Protein AF-0000000068149871 (afdb_homodimer)

pLDDT: mean 83.14, std 16.41, range [39.69, 98.56]

Foldseek 3Di:
DDLVLLLLLLLCVVQQALPRSCVVVVHDSVVSVVSPVVVCVVVVHNQWDDDPNTTHGDPVSVVSNVVSVLVNLVVVVVVVVVVCVVVVVVQQAEAEEEEAQLCPPPLVVQLCVVLCVVRVRYHYHYHHDAPVVRLVCQLSPVHFKYKYWDDDDRDPFKDKDWQDKWKKKKKAFLPDPCVPDQEAELVNCAVFEEEEADCPDPVNVVVVVRNVVVVGDHNYDHYYHHPNVRNVCRLVPNTMYIDTPLSVLQPPVGRIDIHGYPPMDMIIMIMMHGPPDDDDPSNVVSVVSSSVSSVVSNPVD/DDLVLLLLLLLCVVQQALPRSCVVVVHDSVVSVVSPVVVCVVVVHNQWDDDPNTTDGDPVSVVSNVVSVLVNLVVVVVVVCVVCVVVVVVQQAEAEEEEAQLCPPPLVCQLCVVLCVVRVRYHYHYHHDAPVVRLVCQLSPVHFKYKYWDDDDRDPFKDKDWQDKWKKKKKAFLPDPCVPDQEAELVNCAVFEEEEADCPDPVNVVVVVRNVVVVGDHNYDHYYHHPNVQNVCRLVPNTMYIDTPLSVLQPPVGRIDIHGYPPMDMIIMIMMHGPPDDDDPSNVVSVVSSSVSSVVSNPVD

Secondary structure (DSSP, 8-state):
--HHHHHHHHHHHHHS-HHHHHHHHT--HHHHHHHHHHHHHHHT---EEEETTEEEE-HHHHHHHHHHHHHHHHHHHHHHHHHHHHTSS----EEEEEEEGGGTTTHHHHHHHHHHHH-TT-EEEEEEE-HHHHHHHHHTTSSSEEEEE--SPPPTTEEEEEEEEEEEEEEEETTSGGGGSSSEEGGGGTT-EEEEE-TTSHHHHHHHHHHHHHT---EEEEEES-HHHHHHHHHTTS-EEEEEHHHHGGGTTSSEEEEEEES--EEEEEEEEETT-PPPHHHHHHHHHHHHHHHHHHH--/--HHHHHHHHHHHHHS-HHHHHHHHT--HHHHHHHHHHHHHHHT---EEEETTEEEE-HHHHHHHHHHHHHHHHHHHHHHHHHHHHTSS----EEEEEEEGGGTTTHHHHHHHHHHHH-TT-EEEEEEE-HHHHHHHHHTTSSSEEEEE--SPPPTTEEEEEEEEEEEEEEEETTSGGGGSSSEEGGGGTT-EEEEE-TTSHHHHHHHHHHHHHT---EEEEEES-HHHHHHHHHTTS-EEEEEHHHHGGGTTSSEEEEEEES--EEEEEEEEETT-PPPHHHHHHHHHHHHHHHHHHH--

Organism: Rhizobium meliloti (strain 1021) (NCBI:txid266834)

Nearest PDB structures (foldseek):
  2esn-assembly1_D  TM=5.585E-01  e=3.969E-18  Pseudomonas aeruginosa
  5z50-assembly1_B  TM=8.021E-01  e=9.994E-14  Pseudomonas aeruginosa
  1al3-assembly1_A  TM=7.948E-01  e=1.272E-13  Klebsiella aerogenes
  2fyi-assembly2_C  TM=7.647E-01  e=1.198E-13  Escherichia coli K-12
  4gxa-assembly1_A  TM=7.486E-01  e=3.144E-13  Salmonella enterica subsp. enterica serovar Typhimurium str. LT2

InterPro domains:
  IPR000847 LysR, HTH, N-terminal domain [PF00126] (3-61)
  IPR000847 LysR, HTH, N-terminal domain [PR00039] (18-29)
  IPR000847 LysR, HTH, N-terminal domain [PR00039] (29-39)
  IPR000847 LysR, HTH, N-terminal domain [PR00039] (39-50)
  IPR000847 LysR, HTH, N-terminal domain [PS50931] (1-58)
  IPR005119 LysR, substrate-binding [PF03466] (95-293)
  IPR036388 Winged helix-like DNA-binding domain superfamily [G3DSA:1.10.10.10] (1-91)
  IPR036390 Winged helix DNA-binding domain superfamily [SSF46785] (1-87)
  IPR037424 Regulatory protein NocR, PBP2 domain [cd08415] (94-290)

Radius of gyration: 24.22 Å; Cα contacts (8 Å, |Δi|>4): 1113; chains: 2; bounding box: 55×64×69 Å

Sequence (602 aa):
MNIKHLDVLRTLLATGSTIAAAKAMGLSQSGVSRMLQQLESDLAITLFARDKGRLIPTPEATVLGRDAQNVLLAIERMSGHAEDLRNGSAGPEIVRIGLPSSMWENFAPAMLIDYVRDFPGVRIETFFETTTAITKLVEERVIDLGFLRIEGETGPGIAIDKVASGESVCVVPKDHSLAELPEITVKHLRNVPLILIGRQRPNRMALDQAFQRAGVKQMVKIETHTNSSACSYVAHGLGVSIISSFYANLYRHLPVVYRPFVPRATQEFGLVRAAGVPLSIAAQALSDALKKQIRLSQEEQMNIKHLDVLRTLLATGSTIAAAKAMGLSQSGVSRMLQQLESDLAITLFARDKGRLIPTPEATVLGRDAQNVLLAIERMSGHAEDLRNGSAGPEIVRIGLPSSMWENFAPAMLIDYVRDFPGVRIETFFETTTAITKLVEERVIDLGFLRIEGETGPGIAIDKVASGESVCVVPKDHSLAELPEITVKHLRNVPLILIGRQRPNRMALDQAFQRAGVKQMVKIETHTNSSACSYVAHGLGVSIISSFYANLYRHLPVVYRPFVPRATQEFGLVRAAGVPLSIAAQALSDALKKQIRLSQEEQ

Solvent-accessible surface area (backbone atoms only — not comparable to full-atom values): 31281 Å² total; per-residue (Å²): 123,54,71,66,35,35,48,48,49,38,37,30,69,72,54,42,25,56,61,54,25,7,63,74,68,74,45,49,44,69,53,43,50,48,40,49,49,47,38,22,57,69,63,71,42,74,34,61,45,77,56,97,84,37,47,38,71,28,76,58,29,55,42,47,26,52,51,26,47,51,46,44,49,41,42,49,45,45,46,51,46,44,49,25,53,67,66,66,47,74,46,61,54,70,39,30,37,27,34,43,62,62,39,43,67,62,54,46,42,63,33,41,55,63,50,45,69,76,36,71,65,43,25,35,34,48,40,67,34,53,56,69,56,34,52,49,33,23,65,68,61,64,25,61,34,28,44,36,63,63,72,76,81,73,58,84,56,49,38,74,44,80,75,50,64,26,36,36,19,34,37,30,25,57,85,39,75,70,58,76,42,82,56,43,43,56,75,75,41,54,84,38,46,24,31,44,58,34,85,83,36,71,72,33,50,56,50,52,47,52,26,54,76,71,70,36,68,82,38,63,37,34,38,32,74,42,68,48,44,43,52,34,32,14,47,69,67,66,24,30,30,73,44,43,41,56,61,52,48,73,50,59,88,44,61,47,42,72,26,49,26,45,78,80,45,77,46,46,26,25,40,34,28,38,45,96,56,82,68,52,72,70,44,44,51,51,52,51,33,46,54,52,42,52,51,55,53,64,56,82,110,124,55,72,66,36,37,50,49,47,40,37,31,69,68,55,41,26,56,60,55,26,8,64,73,67,74,45,50,44,69,54,43,50,48,42,49,51,48,38,22,57,70,64,72,42,75,35,64,45,78,56,97,84,38,48,38,72,28,76,59,29,54,42,47,29,52,51,28,47,52,47,43,51,40,42,48,46,46,44,50,48,43,48,22,54,67,63,66,49,71,46,62,55,71,39,30,38,27,34,43,62,62,40,41,69,61,53,46,43,62,33,41,57,64,49,46,69,77,38,70,64,43,24,34,35,48,40,67,36,52,56,69,55,34,51,49,33,23,66,70,60,63,25,60,35,28,43,35,64,63,71,78,83,74,59,85,56,48,39,75,43,80,75,49,64,27,37,36,20,32,37,31,25,57,86,39,76,71,59,74,42,84,55,43,44,56,76,76,41,54,84,38,46,24,32,44,57,35,83,83,36,70,70,33,48,56,52,52,50,52,26,55,76,68,69,37,67,82,39,63,37,35,39,32,74,44,67,47,45,44,52,33,32,14,46,69,66,66,26,30,30,73,44,45,40,54,60,53,49,74,50,60,88,44,61,47,42,73,26,49,26,46,79,80,45,76,45,45,26,25,42,34,27,40,44,95,55,82,68,52,72,69,44,46,50,50,52,52,33,46,53,52,41,52,50,55,52,66,56,81,110

Structure (mmCIF, N/CA/C/O backbone):
data_AF-0000000068149871-model_v1
#
loop_
_entity.id
_entity.type
_entity.pdbx_description
1 polymer 'Transcription regulator LysR family'
#
loop_
_atom_site.group_PDB
_atom_site.id
_atom_site.type_symbol
_atom_site.label_atom_id
_atom_site.label_alt_id
_atom_site.label_comp_id
_atom_site.label_asym_id
_atom_site.label_entity_id
_atom_site.label_seq_id
_atom_site.pdbx_PDB_ins_code
_atom_site.Cartn_x
_atom_site.Cartn_y
_atom_site.Cartn_z
_atom_site.occupancy
_atom_site.B_iso_or_equiv
_atom_site.auth_seq_id
_atom_site.auth_comp_id
_atom_site.auth_asym_id
_atom_site.auth_atom_id
_atom_site.pdbx_PDB_model_num
ATOM 1 N N . MET A 1 1 ? -6.625 -0.65 -32.75 1 52.69 1 MET A N 1
ATOM 2 C CA . MET A 1 1 ? -5.75 -0.689 -31.594 1 52.69 1 MET A CA 1
ATOM 3 C C . MET A 1 1 ? -5.676 -2.1 -31.016 1 5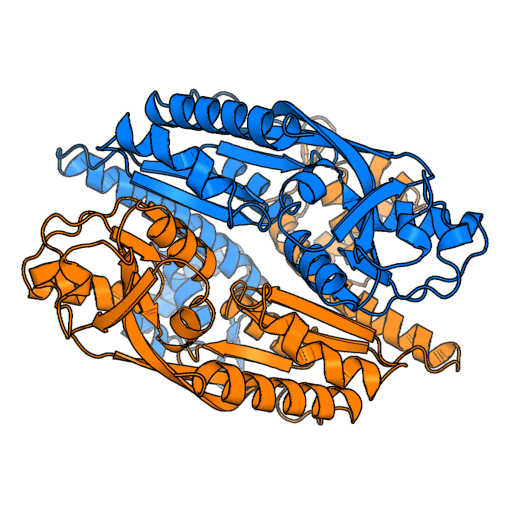2.69 1 MET A C 1
ATOM 5 O O . MET A 1 1 ? -6.703 -2.754 -30.828 1 52.69 1 MET A O 1
ATOM 9 N N . ASN A 1 2 ? -4.543 -2.629 -31.047 1 56 2 ASN A N 1
ATOM 10 C CA . ASN A 1 2 ? -4.367 -3.973 -30.5 1 56 2 ASN A CA 1
ATOM 11 C C . ASN A 1 2 ? -3.398 -3.982 -29.328 1 56 2 ASN A C 1
ATOM 13 O O . ASN A 1 2 ? -2.9 -2.934 -28.922 1 56 2 ASN A O 1
ATOM 17 N N . ILE A 1 3 ? -3.178 -5.18 -28.812 1 61.12 3 ILE A N 1
ATOM 18 C CA . ILE A 1 3 ? -2.391 -5.383 -27.594 1 61.12 3 ILE A CA 1
ATOM 19 C C . ILE A 1 3 ? -0.964 -4.887 -27.812 1 61.12 3 ILE A C 1
ATOM 21 O O . ILE A 1 3 ? -0.352 -4.312 -26.906 1 61.12 3 ILE A O 1
ATOM 25 N N . LYS A 1 4 ? -0.502 -5.109 -28.969 1 65.44 4 LYS A N 1
ATOM 26 C CA . LYS A 1 4 ? 0.86 -4.691 -29.297 1 65.44 4 LYS A CA 1
ATOM 27 C C . LYS A 1 4 ? 1 -3.174 -29.234 1 65.44 4 LYS A C 1
ATOM 29 O O . LYS A 1 4 ? 2.047 -2.658 -28.844 1 65.44 4 LYS A O 1
ATOM 34 N N . HIS A 1 5 ? -0.069 -2.484 -29.547 1 71.75 5 HIS A N 1
ATOM 35 C CA . HIS A 1 5 ? -0.053 -1.027 -29.469 1 71.75 5 HIS A CA 1
ATOM 36 C C . HIS A 1 5 ? 0.092 -0.556 -28.016 1 71.75 5 HIS A C 1
ATOM 38 O O . HIS A 1 5 ? 0.818 0.402 -27.75 1 71.75 5 HIS A O 1
ATOM 44 N N . LEU A 1 6 ? -0.6 -1.266 -27.219 1 69 6 LEU A N 1
ATOM 45 C CA . LEU A 1 6 ? -0.526 -0.902 -25.797 1 69 6 LEU A CA 1
ATOM 46 C C . LEU A 1 6 ? 0.861 -1.191 -25.234 1 69 6 LEU A C 1
ATOM 48 O O . LEU A 1 6 ? 1.377 -0.423 -24.422 1 69 6 LEU A O 1
ATOM 52 N N . ASP A 1 7 ? 1.454 -2.26 -25.734 1 70.31 7 ASP A N 1
ATOM 53 C CA . ASP A 1 7 ? 2.82 -2.596 -25.344 1 70.31 7 ASP A CA 1
ATOM 54 C C . ASP A 1 7 ? 3.807 -1.537 -25.828 1 70.31 7 ASP A C 1
ATOM 56 O O . ASP A 1 7 ? 4.746 -1.178 -25.125 1 70.31 7 ASP A O 1
ATOM 60 N N . VAL A 1 8 ? 3.6 -1.089 -27.031 1 76.81 8 VAL A N 1
ATOM 61 C CA . VAL A 1 8 ? 4.449 -0.045 -27.609 1 76.81 8 VAL A CA 1
ATOM 62 C C . VAL A 1 8 ? 4.336 1.225 -26.766 1 76.81 8 VAL A C 1
ATOM 64 O O . VAL A 1 8 ? 5.348 1.846 -26.422 1 76.81 8 VAL A O 1
ATOM 67 N N . LEU A 1 9 ? 3.09 1.531 -26.484 1 77.81 9 LEU A N 1
ATOM 68 C CA . LEU A 1 9 ? 2.871 2.715 -25.656 1 77.81 9 LEU A CA 1
ATOM 69 C C . LEU A 1 9 ? 3.607 2.592 -24.328 1 77.81 9 LEU A C 1
ATOM 71 O O . LEU A 1 9 ? 4.336 3.504 -23.922 1 77.81 9 LEU A O 1
ATOM 75 N N . ARG A 1 10 ? 3.43 1.485 -23.75 1 71.31 10 ARG A N 1
ATOM 76 C CA . ARG A 1 10 ? 4.055 1.248 -22.453 1 71.31 10 ARG A CA 1
ATOM 77 C C . ARG A 1 10 ? 5.574 1.299 -22.562 1 71.31 10 ARG A C 1
ATOM 79 O O . ARG A 1 10 ? 6.238 1.918 -21.734 1 71.31 10 ARG A O 1
ATOM 86 N N . THR A 1 11 ? 6.164 0.682 -23.547 1 72.75 11 THR A N 1
ATOM 87 C CA . THR A 1 11 ? 7.609 0.615 -23.734 1 72.75 11 THR A CA 1
ATOM 88 C C . THR A 1 11 ? 8.172 1.991 -24.078 1 72.75 11 THR A C 1
ATOM 90 O O . THR A 1 11 ? 9.242 2.367 -23.578 1 72.75 11 THR A O 1
ATOM 93 N N . LEU A 1 12 ? 7.418 2.709 -24.844 1 77.88 12 LEU A N 1
ATOM 94 C CA . LEU A 1 12 ? 7.852 4.051 -25.203 1 77.88 12 LEU A CA 1
ATOM 95 C C . LEU A 1 12 ? 7.848 4.973 -23.984 1 77.88 12 LEU A C 1
ATOM 97 O O . LEU A 1 12 ? 8.742 5.812 -23.828 1 77.88 12 LEU A O 1
ATOM 101 N N . LEU A 1 13 ? 6.867 4.762 -23.203 1 72.12 13 LEU A N 1
ATOM 102 C CA . LEU A 1 13 ? 6.809 5.562 -21.984 1 72.12 13 LEU A CA 1
ATOM 103 C C . LEU A 1 13 ? 7.977 5.23 -21.062 1 72.12 13 LEU A C 1
ATOM 105 O O . LEU A 1 13 ? 8.523 6.121 -20.406 1 72.12 13 LEU A O 1
ATOM 109 N N . ALA A 1 14 ? 8.336 4.027 -21.156 1 64.19 14 ALA A N 1
ATOM 110 C CA . ALA A 1 14 ? 9.406 3.551 -20.281 1 64.19 14 ALA A CA 1
ATOM 111 C C . ALA A 1 14 ? 10.773 3.939 -20.828 1 64.19 14 ALA A C 1
ATOM 113 O O . ALA A 1 14 ? 11.68 4.293 -20.062 1 64.19 14 ALA A O 1
ATOM 114 N N . THR A 1 15 ? 10.945 3.959 -22.109 1 67.94 15 THR A N 1
ATOM 115 C CA . THR A 1 15 ? 12.266 4.109 -22.719 1 67.94 15 THR A CA 1
ATOM 116 C C . THR A 1 15 ? 12.477 5.539 -23.203 1 67.94 15 THR A C 1
ATOM 118 O O . THR A 1 15 ? 13.609 6 -23.312 1 67.94 15 THR A O 1
ATOM 121 N N . GLY A 1 16 ? 11.344 6.234 -23.531 1 71.12 16 GLY A N 1
ATOM 122 C CA . GLY A 1 16 ? 11.398 7.605 -24.016 1 71.12 16 GLY A CA 1
ATOM 123 C C . GLY A 1 16 ? 12.016 7.727 -25.406 1 71.12 16 GLY A C 1
ATOM 124 O O . GLY A 1 16 ? 12.367 8.82 -25.828 1 71.12 16 GLY A O 1
ATOM 125 N N . SER A 1 17 ? 12.297 6.598 -25.984 1 79.25 17 SER A N 1
ATOM 126 C CA . SER A 1 17 ? 12.953 6.574 -27.281 1 79.25 17 SER A CA 1
ATOM 127 C C . SER A 1 17 ? 12.398 5.461 -28.172 1 79.25 17 SER A C 1
ATOM 129 O O . SER A 1 17 ? 12.203 4.336 -27.703 1 79.25 17 SER A O 1
ATOM 131 N N . THR A 1 18 ? 12.133 5.84 -29.438 1 83.69 18 THR A N 1
ATOM 132 C CA . THR A 1 18 ? 11.633 4.836 -30.375 1 83.69 18 THR A CA 1
ATOM 133 C C . THR A 1 18 ? 12.695 3.781 -30.656 1 83.69 18 THR A C 1
ATOM 135 O O . THR A 1 18 ? 12.383 2.6 -30.812 1 83.69 18 THR A O 1
ATOM 138 N N . ILE A 1 19 ? 13.922 4.242 -30.594 1 80.31 19 ILE A N 1
ATOM 139 C CA . ILE A 1 19 ? 15.016 3.305 -30.828 1 80.31 19 ILE A CA 1
ATOM 140 C C . ILE A 1 19 ? 15.141 2.338 -29.656 1 80.31 19 ILE A C 1
ATOM 142 O O . ILE A 1 19 ? 15.258 1.126 -29.859 1 80.31 19 ILE A O 1
ATOM 146 N N . ALA A 1 20 ? 15.078 2.863 -28.562 1 78.94 20 ALA A N 1
ATOM 147 C CA . ALA A 1 20 ? 15.188 2.035 -27.359 1 78.94 20 ALA A CA 1
ATOM 148 C C . ALA A 1 20 ? 13.992 1.099 -27.219 1 78.94 20 ALA A C 1
ATOM 150 O O . ALA A 1 20 ? 14.148 -0.063 -26.844 1 78.94 20 ALA A O 1
ATOM 151 N N . ALA A 1 21 ? 12.898 1.585 -27.531 1 80.44 21 ALA A N 1
ATOM 152 C CA . ALA A 1 21 ? 11.688 0.766 -27.484 1 80.44 21 ALA A CA 1
ATOM 153 C C . ALA A 1 21 ? 11.758 -0.365 -28.516 1 80.44 21 ALA A C 1
ATOM 155 O O . ALA A 1 21 ? 11.375 -1.499 -28.219 1 80.44 21 ALA A O 1
ATOM 156 N N . ALA A 1 22 ? 12.273 -0.068 -29.625 1 84.12 22 ALA A N 1
ATOM 157 C CA . ALA A 1 22 ? 12.445 -1.062 -30.688 1 84.12 22 ALA A CA 1
ATOM 158 C C . ALA A 1 22 ? 13.359 -2.199 -30.219 1 84.12 22 ALA A C 1
ATOM 160 O O . ALA A 1 22 ? 13.023 -3.375 -30.391 1 84.12 22 ALA A O 1
ATOM 161 N N . LYS A 1 23 ? 14.391 -1.81 -29.625 1 76.56 23 LYS A N 1
ATOM 162 C CA . LYS A 1 23 ? 15.336 -2.795 -29.109 1 76.56 23 LYS A CA 1
ATOM 163 C C . LYS A 1 23 ? 14.695 -3.652 -28.016 1 76.56 23 LYS A C 1
ATOM 165 O O . LYS A 1 23 ? 14.82 -4.879 -28.031 1 76.56 23 LYS A O 1
ATOM 170 N N . ALA A 1 24 ? 13.977 -3.039 -27.266 1 71 24 ALA A N 1
ATOM 171 C CA . ALA A 1 24 ? 13.367 -3.719 -26.125 1 71 24 ALA A CA 1
ATOM 172 C C . ALA A 1 24 ? 12.273 -4.676 -26.578 1 71 24 ALA A C 1
ATOM 174 O O . ALA A 1 24 ? 12.055 -5.719 -25.953 1 71 24 ALA A O 1
ATOM 175 N N . MET A 1 25 ? 11.68 -4.375 -27.625 1 74 25 MET A N 1
ATOM 176 C CA . MET A 1 25 ? 10.5 -5.121 -28.047 1 74 25 MET A CA 1
ATOM 177 C C . MET A 1 25 ? 10.852 -6.078 -29.188 1 74 25 MET A C 1
ATOM 179 O O . MET A 1 25 ? 10.008 -6.863 -29.625 1 74 25 MET A O 1
ATOM 183 N N . GLY A 1 26 ? 12.141 -5.938 -29.641 1 78 26 GLY A N 1
ATOM 184 C CA . GLY A 1 26 ? 12.531 -6.758 -30.781 1 78 26 GLY A CA 1
ATOM 185 C C . GLY A 1 26 ? 11.852 -6.355 -32.062 1 78 26 GLY A C 1
ATOM 186 O O . GLY A 1 26 ? 11.461 -7.215 -32.875 1 78 26 GLY A O 1
ATOM 187 N N . LEU A 1 27 ? 11.602 -5.109 -32.156 1 80.88 27 LEU A N 1
ATOM 188 C CA . LEU A 1 27 ? 10.961 -4.559 -33.344 1 80.88 27 LEU A CA 1
ATOM 189 C C . LEU A 1 27 ? 11.867 -3.559 -34.062 1 80.88 27 LEU A C 1
ATOM 191 O O . LEU A 1 27 ? 12.898 -3.154 -33.5 1 80.88 27 LEU A O 1
ATOM 195 N N . SER A 1 28 ? 11.656 -3.303 -35.281 1 85.81 28 SER A N 1
ATOM 196 C CA . SER A 1 28 ? 12.336 -2.209 -35.969 1 85.81 28 SER A CA 1
ATOM 197 C C . SER A 1 28 ? 11.844 -0.854 -35.469 1 85.81 28 SER A C 1
ATOM 199 O O . SER A 1 28 ? 10.695 -0.729 -35.031 1 85.81 28 SER A O 1
ATOM 201 N N . GLN A 1 29 ? 12.734 0.028 -35.531 1 88.25 29 GLN A N 1
ATOM 202 C CA . GLN A 1 29 ? 12.359 1.385 -35.125 1 88.25 29 GLN A CA 1
ATOM 203 C C . GLN A 1 29 ? 11.172 1.886 -35.938 1 88.25 29 GLN A C 1
ATOM 205 O O . GLN A 1 29 ? 10.281 2.545 -35.406 1 88.25 29 GLN A O 1
ATOM 210 N N . SER A 1 30 ? 11.203 1.654 -37.219 1 89.69 30 SER A N 1
ATOM 211 C CA . SER A 1 30 ? 10.086 2.047 -38.094 1 89.69 30 SER A CA 1
ATOM 212 C C . SER A 1 30 ? 8.797 1.36 -37.656 1 89.69 30 SER A C 1
ATOM 214 O O . SER A 1 30 ? 7.723 1.962 -37.688 1 89.69 30 SER A O 1
ATOM 216 N N . GLY A 1 31 ? 8.922 0.122 -37.219 1 86.88 31 GLY A N 1
ATOM 217 C CA . GLY A 1 31 ? 7.777 -0.617 -36.719 1 86.88 31 GLY A CA 1
ATOM 218 C C . GLY A 1 31 ? 7.164 0.002 -35.469 1 86.88 31 GLY A C 1
ATOM 219 O O . GLY A 1 31 ? 5.941 0.155 -35.375 1 86.88 31 GLY A O 1
ATOM 220 N N . VAL A 1 32 ? 8.031 0.307 -34.594 1 88.12 32 VAL A N 1
ATOM 221 C CA . VAL A 1 32 ? 7.578 0.94 -33.344 1 88.12 32 VAL A CA 1
ATOM 222 C C . VAL A 1 32 ? 6.918 2.279 -33.688 1 88.12 32 VAL A C 1
ATOM 224 O O . VAL A 1 32 ? 5.848 2.59 -33.156 1 88.12 32 VAL A O 1
ATOM 227 N N . SER A 1 33 ? 7.508 3.035 -34.531 1 87.12 33 SER A N 1
ATOM 228 C CA . SER A 1 33 ? 6.98 4.344 -34.906 1 87.12 33 SER A CA 1
ATOM 229 C C . SER A 1 33 ? 5.625 4.215 -35.594 1 87.12 33 SER A C 1
ATOM 231 O O . SER A 1 33 ? 4.707 4.984 -35.312 1 87.12 33 SER A O 1
ATOM 233 N N . ARG A 1 34 ? 5.488 3.283 -36.406 1 86.62 34 ARG A N 1
ATOM 234 C CA . ARG A 1 34 ? 4.234 3.047 -37.125 1 86.62 34 ARG A CA 1
ATOM 235 C C . ARG A 1 34 ? 3.129 2.646 -36.156 1 86.62 34 ARG A C 1
ATOM 237 O O . ARG A 1 34 ? 1.992 3.107 -36.281 1 86.62 34 ARG A O 1
ATOM 244 N N . MET A 1 35 ? 3.504 1.746 -35.281 1 83.56 35 MET A N 1
ATOM 245 C CA . MET A 1 35 ? 2.527 1.283 -34.312 1 83.56 35 MET A CA 1
ATOM 246 C C . MET A 1 35 ? 2.061 2.432 -33.406 1 83.56 35 MET A C 1
ATOM 248 O O . MET A 1 35 ? 0.879 2.516 -33.062 1 83.56 35 MET A O 1
ATOM 252 N N . LEU A 1 36 ? 3.029 3.234 -33.094 1 85.19 36 LEU A N 1
ATOM 253 C CA . LEU A 1 36 ? 2.668 4.414 -32.312 1 85.19 36 LEU A CA 1
ATOM 254 C C . LEU A 1 36 ? 1.726 5.316 -33.125 1 85.19 36 LEU A C 1
ATOM 256 O O . LEU A 1 36 ? 0.712 5.781 -32.594 1 85.19 36 LEU A O 1
ATOM 260 N N . GLN A 1 37 ? 2.041 5.578 -34.281 1 84.44 37 GLN A N 1
ATOM 261 C CA . GLN A 1 37 ? 1.209 6.41 -35.156 1 84.44 37 GLN A CA 1
ATOM 262 C C . GLN A 1 37 ? -0.191 5.824 -35.312 1 84.44 37 GLN A C 1
ATOM 264 O O . GLN A 1 37 ? -1.184 6.555 -35.281 1 84.44 37 GLN A O 1
ATOM 269 N N . GLN A 1 38 ? -0.216 4.559 -35.5 1 79.5 38 GLN A N 1
ATOM 270 C CA . GLN A 1 38 ? -1.506 3.887 -35.594 1 79.5 38 GLN A CA 1
ATOM 271 C C . GLN A 1 38 ? -2.32 4.031 -34.312 1 79.5 38 GLN A C 1
ATOM 273 O O . GLN A 1 38 ? -3.525 4.281 -34.375 1 79.5 38 GLN A O 1
ATOM 278 N N . LEU A 1 39 ? -1.651 3.793 -33.219 1 75.81 39 LEU A N 1
ATOM 279 C CA . LEU A 1 39 ? -2.314 3.938 -31.922 1 75.81 39 LEU A CA 1
ATOM 280 C C . LEU A 1 39 ? -2.869 5.348 -31.766 1 75.81 39 LEU A C 1
ATOM 282 O O . LEU A 1 39 ? -4.016 5.523 -31.344 1 75.81 39 LEU A O 1
ATOM 286 N N . GLU A 1 40 ? -2.027 6.297 -32.125 1 78.56 40 GLU A N 1
ATOM 287 C CA . GLU A 1 40 ? -2.445 7.695 -32.031 1 78.56 40 GLU A CA 1
ATOM 288 C C . GLU A 1 40 ? -3.609 7.984 -32.969 1 78.56 40 GLU A C 1
ATOM 290 O O . GLU A 1 40 ? -4.547 8.703 -32.594 1 78.56 40 GLU A O 1
ATOM 295 N N . SER A 1 41 ? -3.547 7.438 -34.094 1 74.06 41 SER A N 1
ATOM 296 C CA . SER A 1 41 ? -4.621 7.594 -35.062 1 74.06 41 SER A CA 1
ATOM 297 C C . SER A 1 41 ? -5.91 6.945 -34.594 1 74.06 41 SER A C 1
ATOM 299 O O . SER A 1 41 ? -6.98 7.551 -34.656 1 74.06 41 SER A O 1
ATOM 301 N N . ASP A 1 42 ? -5.766 5.758 -34.125 1 66 42 ASP A N 1
ATOM 302 C CA . ASP A 1 42 ? -6.938 5.023 -33.656 1 66 42 ASP A CA 1
ATOM 303 C C . ASP A 1 42 ? -7.613 5.754 -32.5 1 66 42 ASP A C 1
ATOM 305 O O . ASP A 1 42 ? -8.844 5.746 -32.375 1 66 42 ASP A O 1
ATOM 309 N N . LEU A 1 43 ? -6.703 6.316 -31.75 1 62.97 43 LEU A N 1
ATOM 310 C CA . LEU A 1 43 ? -7.199 6.984 -30.547 1 62.97 43 LEU A CA 1
ATOM 311 C C . LEU A 1 43 ? -7.492 8.453 -30.828 1 62.97 43 LEU A C 1
ATOM 313 O O . LEU A 1 43 ? -8.078 9.148 -29.984 1 62.97 43 LEU A O 1
ATOM 317 N N . ALA A 1 44 ? -7.086 8.891 -31.984 1 64.31 44 ALA A N 1
ATOM 318 C CA . ALA A 1 44 ? -7.188 10.297 -32.375 1 64.31 44 ALA A CA 1
ATOM 319 C C . ALA A 1 44 ? -6.559 11.203 -31.328 1 64.31 44 ALA A C 1
ATOM 321 O O . ALA A 1 44 ? -7.129 12.234 -30.969 1 64.31 44 ALA A O 1
ATOM 322 N N . ILE A 1 45 ? -5.461 10.695 -30.719 1 68.75 45 ILE A N 1
ATOM 323 C CA . ILE A 1 45 ? -4.707 11.438 -29.719 1 68.75 45 ILE A CA 1
ATOM 324 C C . ILE A 1 45 ? -3.213 11.352 -30.031 1 68.75 45 ILE A C 1
ATOM 326 O O . ILE A 1 45 ? -2.715 10.297 -30.438 1 68.75 45 ILE A O 1
ATOM 330 N N . THR A 1 46 ? -2.572 12.484 -29.828 1 76.56 46 THR A N 1
ATOM 331 C CA . THR A 1 46 ? -1.115 12.477 -29.891 1 76.56 46 THR A CA 1
ATOM 332 C C . THR A 1 46 ? -0.526 12.055 -28.547 1 76.56 46 THR A C 1
ATOM 334 O O . THR A 1 46 ? -0.806 12.68 -27.516 1 76.56 46 THR A O 1
ATOM 337 N N . LEU A 1 47 ? 0.159 10.961 -28.578 1 76.81 47 LEU A N 1
ATOM 338 C CA . LEU A 1 47 ? 0.677 10.398 -27.328 1 76.81 47 LEU A CA 1
ATOM 339 C C . LEU A 1 47 ? 2.107 10.867 -27.078 1 76.81 47 LEU A C 1
ATOM 341 O O . LEU A 1 47 ? 2.533 10.984 -25.938 1 76.81 47 LEU A O 1
ATOM 345 N N . PHE A 1 48 ? 2.869 11.109 -28.203 1 80.88 48 PHE A N 1
ATOM 346 C CA . PHE A 1 48 ? 4.25 11.555 -28.078 1 80.88 48 PHE A CA 1
ATOM 347 C C . PHE A 1 48 ? 4.543 12.711 -29.016 1 80.88 48 PHE A C 1
ATOM 349 O O . PHE A 1 48 ? 4.156 12.672 -30.188 1 80.88 48 PHE A O 1
ATOM 356 N N . ALA A 1 49 ? 5.145 13.742 -28.375 1 77.5 49 ALA A N 1
ATOM 357 C CA . ALA A 1 49 ? 5.621 14.867 -29.172 1 77.5 49 ALA A CA 1
ATOM 358 C C . ALA A 1 49 ? 7.133 14.797 -29.375 1 77.5 49 ALA A C 1
ATOM 360 O O . ALA A 1 49 ? 7.844 14.18 -28.578 1 77.5 49 ALA A O 1
ATOM 361 N N . ARG A 1 50 ? 7.531 15.164 -30.516 1 72.38 50 ARG A N 1
ATOM 362 C CA . ARG A 1 50 ? 8.961 15.203 -30.812 1 72.38 50 ARG A CA 1
ATOM 363 C C . ARG A 1 50 ? 9.539 16.578 -30.516 1 72.38 50 ARG A C 1
ATOM 365 O O . ARG A 1 50 ? 8.969 17.594 -30.922 1 72.38 50 ARG A O 1
ATOM 372 N N . ASP A 1 51 ? 10.391 16.656 -29.547 1 65.5 51 ASP A N 1
ATOM 373 C CA . ASP A 1 51 ? 11.148 17.875 -29.25 1 65.5 51 ASP A CA 1
ATOM 374 C C . ASP A 1 51 ? 12.648 17.641 -29.453 1 65.5 51 ASP A C 1
ATOM 376 O O . ASP A 1 51 ? 13.273 16.891 -28.703 1 65.5 51 ASP A O 1
ATOM 380 N N . LYS A 1 52 ? 13.227 18.281 -30.422 1 64.88 52 LYS A N 1
ATOM 381 C CA . LYS A 1 52 ? 14.641 18.219 -30.766 1 64.88 52 LYS A CA 1
ATOM 382 C C . LYS A 1 52 ? 15.109 16.781 -30.922 1 64.88 52 LYS A C 1
ATOM 384 O O . LYS A 1 52 ? 16.141 16.391 -30.375 1 64.88 52 LYS A O 1
ATOM 389 N N . GLY A 1 53 ? 14.297 15.93 -31.359 1 64.75 53 GLY A N 1
ATOM 390 C CA . GLY A 1 53 ? 14.664 14.547 -31.641 1 64.75 53 GLY A CA 1
ATOM 391 C C . GLY A 1 53 ? 14.289 13.586 -30.531 1 64.75 53 GLY A C 1
ATOM 392 O O . GLY A 1 53 ? 14.438 12.375 -30.672 1 64.75 53 GLY A O 1
ATOM 393 N N . ARG A 1 54 ? 13.883 14.219 -29.531 1 66.69 54 ARG A N 1
ATOM 394 C CA . ARG A 1 54 ? 13.5 13.359 -28.422 1 66.69 54 ARG A CA 1
ATOM 395 C C . ARG A 1 54 ? 11.984 13.156 -28.375 1 66.69 54 ARG A C 1
ATOM 397 O O . ARG A 1 54 ? 11.219 14.078 -28.688 1 66.69 54 ARG A O 1
ATOM 404 N N . LEU A 1 55 ? 11.625 11.875 -28.016 1 74.44 55 LEU A N 1
ATOM 405 C CA . LEU A 1 55 ? 10.219 11.508 -27.875 1 74.44 55 LEU A CA 1
ATOM 406 C C . LEU A 1 55 ? 9.719 11.836 -26.469 1 74.44 55 LEU A C 1
ATOM 408 O O . LEU A 1 55 ? 10.211 11.273 -25.484 1 74.44 55 LEU A O 1
ATOM 412 N N . ILE A 1 56 ? 8.852 12.82 -26.469 1 73.19 56 ILE A N 1
ATOM 413 C CA . ILE A 1 56 ? 8.336 13.266 -25.172 1 73.19 56 ILE A CA 1
ATOM 414 C C . ILE A 1 56 ? 6.883 12.828 -25.016 1 73.19 56 ILE A C 1
ATOM 416 O O . ILE A 1 56 ? 6.047 13.102 -25.875 1 73.19 56 ILE A O 1
ATOM 420 N N . PRO A 1 57 ? 6.637 12.031 -24.047 1 73.19 57 PRO A N 1
ATOM 421 C CA . PRO A 1 57 ? 5.246 11.617 -23.844 1 73.19 57 PRO A CA 1
ATOM 422 C C . PRO A 1 57 ? 4.332 12.797 -23.5 1 73.19 57 PRO A C 1
ATOM 424 O O . PRO A 1 57 ? 4.742 13.727 -22.797 1 73.19 57 PRO A O 1
ATOM 427 N N . THR A 1 58 ? 3.207 12.797 -24.219 1 68.19 58 THR A N 1
ATOM 428 C CA . THR A 1 58 ? 2.174 13.758 -23.859 1 68.19 58 THR A CA 1
ATOM 429 C C . THR A 1 58 ? 1.509 13.359 -22.547 1 68.19 58 THR A C 1
ATOM 431 O O . THR A 1 58 ? 1.66 12.227 -22.078 1 68.19 58 THR A O 1
ATOM 434 N N . PRO A 1 59 ? 0.867 14.25 -21.984 1 56.31 59 PRO A N 1
ATOM 435 C CA . PRO A 1 59 ? 0.1 13.898 -20.781 1 56.31 59 PRO A CA 1
ATOM 436 C C . PRO A 1 59 ? -0.884 12.75 -21.031 1 56.31 59 PRO A C 1
ATOM 438 O O . PRO A 1 59 ? -1.076 11.898 -20.156 1 56.31 59 PRO A O 1
ATOM 441 N N . GLU A 1 60 ? -1.394 12.734 -22.266 1 60.19 60 GLU A N 1
ATOM 442 C CA . GLU A 1 60 ? -2.291 11.664 -22.672 1 60.19 60 GLU A CA 1
ATOM 443 C C . GLU A 1 60 ? -1.568 10.32 -22.719 1 60.19 60 GLU A C 1
ATOM 445 O O . GLU A 1 60 ? -2.137 9.289 -22.344 1 60.19 60 GLU A O 1
ATOM 450 N N . ALA A 1 61 ? -0.389 10.398 -23.109 1 65.31 61 ALA A N 1
ATOM 451 C CA . ALA A 1 61 ? 0.407 9.172 -23.188 1 65.31 61 ALA A CA 1
ATOM 452 C C . ALA A 1 61 ? 0.623 8.57 -21.797 1 65.31 61 ALA A C 1
ATOM 454 O O . ALA A 1 61 ? 0.543 7.352 -21.625 1 65.31 61 ALA A O 1
ATOM 455 N N . THR A 1 62 ? 0.826 9.359 -20.922 1 57.34 62 THR A N 1
ATOM 456 C CA . THR A 1 62 ? 1.099 8.914 -19.562 1 57.34 62 THR A CA 1
ATOM 457 C C . THR A 1 62 ? -0.144 8.281 -18.938 1 57.34 62 THR A C 1
ATOM 459 O O . THR A 1 62 ? -0.064 7.219 -18.312 1 57.34 62 THR A O 1
ATOM 462 N N . VAL A 1 63 ? -1.204 8.867 -19.188 1 53.06 63 VAL A N 1
ATOM 463 C CA . VAL A 1 63 ? -2.475 8.367 -18.672 1 53.06 63 VAL A CA 1
ATOM 464 C C . VAL A 1 63 ? -2.822 7.043 -19.359 1 53.06 63 VAL A C 1
ATOM 466 O O . VAL A 1 63 ? -3.17 6.066 -18.688 1 53.06 63 VAL A O 1
ATOM 469 N N . LEU A 1 64 ? -2.65 7.102 -20.625 1 59.28 64 LEU A N 1
ATOM 470 C CA . LEU A 1 64 ? -2.975 5.906 -21.391 1 59.28 64 LEU A CA 1
ATOM 471 C C . LEU A 1 64 ? -1.979 4.789 -21.109 1 59.28 64 LEU A C 1
ATOM 473 O O . LEU A 1 64 ? -2.32 3.607 -21.203 1 59.28 64 LEU A O 1
ATOM 477 N N . GLY A 1 65 ? -0.882 5.285 -20.688 1 61.97 65 GLY A N 1
ATOM 478 C CA . GLY A 1 65 ? 0.113 4.301 -20.297 1 61.97 65 GLY A CA 1
ATOM 479 C C . GLY A 1 65 ? -0.303 3.475 -19.094 1 61.97 65 GLY A C 1
ATOM 480 O O . GLY A 1 65 ? -0.121 2.256 -19.078 1 61.97 65 GLY A O 1
ATOM 481 N N . ARG A 1 66 ? -0.859 4.102 -18.25 1 54.38 66 ARG A N 1
ATOM 482 C CA . ARG A 1 66 ? -1.365 3.391 -17.078 1 54.38 66 ARG A CA 1
ATOM 483 C C . ARG A 1 66 ? -2.512 2.459 -17.453 1 54.38 66 ARG A C 1
ATOM 485 O O . ARG A 1 66 ? -2.566 1.316 -17 1 54.38 66 ARG A O 1
ATOM 492 N N . ASP A 1 67 ? -3.402 2.998 -18.219 1 53.41 67 ASP A N 1
ATOM 493 C CA . ASP A 1 67 ? -4.504 2.182 -18.719 1 53.41 67 ASP A CA 1
ATOM 494 C C . ASP A 1 67 ? -3.984 0.992 -19.516 1 53.41 67 ASP A C 1
ATOM 496 O O . ASP A 1 67 ? -4.492 -0.123 -19.391 1 53.41 67 ASP A O 1
ATOM 500 N N . ALA A 1 68 ? -3.033 1.377 -20.297 1 59.09 68 ALA A N 1
ATOM 501 C CA . ALA A 1 68 ? -2.432 0.32 -21.109 1 59.09 68 ALA A CA 1
ATOM 502 C C . ALA A 1 68 ? -1.824 -0.768 -20.234 1 59.09 68 ALA A C 1
ATOM 504 O O . ALA A 1 68 ? -1.949 -1.958 -20.531 1 59.09 68 ALA A O 1
ATOM 505 N N . GLN A 1 69 ? -1.297 -0.256 -19.188 1 56.03 69 GLN A N 1
ATOM 506 C CA . GLN A 1 69 ? -0.709 -1.213 -18.25 1 56.03 69 GLN A CA 1
ATOM 507 C C . GLN A 1 69 ? -1.775 -2.133 -17.672 1 56.03 69 GLN A C 1
ATOM 509 O O . GLN A 1 69 ? -1.579 -3.348 -17.594 1 56.03 69 GLN A O 1
ATOM 514 N N . ASN A 1 70 ? -2.781 -1.548 -17.328 1 52.41 70 ASN A N 1
ATOM 515 C CA . ASN A 1 70 ? -3.873 -2.342 -16.781 1 52.41 70 ASN A CA 1
ATOM 516 C C . ASN A 1 70 ? -4.449 -3.299 -17.828 1 52.41 70 ASN A C 1
ATOM 518 O O . ASN A 1 70 ? -4.75 -4.453 -17.516 1 52.41 70 ASN A O 1
ATOM 522 N N . VAL A 1 71 ? -4.637 -2.793 -18.969 1 50.5 71 VAL A N 1
ATOM 523 C CA . VAL A 1 71 ? -5.145 -3.623 -20.047 1 50.5 71 VAL A CA 1
ATOM 524 C C . VAL A 1 71 ? -4.148 -4.738 -20.359 1 50.5 71 VAL A C 1
ATOM 526 O O . VAL A 1 71 ? -4.535 -5.891 -20.547 1 50.5 71 VAL A O 1
ATOM 529 N N . LEU A 1 72 ? -2.963 -4.254 -20.359 1 52.56 72 LEU A N 1
ATOM 530 C CA . LEU A 1 72 ? -1.953 -5.258 -20.672 1 52.56 72 LEU A CA 1
ATOM 531 C C . LEU A 1 72 ? -1.872 -6.309 -19.562 1 52.56 72 LEU A C 1
ATOM 533 O O . LEU A 1 72 ? -1.688 -7.496 -19.844 1 52.56 72 LEU A O 1
ATOM 537 N N . LEU A 1 73 ? -2.084 -5.758 -18.438 1 49.25 73 LEU A N 1
ATOM 538 C CA . LEU A 1 73 ? -2.166 -6.715 -17.328 1 49.25 73 LEU A CA 1
ATOM 539 C C . LEU A 1 73 ? -3.375 -7.629 -17.5 1 49.25 73 LEU A C 1
ATOM 541 O O . LEU A 1 73 ? -3.289 -8.836 -17.25 1 49.25 73 LEU A O 1
ATOM 545 N N . ALA A 1 74 ? -4.398 -7.008 -17.969 1 48.34 74 ALA A N 1
ATOM 546 C CA . ALA A 1 74 ? -5.598 -7.801 -18.234 1 48.34 74 ALA A CA 1
ATOM 547 C C . ALA A 1 74 ? -5.367 -8.773 -19.391 1 48.34 74 ALA A C 1
ATOM 549 O O . ALA A 1 74 ? -5.797 -9.93 -19.328 1 48.34 74 ALA A O 1
ATOM 550 N N . ILE A 1 75 ? -4.734 -8.312 -20.406 1 45.94 75 ILE A N 1
ATOM 551 C CA . ILE A 1 75 ? -4.445 -9.148 -21.562 1 45.94 75 ILE A CA 1
ATOM 552 C C . ILE A 1 75 ? -3.473 -10.258 -21.172 1 45.94 75 ILE A C 1
ATOM 554 O O . ILE A 1 75 ? -3.65 -11.414 -21.547 1 45.94 75 ILE A O 1
ATOM 558 N N . GLU A 1 76 ? -2.49 -9.781 -20.562 1 46.03 76 GLU A N 1
ATOM 559 C CA . GLU A 1 76 ? -1.553 -10.789 -20.078 1 46.03 76 GLU A CA 1
ATOM 560 C C . GLU A 1 76 ? -2.264 -11.852 -19.234 1 46.03 76 GLU A C 1
ATOM 562 O O . GLU A 1 76 ? -1.981 -13.039 -19.375 1 46.03 76 GLU A O 1
ATOM 567 N N . ARG A 1 77 ? -3.041 -11.297 -18.578 1 46.41 77 ARG A N 1
ATOM 568 C CA . ARG A 1 77 ? -3.848 -12.195 -17.75 1 46.41 77 ARG A CA 1
ATOM 569 C C . ARG A 1 77 ? -4.719 -13.094 -18.625 1 46.41 77 ARG A C 1
ATOM 571 O O . ARG A 1 77 ? -4.832 -14.297 -18.375 1 46.41 77 ARG A O 1
ATOM 578 N N . MET A 1 78 ? -5.289 -12.453 -19.531 1 43 78 MET A N 1
ATOM 579 C CA . MET A 1 78 ? -6.09 -13.219 -20.469 1 43 78 MET A CA 1
ATOM 580 C C . MET A 1 78 ? -5.227 -14.211 -21.234 1 43 78 MET A C 1
ATOM 582 O O . MET A 1 78 ? -5.629 -15.359 -21.438 1 43 78 MET A O 1
ATOM 586 N N . SER A 1 79 ? -4.207 -13.641 -21.703 1 43.72 79 SER A N 1
ATOM 587 C CA . SER A 1 79 ? -3.291 -14.523 -22.422 1 43.72 79 SER A CA 1
ATOM 588 C C . SER A 1 79 ? -2.795 -15.648 -21.516 1 43.72 79 SER A C 1
ATOM 590 O O . SER A 1 79 ? -2.668 -16.797 -21.953 1 43.72 79 SER A O 1
ATOM 592 N N . GLY A 1 80 ? -2.414 -15.195 -20.344 1 43.53 80 GLY A N 1
ATOM 593 C CA . GLY A 1 80 ? -2.062 -16.234 -19.406 1 43.53 80 GLY A CA 1
ATOM 594 C C . GLY A 1 80 ? -3.164 -17.266 -19.203 1 43.53 80 GLY A C 1
ATOM 595 O O . GLY A 1 80 ? -2.902 -18.469 -19.203 1 43.53 80 GLY A O 1
ATOM 596 N N . HIS A 1 81 ? -4.281 -16.688 -19.188 1 44.16 81 HIS A N 1
ATOM 597 C CA . HIS A 1 81 ? -5.422 -17.594 -19.094 1 44.16 81 HIS A CA 1
ATOM 598 C C . HIS A 1 81 ? -5.566 -18.438 -20.344 1 44.16 81 HIS A C 1
ATOM 600 O O . HIS A 1 81 ? -5.84 -19.641 -20.266 1 44.16 81 HIS A O 1
ATOM 606 N N . ALA A 1 82 ? -5.434 -17.828 -21.391 1 42.59 82 ALA A N 1
ATOM 607 C CA . ALA A 1 82 ? -5.562 -18.531 -22.672 1 42.59 82 ALA A CA 1
ATOM 608 C C . ALA A 1 82 ? -4.465 -19.578 -22.828 1 42.59 82 ALA A C 1
ATOM 610 O O . ALA A 1 82 ? -4.723 -20.688 -23.312 1 42.59 82 ALA A O 1
ATOM 611 N N . GLU A 1 83 ? -3.324 -19.109 -22.594 1 41.91 83 GLU A N 1
ATOM 612 C CA . GLU A 1 83 ? -2.23 -20.078 -22.641 1 41.91 83 GLU A CA 1
ATOM 613 C C . GLU A 1 83 ? -2.488 -21.266 -21.703 1 41.91 83 GLU A C 1
ATOM 615 O O . GLU A 1 83 ? -2.232 -22.406 -22.062 1 41.91 83 GLU A O 1
ATOM 620 N N . ASP A 1 84 ? -2.902 -20.859 -20.625 1 43.28 84 ASP A N 1
ATOM 621 C CA . ASP A 1 84 ? -3.268 -21.938 -19.703 1 43.28 84 ASP A CA 1
ATOM 622 C C . ASP A 1 84 ? -4.34 -22.828 -20.312 1 43.28 84 ASP A C 1
ATOM 624 O O . ASP A 1 84 ? -4.281 -24.062 -20.172 1 43.28 84 ASP A O 1
ATOM 628 N N . LEU A 1 85 ? -5.207 -22.234 -20.938 1 42.28 85 LEU A N 1
ATOM 629 C CA . LEU A 1 85 ? -6.27 -22.984 -21.594 1 42.28 85 LEU A CA 1
ATOM 630 C C . LEU A 1 85 ? -5.719 -23.812 -22.766 1 42.28 85 LEU A C 1
ATOM 632 O O . LEU A 1 85 ? -6.117 -24.953 -22.969 1 42.28 85 LEU A O 1
ATOM 636 N N . ARG A 1 86 ? -5.008 -23.234 -23.594 1 41.72 86 ARG A N 1
ATOM 637 C CA . ARG A 1 86 ? -4.465 -23.906 -24.766 1 41.72 86 ARG A CA 1
ATOM 638 C C . ARG A 1 86 ? -3.592 -25.094 -24.359 1 41.72 86 ARG A C 1
ATOM 640 O O . ARG A 1 86 ? -3.564 -26.109 -25.062 1 41.72 86 ARG A O 1
ATOM 647 N N . ASN A 1 87 ? -2.672 -24.766 -23.578 1 41.84 87 ASN A N 1
ATOM 648 C CA . ASN A 1 87 ? -1.812 -25.891 -23.234 1 41.84 87 ASN A CA 1
ATOM 649 C C . ASN A 1 87 ? -2.596 -27 -22.531 1 41.84 87 ASN A C 1
ATOM 651 O O . ASN A 1 87 ? -2.023 -28.031 -22.156 1 41.84 87 ASN A O 1
ATOM 655 N N . GLY A 1 88 ? -3.877 -26.969 -22.828 1 40.84 88 GLY A N 1
ATOM 656 C CA . GLY A 1 88 ? -4.656 -28.078 -22.297 1 40.84 88 GLY A CA 1
ATOM 657 C C . GLY A 1 88 ? -4.445 -28.297 -20.812 1 40.84 88 GLY A C 1
ATOM 658 O O . GLY A 1 88 ? -5.004 -29.234 -20.234 1 40.84 88 GLY A O 1
ATOM 659 N N . SER A 1 89 ? -3.201 -28.094 -20.344 1 40.38 89 SER A N 1
ATOM 660 C CA . SER A 1 89 ? -2.867 -28.203 -18.938 1 40.38 89 SER A CA 1
ATOM 661 C C . SER A 1 89 ? -3.611 -27.172 -18.094 1 40.38 89 SER A C 1
ATOM 663 O O . SER A 1 89 ? -3.541 -25.969 -18.391 1 40.38 89 SER A O 1
ATOM 665 N N . ALA A 1 90 ? -4.816 -27.391 -17.797 1 45.31 90 ALA A N 1
ATOM 666 C CA . ALA A 1 90 ? -5.586 -26.578 -16.859 1 45.31 90 ALA A CA 1
ATOM 667 C C . ALA A 1 90 ? -4.668 -25.828 -15.891 1 45.31 90 ALA A C 1
ATOM 669 O O . ALA A 1 90 ? -3.975 -26.453 -15.086 1 45.31 90 ALA A O 1
ATOM 670 N N . GLY A 1 91 ? -3.787 -25.031 -16.422 1 49.12 91 GLY A N 1
ATOM 671 C CA . GLY A 1 91 ? -2.99 -24.344 -15.422 1 49.12 91 GLY A CA 1
ATOM 672 C C . GLY A 1 91 ? -3.758 -24.047 -14.148 1 49.12 91 GLY A C 1
ATOM 673 O O . GLY A 1 91 ? -4.973 -24.25 -14.086 1 49.12 91 GLY A O 1
ATOM 674 N N . PRO A 1 92 ? -2.979 -24.016 -13.062 1 55.72 92 PRO A N 1
ATOM 675 C CA . PRO A 1 92 ? -3.688 -23.859 -11.797 1 55.72 92 PRO A CA 1
ATOM 676 C C . PRO A 1 92 ? -4.688 -22.703 -11.82 1 55.72 92 PRO A C 1
ATOM 678 O O . PRO A 1 92 ? -4.496 -21.734 -12.57 1 55.72 92 PRO A O 1
ATOM 681 N N . GLU A 1 93 ? -5.891 -23.047 -11.539 1 79.81 93 GLU A N 1
ATOM 682 C CA . GLU A 1 93 ? -6.879 -22.016 -11.25 1 79.81 93 GLU A CA 1
ATOM 683 C C . GLU A 1 93 ? -6.277 -20.906 -10.398 1 79.81 93 GLU A C 1
ATOM 685 O O . GLU A 1 93 ? -5.52 -21.172 -9.461 1 79.81 93 GLU A O 1
ATOM 690 N N . ILE A 1 94 ? -6.348 -19.641 -10.953 1 85.69 94 ILE A N 1
ATOM 691 C CA . ILE A 1 94 ? -5.871 -18.484 -10.211 1 85.69 94 ILE A CA 1
ATOM 692 C C . ILE A 1 94 ? -7.059 -17.703 -9.664 1 85.69 94 ILE A C 1
ATOM 694 O O . ILE A 1 94 ? -8.039 -17.469 -10.383 1 85.69 94 ILE A O 1
ATOM 698 N N . VAL A 1 95 ? -7.031 -17.469 -8.43 1 91.81 95 VAL A N 1
ATOM 699 C CA . VAL A 1 95 ? -8.008 -16.578 -7.812 1 91.81 95 VAL A CA 1
ATOM 700 C C . VAL A 1 95 ? -7.324 -15.281 -7.379 1 91.81 95 VAL A C 1
ATOM 702 O O . VAL A 1 95 ? -6.293 -15.312 -6.695 1 91.81 95 VAL A O 1
ATOM 705 N N . ARG A 1 96 ? -7.871 -14.148 -7.801 1 93.06 96 ARG A N 1
ATOM 706 C CA . ARG A 1 96 ? -7.297 -12.828 -7.531 1 93.06 96 ARG A CA 1
ATOM 707 C C . ARG A 1 96 ? -8.195 -12.031 -6.594 1 93.06 96 ARG A C 1
ATOM 709 O O . ARG A 1 96 ? -9.398 -11.914 -6.82 1 93.06 96 ARG A O 1
ATOM 716 N N . ILE A 1 97 ? -7.551 -11.461 -5.551 1 96.69 97 ILE A N 1
ATOM 717 C CA . ILE A 1 97 ? -8.336 -10.734 -4.559 1 96.69 97 ILE A CA 1
ATOM 718 C C . ILE A 1 97 ? -7.66 -9.398 -4.246 1 96.69 97 ILE A C 1
ATOM 720 O O . ILE A 1 97 ? -6.434 -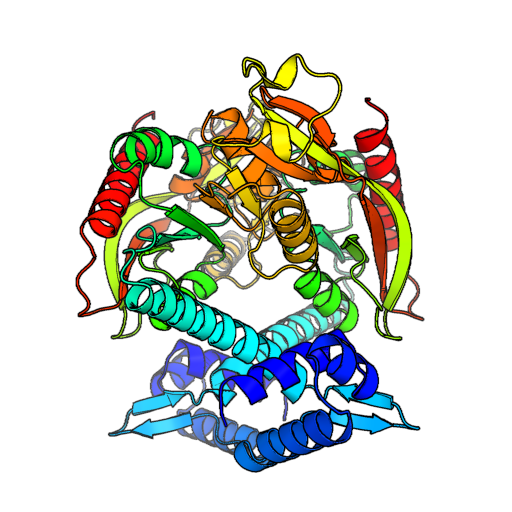9.32 -4.148 1 96.69 97 ILE A O 1
ATOM 724 N N . GLY A 1 98 ? -8.461 -8.359 -4.184 1 97.44 98 GLY A N 1
ATOM 725 C CA . GLY A 1 98 ? -8.023 -7.047 -3.729 1 97.44 98 GLY A CA 1
ATOM 726 C C . GLY A 1 98 ? -8.477 -6.723 -2.318 1 97.44 98 GLY A C 1
ATOM 727 O O . GLY A 1 98 ? -9.664 -6.812 -2.006 1 97.44 98 GLY A O 1
ATOM 728 N N . LEU A 1 99 ? -7.492 -6.383 -1.466 1 97.81 99 LEU A N 1
ATOM 729 C CA . LEU A 1 99 ? -7.742 -5.961 -0.092 1 97.81 99 LEU A CA 1
ATOM 730 C C . LEU A 1 99 ? -7.152 -4.578 0.167 1 97.81 99 LEU A C 1
ATOM 732 O O . LEU A 1 99 ? -6.199 -4.172 -0.499 1 97.81 99 LEU A O 1
ATOM 736 N N . PRO A 1 100 ? -7.75 -3.889 1.145 1 95.75 100 PRO A N 1
ATOM 737 C CA . PRO A 1 100 ? -7.105 -2.643 1.562 1 95.75 100 PRO A CA 1
ATOM 738 C C . PRO A 1 100 ? -5.656 -2.85 2.006 1 95.75 100 PRO A C 1
ATOM 740 O O . PRO A 1 100 ? -5.332 -3.875 2.609 1 95.75 100 PRO A O 1
ATOM 743 N N . SER A 1 101 ? -4.848 -1.828 1.811 1 93.25 101 SER A N 1
ATOM 744 C CA . SER A 1 101 ? -3.408 -1.894 2.045 1 93.25 101 SER A CA 1
ATOM 745 C C . SER A 1 101 ? -3.1 -2.197 3.508 1 93.25 101 SER A C 1
ATOM 747 O O . SER A 1 101 ? -2.027 -2.713 3.826 1 93.25 101 SER A O 1
ATOM 749 N N . SER A 1 102 ? -4 -1.986 4.383 1 95.38 102 SER A N 1
ATOM 750 C CA . SER A 1 102 ? -3.775 -2.164 5.816 1 95.38 102 SER A CA 1
ATOM 751 C C . SER A 1 102 ? -4.102 -3.588 6.254 1 95.38 102 SER A C 1
ATOM 753 O O . SER A 1 102 ? -4.07 -3.898 7.445 1 95.38 102 SER A O 1
ATOM 755 N N . MET A 1 103 ? -4.324 -4.492 5.328 1 96.56 103 MET A N 1
ATOM 756 C CA . MET A 1 103 ? -4.84 -5.797 5.734 1 96.56 103 MET A CA 1
ATOM 757 C C . MET A 1 103 ? -3.832 -6.898 5.434 1 96.56 103 MET A C 1
ATOM 759 O O . MET A 1 103 ? -4.145 -8.086 5.559 1 96.56 103 MET A O 1
ATOM 763 N N . TRP A 1 104 ? -2.656 -6.562 5.117 1 93.62 104 TRP A N 1
ATOM 764 C CA . TRP A 1 104 ? -1.697 -7.562 4.664 1 93.62 104 TRP A CA 1
ATOM 765 C C . TRP A 1 104 ? -1.062 -8.281 5.848 1 93.62 104 TRP A C 1
ATOM 767 O O . TRP A 1 104 ? -0.667 -9.445 5.734 1 93.62 104 TRP A O 1
ATOM 777 N N . GLU A 1 105 ? -0.905 -7.648 6.973 1 93 105 GLU A N 1
ATOM 778 C CA . GLU A 1 105 ? 0.024 -8.086 8.008 1 93 105 GLU A CA 1
ATOM 779 C C . GLU A 1 105 ? -0.448 -9.383 8.664 1 93 105 GLU A C 1
ATOM 781 O O . GLU A 1 105 ? 0.245 -10.398 8.602 1 93 105 GLU A O 1
ATOM 786 N N . ASN A 1 106 ? -1.612 -9.383 9.289 1 93.25 106 ASN A N 1
ATOM 787 C CA . ASN A 1 106 ? -2.113 -10.547 10 1 93.25 106 ASN A CA 1
ATOM 788 C C . ASN A 1 106 ? -3.395 -11.086 9.375 1 93.25 106 ASN A C 1
ATOM 790 O O . ASN A 1 106 ? -3.611 -12.297 9.336 1 93.25 106 ASN A O 1
ATOM 794 N N . PHE A 1 107 ? -4.172 -10.219 8.812 1 96.94 107 PHE A N 1
ATOM 795 C CA . PHE A 1 107 ? -5.488 -10.586 8.305 1 96.94 107 PHE A CA 1
ATOM 796 C C . PHE A 1 107 ? -5.367 -11.508 7.094 1 96.94 107 PHE A C 1
ATOM 798 O O . PHE A 1 107 ? -5.93 -12.602 7.082 1 96.94 107 PHE A O 1
ATOM 805 N N . ALA A 1 108 ? -4.648 -11.031 6.086 1 97.94 108 ALA A N 1
ATOM 806 C CA . ALA A 1 108 ? -4.566 -11.773 4.832 1 97.94 108 ALA A CA 1
ATOM 807 C C . ALA A 1 108 ? -3.947 -13.148 5.051 1 97.94 108 ALA A C 1
ATOM 809 O O . ALA A 1 108 ? -4.469 -14.156 4.562 1 97.94 108 ALA A O 1
ATOM 810 N N . PRO A 1 109 ? -2.811 -13.273 5.809 1 97.5 109 PRO A N 1
ATOM 811 C CA . PRO A 1 109 ? -2.273 -14.617 6.059 1 97.5 109 PRO A CA 1
ATOM 812 C C . PRO A 1 109 ? -3.27 -15.531 6.773 1 97.5 109 PRO A C 1
ATOM 814 O O . PRO A 1 109 ? -3.43 -16.688 6.395 1 97.5 109 PRO A O 1
ATOM 817 N N . ALA A 1 110 ? -3.924 -14.977 7.793 1 96.56 110 ALA A N 1
ATOM 818 C CA . ALA A 1 110 ? -4.883 -15.773 8.547 1 96.56 110 ALA A CA 1
ATOM 819 C C . ALA A 1 110 ? -6.016 -16.266 7.652 1 96.56 110 ALA A C 1
ATOM 821 O O . ALA A 1 110 ? -6.484 -17.406 7.797 1 96.56 110 ALA A O 1
ATOM 822 N N . MET A 1 111 ? -6.41 -15.406 6.793 1 97 111 MET A N 1
ATOM 823 C CA . MET A 1 111 ? -7.461 -15.742 5.836 1 97 111 MET A CA 1
ATOM 824 C C . MET A 1 111 ? -7.031 -16.891 4.93 1 97 111 MET A C 1
ATOM 826 O O . MET A 1 111 ? -7.848 -17.75 4.57 1 97 111 MET A O 1
ATOM 830 N N . LEU A 1 112 ? -5.762 -16.953 4.59 1 97.69 112 LEU A N 1
ATOM 831 C CA . LEU A 1 112 ? -5.297 -17.828 3.51 1 97.69 112 LEU A CA 1
ATOM 832 C C . LEU A 1 112 ? -4.848 -19.172 4.055 1 97.69 112 LEU A C 1
ATOM 834 O O . LEU A 1 112 ? -4.73 -20.141 3.301 1 97.69 112 LEU A O 1
ATOM 838 N N . ILE A 1 113 ? -4.594 -19.359 5.344 1 95.5 113 ILE A N 1
ATOM 839 C CA . ILE A 1 113 ? -4.012 -20.562 5.918 1 95.5 113 ILE A CA 1
ATOM 840 C C . ILE A 1 113 ? -4.91 -21.766 5.617 1 95.5 113 ILE A C 1
ATOM 842 O O . ILE A 1 113 ? -4.473 -22.734 4.984 1 95.5 113 ILE A O 1
ATOM 846 N N . ASP A 1 114 ? -6.156 -21.688 5.941 1 91.69 114 ASP A N 1
ATOM 847 C CA . ASP A 1 114 ? -7.07 -22.797 5.711 1 91.69 114 ASP A CA 1
ATOM 848 C C . ASP A 1 114 ? -7.41 -22.938 4.227 1 91.69 114 ASP A C 1
ATOM 850 O O . ASP A 1 114 ? -7.559 -24.047 3.715 1 91.69 114 ASP A O 1
ATOM 854 N N . TYR A 1 115 ? -7.504 -21.828 3.57 1 96 115 TYR A N 1
ATOM 855 C CA . TYR A 1 115 ? -7.871 -21.844 2.156 1 96 115 TYR A CA 1
ATOM 856 C C . TYR A 1 115 ? -6.84 -22.594 1.334 1 96 115 TYR A C 1
ATOM 858 O O . TYR A 1 115 ? -7.195 -23.406 0.477 1 96 115 TYR A O 1
ATOM 866 N N . VAL A 1 116 ? -5.574 -22.312 1.611 1 93.88 116 VAL A N 1
ATOM 867 C CA . VAL A 1 116 ? -4.492 -22.938 0.85 1 93.88 116 VAL A CA 1
ATOM 868 C C . VAL A 1 116 ? -4.484 -24.438 1.101 1 93.88 116 VAL A C 1
ATOM 870 O O . VAL A 1 116 ? -4.18 -25.234 0.198 1 93.88 116 VAL A O 1
ATOM 873 N N . ARG A 1 117 ? -4.832 -24.844 2.27 1 90.75 117 ARG A N 1
ATOM 874 C CA . ARG A 1 117 ? -4.914 -26.266 2.607 1 90.75 117 ARG A CA 1
ATOM 875 C C . ARG A 1 117 ? -6.043 -26.938 1.836 1 90.75 117 ARG A C 1
ATOM 877 O O . ARG A 1 117 ? -5.867 -28.047 1.312 1 90.75 117 ARG A O 1
ATOM 884 N N . ASP A 1 118 ? -7.129 -26.281 1.696 1 91.38 118 ASP A N 1
ATOM 885 C CA . ASP A 1 118 ? -8.32 -26.844 1.076 1 91.38 118 ASP A CA 1
ATOM 886 C C . ASP A 1 118 ? -8.242 -26.766 -0.447 1 91.38 118 ASP A C 1
ATOM 888 O O . ASP A 1 118 ? -8.875 -27.547 -1.149 1 91.38 118 ASP A O 1
ATOM 892 N N . PHE A 1 119 ? -7.488 -25.828 -0.922 1 91.12 119 PHE A N 1
ATOM 893 C CA . PHE A 1 119 ? -7.34 -25.625 -2.359 1 91.12 119 PHE A CA 1
ATOM 894 C C . PHE A 1 119 ? -5.867 -25.625 -2.752 1 91.12 119 PHE A C 1
ATOM 896 O O . PHE A 1 119 ? -5.359 -24.625 -3.275 1 91.12 119 PHE A O 1
ATOM 903 N N . PRO A 1 120 ? -5.195 -26.688 -2.631 1 88 120 PRO A N 1
ATOM 904 C CA . PRO A 1 120 ? -3.744 -26.75 -2.83 1 88 120 PRO A CA 1
ATOM 905 C C . PRO A 1 120 ? -3.336 -26.5 -4.277 1 88 120 PRO A C 1
ATOM 907 O O . PRO A 1 120 ? -2.203 -26.078 -4.535 1 88 120 PRO A O 1
ATOM 910 N N . GLY A 1 121 ? -4.219 -26.641 -5.191 1 85.31 121 GLY A N 1
ATOM 911 C CA . GLY A 1 121 ? -3.885 -26.469 -6.598 1 85.31 121 GLY A CA 1
ATOM 912 C C . GLY A 1 121 ? -4.191 -25.078 -7.117 1 85.31 121 GLY A C 1
ATOM 913 O O . GLY A 1 121 ? -3.895 -24.75 -8.273 1 85.31 121 GLY A O 1
ATOM 914 N N . VAL A 1 122 ? -4.742 -24.266 -6.301 1 89.38 122 VAL A N 1
ATOM 915 C CA . VAL A 1 122 ? -5.152 -22.922 -6.715 1 89.38 122 VAL A CA 1
ATOM 916 C C . VAL A 1 122 ? -4.039 -21.922 -6.402 1 89.38 122 VAL A C 1
ATOM 918 O O . VAL A 1 122 ? -3.455 -21.953 -5.316 1 89.38 122 VAL A O 1
ATOM 921 N N . ARG A 1 123 ? -3.688 -21.125 -7.363 1 92.5 123 ARG A N 1
ATOM 922 C CA . ARG A 1 123 ? -2.809 -19.984 -7.137 1 92.5 123 ARG A CA 1
ATOM 923 C C . ARG A 1 123 ? -3.604 -18.75 -6.719 1 92.5 123 ARG A C 1
ATOM 925 O O . ARG A 1 123 ? -4.68 -18.484 -7.262 1 92.5 123 ARG A O 1
ATOM 932 N N . ILE A 1 124 ? -3.062 -18.062 -5.777 1 95.31 124 ILE A N 1
ATOM 933 C CA . ILE A 1 124 ? -3.729 -16.875 -5.277 1 95.31 124 ILE A CA 1
ATOM 934 C C . ILE A 1 124 ? -2.885 -15.641 -5.598 1 95.31 124 ILE A C 1
ATOM 936 O O . ILE A 1 124 ? -1.662 -15.656 -5.445 1 95.31 124 ILE A O 1
ATOM 940 N N . GLU A 1 125 ? -3.488 -14.641 -6.07 1 93.56 125 GLU A N 1
ATOM 941 C CA . GLU A 1 125 ? -2.84 -13.336 -6.211 1 93.56 125 GLU A CA 1
ATOM 942 C C . GLU A 1 125 ? -3.539 -12.281 -5.367 1 93.56 125 GLU A C 1
ATOM 944 O O . GLU A 1 125 ? -4.742 -12.047 -5.52 1 93.56 125 GLU A O 1
ATOM 949 N N . THR A 1 126 ? -2.783 -11.695 -4.477 1 96.31 126 THR A N 1
ATOM 950 C CA . THR A 1 126 ? -3.346 -10.688 -3.586 1 96.31 126 THR A CA 1
ATOM 951 C C . THR A 1 126 ? -2.852 -9.297 -3.969 1 96.31 126 THR A C 1
ATOM 953 O O . THR A 1 126 ? -1.655 -9.094 -4.184 1 96.31 126 THR A O 1
ATOM 956 N N . PHE A 1 127 ? -3.775 -8.414 -4.051 1 92.88 127 PHE A N 1
ATOM 957 C CA . PHE A 1 127 ? -3.512 -6.996 -4.266 1 92.88 127 PHE A CA 1
ATOM 958 C C . PHE A 1 127 ? -3.885 -6.18 -3.033 1 92.88 127 PHE A C 1
ATOM 960 O O . PHE A 1 127 ? -4.988 -6.316 -2.504 1 92.88 127 PHE A O 1
ATOM 967 N N . PHE A 1 128 ? -2.957 -5.395 -2.582 1 94.31 128 PHE A N 1
ATOM 968 C CA . PHE A 1 128 ? -3.258 -4.453 -1.511 1 94.31 128 PHE A CA 1
ATOM 969 C C . PHE A 1 128 ? -3.293 -3.023 -2.041 1 94.31 128 PHE A C 1
ATOM 971 O O . PHE A 1 128 ? -2.252 -2.457 -2.379 1 94.31 128 PHE A O 1
ATOM 978 N N . GLU A 1 129 ? -4.523 -2.506 -2.076 1 88.69 129 GLU A N 1
ATOM 979 C CA . GLU A 1 129 ? -4.75 -1.282 -2.838 1 88.69 129 GLU A CA 1
ATOM 980 C C . GLU A 1 129 ? -5.785 -0.392 -2.154 1 88.69 129 GLU A C 1
ATOM 982 O O . GLU A 1 129 ? -6.371 -0.777 -1.141 1 88.69 129 GLU A O 1
ATOM 987 N N . THR A 1 130 ? -5.926 0.797 -2.672 1 85.38 130 THR A N 1
ATOM 988 C CA . THR A 1 130 ? -6.969 1.716 -2.227 1 85.38 130 THR A CA 1
ATOM 989 C C . THR A 1 130 ? -8.344 1.236 -2.68 1 85.38 130 THR A C 1
ATOM 991 O O . THR A 1 130 ? -8.445 0.372 -3.553 1 85.38 130 THR A O 1
ATOM 994 N N . THR A 1 131 ? -9.344 1.847 -2.076 1 86.12 131 THR A N 1
ATOM 995 C CA . THR A 1 131 ? -10.727 1.552 -2.455 1 86.12 131 THR A CA 1
ATOM 996 C C . THR A 1 131 ? -10.938 1.793 -3.945 1 86.12 131 THR A C 1
ATOM 998 O O . THR A 1 131 ? -11.523 0.957 -4.637 1 86.12 131 THR A O 1
ATOM 1001 N N . THR A 1 132 ? -10.461 2.896 -4.406 1 77.94 132 THR A N 1
ATOM 1002 C CA . THR A 1 132 ? -10.633 3.268 -5.805 1 77.94 132 THR A CA 1
ATOM 1003 C C . THR A 1 132 ? -9.945 2.256 -6.719 1 77.94 132 THR A C 1
ATOM 1005 O O . THR A 1 132 ? -10.516 1.836 -7.73 1 77.94 132 THR A O 1
ATOM 1008 N N . ALA A 1 133 ? -8.75 1.907 -6.375 1 79.25 133 ALA A N 1
ATOM 1009 C CA . ALA A 1 133 ? -8 0.956 -7.191 1 79.25 133 ALA A CA 1
ATOM 1010 C C . ALA A 1 133 ? -8.672 -0.415 -7.191 1 79.25 133 ALA A C 1
ATOM 1012 O O . ALA A 1 133 ? -8.766 -1.066 -8.234 1 79.25 133 ALA A O 1
ATOM 1013 N N . ILE A 1 134 ? -9.172 -0.866 -6.086 1 89.25 134 ILE A N 1
ATOM 1014 C CA . ILE A 1 134 ? -9.828 -2.162 -5.98 1 89.25 134 ILE A CA 1
ATOM 1015 C C . ILE A 1 134 ? -11.086 -2.176 -6.852 1 89.25 134 ILE A C 1
ATOM 1017 O O . ILE A 1 134 ? -11.32 -3.131 -7.594 1 89.25 134 ILE A O 1
ATOM 1021 N N . THR A 1 135 ? -11.836 -1.135 -6.75 1 83.69 135 THR A N 1
ATOM 1022 C CA . THR A 1 135 ? -13.047 -1.029 -7.551 1 83.69 135 THR A CA 1
ATOM 1023 C C . THR A 1 135 ? -12.719 -1.137 -9.039 1 83.69 135 THR A C 1
ATOM 1025 O O . THR A 1 135 ? -13.383 -1.878 -9.773 1 83.69 135 THR A O 1
ATOM 1028 N N . LYS A 1 136 ? -11.703 -0.428 -9.375 1 75.19 136 LYS A N 1
ATOM 1029 C CA . LYS A 1 136 ? -11.297 -0.422 -10.773 1 75.19 136 LYS A CA 1
ATOM 1030 C C . LYS A 1 136 ? -10.852 -1.811 -11.227 1 75.19 136 LYS A C 1
ATOM 1032 O O . LYS A 1 136 ? -11.211 -2.262 -12.312 1 75.19 136 LYS A O 1
ATOM 1037 N N . LEU A 1 137 ? -10.062 -2.465 -10.406 1 79.81 137 LEU A N 1
ATOM 1038 C CA . LEU A 1 137 ? -9.555 -3.793 -10.727 1 79.81 137 LEU A CA 1
ATOM 1039 C C . LEU A 1 137 ? -10.695 -4.789 -10.883 1 79.81 137 LEU A C 1
ATOM 1041 O O . LEU A 1 137 ? -10.641 -5.684 -11.727 1 79.81 137 LEU A O 1
ATOM 1045 N N . VAL A 1 138 ? -11.742 -4.637 -10.125 1 83.75 138 VAL A N 1
ATOM 1046 C CA . VAL A 1 138 ? -12.914 -5.504 -10.219 1 83.75 138 VAL A CA 1
ATOM 1047 C C . VAL A 1 138 ? -13.688 -5.195 -11.492 1 83.75 138 VAL A C 1
ATOM 1049 O O . VAL A 1 138 ? -14.086 -6.105 -12.227 1 83.75 138 VAL A O 1
ATOM 1052 N N . GLU A 1 139 ? -13.859 -3.941 -11.688 1 74 139 GLU A N 1
ATOM 1053 C CA . GLU A 1 139 ? -14.609 -3.506 -12.867 1 74 139 GLU A CA 1
ATOM 1054 C C . GLU A 1 139 ? -13.953 -4.012 -14.148 1 74 139 GLU A C 1
ATOM 1056 O O . GLU A 1 139 ? -14.648 -4.406 -15.094 1 74 139 GLU A O 1
ATOM 1061 N N . GLU A 1 140 ? -12.68 -3.947 -14.102 1 68.69 140 GLU A N 1
ATOM 1062 C CA . GLU A 1 140 ? -11.922 -4.355 -15.273 1 68.69 140 GLU A CA 1
ATOM 1063 C C . GLU A 1 140 ? -11.703 -5.867 -15.297 1 68.69 140 GLU A C 1
ATOM 1065 O O . GLU A 1 140 ? -11.039 -6.391 -16.188 1 68.69 140 GLU A O 1
ATOM 1070 N N . ARG A 1 141 ? -12.172 -6.531 -14.289 1 73.75 141 ARG A N 1
ATOM 1071 C CA . ARG A 1 141 ? -12.141 -7.988 -14.188 1 73.75 141 ARG A CA 1
ATOM 1072 C C . ARG A 1 141 ? -10.711 -8.5 -14.055 1 73.75 141 ARG A C 1
ATOM 1074 O O . ARG A 1 141 ? -10.375 -9.57 -14.562 1 73.75 141 ARG A O 1
ATOM 1081 N N . VAL A 1 142 ? -9.945 -7.586 -13.523 1 76.81 142 VAL A N 1
ATOM 1082 C CA . VAL A 1 142 ? -8.57 -7.977 -13.242 1 76.81 142 VAL A CA 1
ATOM 1083 C C . VAL A 1 142 ? -8.523 -8.852 -11.992 1 76.81 142 VAL A C 1
ATOM 1085 O O . VAL A 1 142 ? -7.727 -9.789 -11.906 1 76.81 142 VAL A O 1
ATOM 1088 N N . ILE A 1 143 ? -9.336 -8.469 -11.016 1 88.75 143 ILE A N 1
ATOM 1089 C CA . ILE A 1 143 ? -9.445 -9.305 -9.828 1 88.75 143 ILE A CA 1
ATOM 1090 C C . ILE A 1 143 ? -10.852 -9.891 -9.734 1 88.75 143 ILE A C 1
ATOM 1092 O O . ILE A 1 143 ? -11.805 -9.328 -10.289 1 88.75 143 ILE A O 1
ATOM 1096 N N . ASP A 1 144 ? -10.914 -11.023 -9.086 1 87.81 144 ASP A N 1
ATOM 1097 C CA . ASP A 1 144 ? -12.164 -11.758 -8.977 1 87.81 144 ASP A CA 1
ATOM 1098 C C . ASP A 1 144 ? -13.047 -11.188 -7.867 1 87.81 144 ASP A C 1
ATOM 1100 O O . ASP A 1 144 ? -14.273 -11.188 -7.98 1 87.81 144 ASP A O 1
ATOM 1104 N N . LEU A 1 145 ? -12.406 -10.766 -6.789 1 94.81 145 LEU A N 1
ATOM 1105 C CA . LEU A 1 145 ? -13.102 -10.258 -5.609 1 94.81 145 LEU A CA 1
ATOM 1106 C C . LEU A 1 145 ? -12.305 -9.148 -4.938 1 94.81 145 LEU A C 1
ATOM 1108 O O . LEU A 1 145 ? -11.078 -9.094 -5.066 1 94.81 145 LEU A O 1
ATOM 1112 N N . GLY A 1 146 ? -13.047 -8.289 -4.328 1 96.88 146 GLY A N 1
ATOM 1113 C CA . GLY A 1 146 ? -12.438 -7.215 -3.559 1 96.88 146 GLY A CA 1
ATOM 1114 C C . GLY A 1 146 ? -13.148 -6.941 -2.25 1 96.88 146 GLY A C 1
ATOM 1115 O O . GLY A 1 146 ? -14.289 -7.367 -2.059 1 96.88 146 GLY A O 1
ATOM 1116 N N . PHE A 1 147 ? -12.484 -6.43 -1.319 1 97.88 147 PHE A N 1
ATOM 1117 C CA . PHE A 1 147 ? -13.008 -5.883 -0.072 1 97.88 147 PHE A CA 1
ATOM 1118 C C . PHE A 1 147 ? -12.633 -4.414 0.074 1 97.88 147 PHE A C 1
ATOM 1120 O O . PHE A 1 147 ? -11.5 -4.023 -0.205 1 97.88 147 PHE A O 1
ATOM 1127 N N . LEU A 1 148 ? -13.594 -3.598 0.413 1 95.12 148 LEU A N 1
ATOM 1128 C CA . LEU A 1 148 ? -13.32 -2.168 0.484 1 95.12 148 LEU A CA 1
ATOM 1129 C C . LEU A 1 148 ? -14.328 -1.462 1.379 1 95.12 148 LEU A C 1
ATOM 1131 O O . LEU A 1 148 ? -15.352 -2.045 1.743 1 95.12 148 LEU A O 1
ATOM 1135 N N . ARG A 1 149 ? -13.961 -0.319 1.799 1 93.5 149 ARG A N 1
ATOM 1136 C CA . ARG A 1 149 ? -14.93 0.572 2.426 1 93.5 149 ARG A CA 1
ATOM 1137 C C . ARG A 1 149 ? -15.922 1.107 1.398 1 93.5 149 ARG A C 1
ATOM 1139 O O . ARG A 1 149 ? -15.531 1.594 0.338 1 93.5 149 ARG A O 1
ATOM 1146 N N . ILE A 1 150 ? -17.141 1.021 1.691 1 91.12 150 ILE A N 1
ATOM 1147 C CA . ILE A 1 150 ? -18.172 1.497 0.779 1 91.12 150 ILE A CA 1
ATOM 1148 C C . ILE A 1 150 ? -18.25 3.021 0.833 1 91.12 150 ILE A C 1
ATOM 1150 O O . ILE A 1 150 ? -18.531 3.598 1.887 1 91.12 150 ILE A O 1
ATOM 1154 N N . GLU A 1 151 ? -17.703 3.547 -0.326 1 77.62 151 GLU A N 1
ATOM 1155 C CA . GLU A 1 151 ? -17.719 5.004 -0.435 1 77.62 151 GLU A CA 1
ATOM 1156 C C . GLU A 1 151 ? -18.719 5.465 -1.491 1 77.62 151 GLU A C 1
ATOM 1158 O O . GLU A 1 151 ? -18.453 5.395 -2.689 1 77.62 151 GLU A O 1
ATOM 1163 N N . GLY A 1 152 ? -19.844 5.641 -1.181 1 74 152 GLY A N 1
ATOM 1164 C CA . GLY A 1 152 ? -20.828 6.156 -2.111 1 74 152 GLY A CA 1
ATOM 1165 C C . GLY A 1 152 ? -21.422 5.086 -3.014 1 74 152 GLY A C 1
ATOM 1166 O O . GLY A 1 152 ? -21.516 3.922 -2.621 1 74 152 GLY A O 1
ATOM 1167 N N . GLU A 1 153 ? -21.812 5.562 -4.164 1 64.5 153 GLU A N 1
ATOM 1168 C CA . GLU A 1 153 ? -22.5 4.652 -5.078 1 64.5 153 GLU A CA 1
ATOM 1169 C C . GLU A 1 153 ? -21.5 3.922 -5.98 1 64.5 153 GLU A C 1
ATOM 1171 O O . GLU A 1 153 ? -20.484 4.492 -6.383 1 64.5 153 GLU A O 1
ATOM 1176 N N . THR A 1 154 ? -21.734 2.654 -6.027 1 69.12 154 THR A N 1
ATOM 1177 C CA . THR A 1 154 ? -20.938 1.837 -6.934 1 69.12 154 THR A CA 1
ATOM 1178 C C . THR A 1 154 ? -21.625 1.705 -8.289 1 69.12 154 THR A C 1
ATOM 1180 O O . THR A 1 154 ? -22.844 1.727 -8.375 1 69.12 154 THR A O 1
ATOM 1183 N N . GLY A 1 155 ? -20.859 1.665 -9.281 1 67.38 155 GLY A N 1
ATOM 1184 C CA . GLY A 1 155 ? -21.391 1.521 -10.625 1 67.38 155 GLY A CA 1
ATOM 1185 C C . GLY A 1 155 ? -22.125 0.208 -10.836 1 67.38 155 GLY A C 1
ATOM 1186 O O . GLY A 1 155 ? -21.984 -0.721 -10.039 1 67.38 155 GLY A O 1
ATOM 1187 N N . PRO A 1 156 ? -22.953 0.159 -11.844 1 66.19 156 PRO A N 1
ATOM 1188 C CA . PRO A 1 156 ? -23.766 -1.026 -12.109 1 66.19 156 PRO A CA 1
ATOM 1189 C C . PRO A 1 156 ? -22.938 -2.268 -12.414 1 66.19 156 PRO A C 1
ATOM 1191 O O . PRO A 1 156 ? -23.422 -3.393 -12.297 1 66.19 156 PRO A O 1
ATOM 1194 N N . GLY A 1 157 ? -21.812 -2.133 -12.719 1 77.88 157 GLY A N 1
ATOM 1195 C CA . GLY A 1 157 ? -20.969 -3.268 -13.078 1 77.88 157 GLY A CA 1
ATOM 1196 C C . GLY A 1 157 ? -20.359 -3.965 -11.875 1 77.88 157 GLY A C 1
ATOM 1197 O O . GLY A 1 157 ? -19.672 -4.973 -12.016 1 77.88 157 GLY A O 1
ATOM 1198 N N . ILE A 1 158 ? -20.734 -3.488 -10.711 1 85.62 158 ILE A N 1
ATOM 1199 C CA . ILE A 1 158 ? -20.156 -4.039 -9.492 1 85.62 158 ILE A CA 1
ATOM 1200 C C . ILE A 1 158 ? -21.266 -4.465 -8.531 1 85.62 158 ILE A C 1
ATOM 1202 O O . ILE A 1 158 ? -22.25 -3.738 -8.344 1 85.62 158 ILE A O 1
ATOM 1206 N N . ALA A 1 159 ? -21.203 -5.68 -8.07 1 91.38 159 ALA A N 1
ATOM 1207 C CA . ALA A 1 159 ? -22.062 -6.148 -6.984 1 91.38 159 ALA A CA 1
ATOM 1208 C C . ALA A 1 159 ? -21.359 -5.988 -5.637 1 91.38 159 ALA A C 1
ATOM 1210 O O . ALA A 1 159 ? -20.188 -6.352 -5.484 1 91.38 159 ALA A O 1
ATOM 1211 N N . ILE A 1 160 ? -22.062 -5.484 -4.68 1 94.31 160 ILE A N 1
ATOM 1212 C CA . ILE A 1 160 ? -21.5 -5.23 -3.357 1 94.31 160 ILE A CA 1
ATOM 1213 C C . ILE A 1 160 ? -22.328 -5.957 -2.299 1 94.31 160 ILE A C 1
ATOM 1215 O O . ILE A 1 160 ? -23.562 -5.855 -2.281 1 94.31 160 ILE A O 1
ATOM 1219 N N . ASP A 1 161 ? -21.688 -6.719 -1.439 1 95 161 ASP A N 1
ATOM 1220 C CA . ASP A 1 161 ? -22.266 -7.328 -0.245 1 95 161 ASP A CA 1
ATOM 1221 C C . ASP A 1 161 ? -21.703 -6.684 1.023 1 95 161 ASP A C 1
ATOM 1223 O O . ASP A 1 161 ? -20.531 -6.828 1.329 1 95 161 ASP A O 1
ATOM 1227 N N . LYS A 1 162 ? -22.562 -6.008 1.727 1 96.31 162 LYS A N 1
ATOM 1228 C CA . LYS A 1 162 ? -22.125 -5.453 3.002 1 96.31 162 LYS A CA 1
ATOM 1229 C C . LYS A 1 162 ? -21.781 -6.559 3.996 1 96.31 162 LYS A C 1
ATOM 1231 O O . LYS A 1 162 ? -22.609 -7.434 4.266 1 96.31 162 LYS A O 1
ATOM 1236 N N . VAL A 1 163 ? -20.578 -6.523 4.578 1 97.5 163 VAL A N 1
ATOM 1237 C CA . VAL A 1 163 ? -20.172 -7.672 5.383 1 97.5 163 VAL A CA 1
ATOM 1238 C C . VAL A 1 163 ? -19.641 -7.199 6.734 1 97.5 163 VAL A C 1
ATOM 1240 O O . VAL A 1 163 ? -19.453 -8 7.645 1 97.5 163 VAL A O 1
ATOM 1243 N N . ALA A 1 164 ? -19.406 -5.93 6.875 1 97.19 164 ALA A N 1
ATOM 1244 C CA . ALA A 1 164 ? -18.891 -5.418 8.141 1 97.19 164 ALA A CA 1
ATOM 1245 C C . ALA A 1 164 ? -19.219 -3.936 8.305 1 97.19 164 ALA A C 1
ATOM 1247 O O . ALA A 1 164 ? -19.594 -3.268 7.34 1 97.19 164 ALA A O 1
ATOM 1248 N N . SER A 1 165 ? -19.094 -3.469 9.461 1 96.25 165 SER A N 1
ATOM 1249 C CA . SER A 1 165 ? -19.25 -2.057 9.805 1 96.25 165 SER A CA 1
ATOM 1250 C C . SER A 1 165 ? -18.25 -1.642 10.883 1 96.25 165 SER A C 1
ATOM 1252 O O . SER A 1 165 ? -17.656 -2.494 11.539 1 96.25 165 SER A O 1
ATOM 1254 N N . GLY A 1 166 ? -18.016 -0.412 10.875 1 96 166 GLY A N 1
ATOM 1255 C CA . GLY A 1 166 ? -17.188 0.17 11.914 1 96 166 GLY A CA 1
ATOM 1256 C C . GLY A 1 166 ? -17.672 1.533 12.375 1 96 166 GLY A C 1
ATOM 1257 O O . GLY A 1 166 ? -18.562 2.123 11.758 1 96 166 GLY A O 1
ATOM 1258 N N . GLU A 1 167 ? -17.094 1.907 13.484 1 96 167 GLU A N 1
ATOM 1259 C CA . GLU A 1 167 ? -17.328 3.248 14.008 1 96 167 GLU A CA 1
ATOM 1260 C C . GLU A 1 167 ? -16.031 4.027 14.133 1 96 167 GLU A C 1
ATOM 1262 O O . GLU A 1 167 ? -14.953 3.434 14.242 1 96 167 GLU A O 1
ATOM 1267 N N . SER A 1 168 ? -16.234 5.328 14.109 1 95.94 168 SER A N 1
ATOM 1268 C CA . SER A 1 168 ? -15.047 6.156 14.289 1 95.94 168 SER A CA 1
ATOM 1269 C C . SER A 1 168 ? -14.492 6.027 15.703 1 95.94 168 SER A C 1
ATOM 1271 O O . SER A 1 168 ? -15.227 6.168 16.688 1 95.94 168 SER A O 1
ATOM 1273 N N . VAL A 1 169 ? -13.203 5.766 15.789 1 97.88 169 VAL A N 1
ATOM 1274 C CA . VAL A 1 169 ? -12.516 5.656 17.078 1 97.88 169 VAL A CA 1
ATOM 1275 C C . VAL A 1 169 ? -11.242 6.488 17.047 1 97.88 169 VAL A C 1
ATOM 1277 O O . VAL A 1 169 ? -10.688 6.754 15.977 1 97.88 169 VAL A O 1
ATOM 1280 N N . CYS A 1 170 ? -10.867 6.906 18.156 1 98.44 170 CYS A N 1
ATOM 1281 C CA . CYS A 1 170 ? -9.57 7.539 18.344 1 98.44 170 CYS A CA 1
ATOM 1282 C C . CYS A 1 170 ? -8.547 6.535 18.859 1 98.44 170 CYS A C 1
ATOM 1284 O O . CYS A 1 170 ? -8.75 5.906 19.891 1 98.44 170 CYS A O 1
ATOM 1286 N N . VAL A 1 171 ? -7.516 6.355 18.109 1 98.56 171 VAL A N 1
ATOM 1287 C CA . VAL A 1 171 ? -6.422 5.473 18.5 1 98.56 171 VAL A CA 1
ATOM 1288 C C . VAL A 1 171 ? -5.34 6.273 19.203 1 98.56 171 VAL A C 1
ATOM 1290 O O . VAL A 1 171 ? -4.832 7.262 18.672 1 98.56 171 VAL A O 1
ATOM 1293 N N . VAL A 1 172 ? -5.023 5.863 20.406 1 98.44 172 VAL A N 1
ATOM 1294 C CA . VAL A 1 172 ? -4.062 6.582 21.25 1 98.44 172 VAL A CA 1
ATOM 1295 C C . VAL A 1 172 ? -3.016 5.609 21.781 1 98.44 172 VAL A C 1
ATOM 1297 O O . VAL A 1 172 ? -3.289 4.414 21.938 1 98.44 172 VAL A O 1
ATOM 1300 N N . PRO A 1 173 ? -1.778 6.125 22.031 1 98.12 173 PRO A N 1
ATOM 1301 C CA . PRO A 1 173 ? -0.829 5.25 22.719 1 98.12 173 PRO A CA 1
ATOM 1302 C C . PRO A 1 173 ? -1.371 4.719 24.047 1 98.12 173 PRO A C 1
ATOM 1304 O O . PRO A 1 173 ? -2.104 5.426 24.75 1 98.12 173 PRO A O 1
ATOM 1307 N N . LYS A 1 174 ? -0.961 3.545 24.406 1 96.88 174 LYS A N 1
ATOM 1308 C CA . LYS A 1 174 ? -1.493 2.863 25.578 1 96.88 174 LYS A CA 1
ATOM 1309 C C . LYS A 1 174 ? -1.271 3.691 26.844 1 96.88 174 LYS A C 1
ATOM 1311 O O . LYS A 1 174 ? -2.102 3.68 27.766 1 96.88 174 LYS A O 1
ATOM 1316 N N . ASP A 1 175 ? -0.196 4.484 26.906 1 96.31 175 ASP A N 1
ATOM 1317 C CA . ASP A 1 175 ? 0.161 5.23 28.109 1 96.31 175 ASP A CA 1
ATOM 1318 C C . ASP A 1 175 ? -0.245 6.695 27.984 1 96.31 175 ASP A C 1
ATOM 1320 O O . ASP A 1 175 ? 0.134 7.52 28.828 1 96.31 175 ASP A O 1
ATOM 1324 N N . HIS A 1 176 ? -0.957 7.055 27 1 96.62 176 HIS A N 1
ATOM 1325 C CA . HIS A 1 176 ? -1.424 8.422 26.797 1 96.62 176 HIS A CA 1
ATOM 1326 C C . HIS A 1 176 ? -2.561 8.766 27.75 1 96.62 176 HIS A C 1
ATOM 1328 O O . HIS A 1 176 ? -3.4 7.914 28.062 1 96.62 176 HIS A O 1
ATOM 1334 N N . SER A 1 177 ? -2.682 9.945 28.203 1 97.12 177 SER A N 1
ATOM 1335 C CA . SER A 1 177 ? -3.703 10.391 29.141 1 97.12 177 SER A CA 1
ATOM 1336 C C . SER A 1 177 ? -5.105 10.18 28.578 1 97.12 177 SER A C 1
ATOM 1338 O O . SER A 1 177 ? -6.035 9.859 29.328 1 97.12 177 SER A O 1
ATOM 1340 N N . LEU A 1 178 ? -5.215 10.328 27.328 1 98 178 LEU A N 1
ATOM 1341 C CA . LEU A 1 178 ? -6.516 10.188 26.688 1 98 178 LEU A CA 1
ATOM 1342 C C . LEU A 1 178 ? -7.031 8.758 26.812 1 98 178 LEU A C 1
ATOM 1344 O O . LEU A 1 178 ? -8.227 8.508 26.625 1 98 178 LEU A O 1
ATOM 1348 N N . ALA A 1 179 ? -6.156 7.828 27.016 1 97.19 179 ALA A N 1
ATOM 1349 C CA . ALA A 1 179 ? -6.527 6.418 27.141 1 97.19 179 ALA A CA 1
ATOM 1350 C C . ALA A 1 179 ? -7.422 6.188 28.359 1 97.19 179 ALA A C 1
ATOM 1352 O O . ALA A 1 179 ? -8.117 5.172 28.438 1 97.19 179 ALA A O 1
ATOM 1353 N N . GLU A 1 180 ? -7.438 7.062 29.25 1 97.38 180 GLU A N 1
ATOM 1354 C CA . GLU A 1 180 ? -8.211 6.922 30.484 1 97.38 180 GLU A CA 1
ATOM 1355 C C . GLU A 1 180 ? -9.672 7.324 30.266 1 97.38 180 GLU A C 1
ATOM 1357 O O . GLU A 1 180 ? -10.531 7.02 31.094 1 97.38 180 GLU A O 1
ATOM 1362 N N . LEU A 1 181 ? -9.891 8.023 29.219 1 97.62 181 LEU A N 1
ATOM 1363 C CA . LEU A 1 181 ? -11.25 8.492 28.938 1 97.62 181 LEU A CA 1
ATOM 1364 C C . LEU A 1 181 ? -12.086 7.379 28.312 1 97.62 181 LEU A C 1
ATOM 1366 O O . LEU A 1 181 ? -11.578 6.605 27.484 1 97.62 181 LEU A O 1
ATOM 1370 N N . PRO A 1 182 ? -13.375 7.316 28.641 1 96.81 182 PRO A N 1
ATOM 1371 C CA . PRO A 1 182 ? -14.242 6.316 28.016 1 96.81 182 PRO A CA 1
ATOM 1372 C C . PRO A 1 182 ? -14.562 6.648 26.562 1 96.81 182 PRO A C 1
ATOM 1374 O O . PRO A 1 182 ? -14.883 5.75 25.781 1 96.81 182 PRO A O 1
ATOM 1377 N N . GLU A 1 183 ? -14.555 7.898 26.219 1 97.88 183 GLU A N 1
ATOM 1378 C CA . GLU A 1 183 ? -14.734 8.398 24.859 1 97.88 183 GLU A CA 1
ATOM 1379 C C . GLU A 1 183 ? -13.945 9.688 24.641 1 97.88 183 GLU A C 1
ATOM 1381 O O . GLU A 1 183 ? -13.625 10.398 25.594 1 97.88 183 GLU A O 1
ATOM 1386 N N . ILE A 1 184 ? -13.648 9.961 23.453 1 98.44 184 ILE A N 1
ATOM 1387 C CA . ILE A 1 184 ? -12.844 11.133 23.109 1 98.44 184 ILE A CA 1
ATOM 1388 C C . ILE A 1 184 ? -13.633 12.031 22.156 1 98.44 184 ILE A C 1
ATOM 1390 O O . ILE A 1 184 ? -14.133 11.57 21.141 1 98.44 184 ILE A O 1
ATOM 1394 N N . THR A 1 185 ? -13.766 13.273 22.516 1 98.19 185 THR A N 1
ATOM 1395 C CA . THR A 1 185 ? -14.398 14.281 21.672 1 98.19 185 THR A CA 1
ATOM 1396 C C . THR A 1 185 ? -13.352 15.156 20.984 1 98.19 185 THR A C 1
ATOM 1398 O O . THR A 1 185 ? -12.172 15.109 21.328 1 98.19 185 THR A O 1
ATOM 1401 N N . VAL A 1 186 ? -13.82 15.953 20.062 1 97.62 186 VAL A N 1
ATOM 1402 C CA . VAL A 1 186 ? -12.953 16.891 19.344 1 97.62 186 VAL A CA 1
ATOM 1403 C C . VAL A 1 186 ? -12.258 17.812 20.344 1 97.62 186 VAL A C 1
ATOM 1405 O O . VAL A 1 186 ? -11.078 18.141 20.188 1 97.62 186 VAL A O 1
ATOM 1408 N N . LYS A 1 187 ? -12.922 18.234 21.375 1 97.81 187 LYS A N 1
ATOM 1409 C CA . LYS A 1 187 ? -12.391 19.188 22.359 1 97.81 187 LYS A CA 1
ATOM 1410 C C . LYS A 1 187 ? -11.211 18.578 23.125 1 97.81 187 LYS A C 1
ATOM 1412 O O . LYS A 1 187 ? -10.273 19.297 23.484 1 97.81 187 LYS A O 1
ATOM 1417 N N . HIS A 1 188 ? -11.258 17.266 23.359 1 98.19 188 HIS A N 1
ATOM 1418 C CA . HIS A 1 188 ? -10.164 16.594 24.062 1 98.19 188 HIS A CA 1
ATOM 1419 C C . HIS A 1 188 ? -8.891 16.594 23.219 1 98.19 188 HIS A C 1
ATOM 1421 O O . HIS A 1 188 ? -7.801 16.328 23.734 1 98.19 188 HIS A O 1
ATOM 1427 N N . LEU A 1 189 ? -9.016 16.938 21.906 1 98.19 189 LEU A N 1
ATOM 1428 C CA . LEU A 1 189 ? -7.879 16.844 21 1 98.19 189 LEU A CA 1
ATOM 1429 C C . LEU A 1 189 ? -7.23 18.203 20.781 1 98.19 189 LEU A C 1
ATOM 1431 O O . LEU A 1 189 ? -6.348 18.344 19.922 1 98.19 189 LEU A O 1
ATOM 1435 N N . ARG A 1 190 ? -7.68 19.156 21.594 1 97 190 ARG A N 1
ATOM 1436 C CA . ARG A 1 190 ? -7.027 20.469 21.547 1 97 190 ARG A CA 1
ATOM 1437 C C . ARG A 1 190 ? -5.551 20.344 21.906 1 97 190 ARG A C 1
ATOM 1439 O O . ARG A 1 190 ? -5.199 19.781 22.938 1 97 190 ARG A O 1
ATOM 1446 N N . ASN A 1 191 ? -4.703 20.781 21.016 1 95 191 ASN A N 1
ATOM 1447 C CA . ASN A 1 191 ? -3.256 20.812 21.203 1 95 191 ASN A CA 1
ATOM 1448 C C . ASN A 1 191 ? -2.66 19.422 21.281 1 95 191 ASN A C 1
ATOM 1450 O O . ASN A 1 191 ? -1.594 19.219 21.859 1 95 191 ASN A O 1
ATOM 1454 N N . VAL A 1 192 ? -3.35 18.422 20.781 1 97.12 192 VAL A N 1
ATOM 1455 C CA . VAL A 1 192 ? -2.844 17.062 20.656 1 97.12 192 VAL A CA 1
ATOM 1456 C C . VAL A 1 192 ? -2.365 16.797 19.234 1 97.12 192 VAL A C 1
ATOM 1458 O O . VAL A 1 192 ? -3.104 17.031 18.281 1 97.12 192 VAL A O 1
ATOM 1461 N N . PRO A 1 193 ? -1.061 16.375 19.078 1 97.25 193 PRO A N 1
ATOM 1462 C CA . PRO A 1 193 ? -0.613 16.031 17.734 1 97.25 193 PRO A CA 1
ATOM 1463 C C . PRO A 1 193 ? -1.488 14.977 17.062 1 97.25 193 PRO A C 1
ATOM 1465 O O . PRO A 1 193 ? -1.769 13.938 17.656 1 97.25 193 PRO A O 1
ATOM 1468 N N . LEU A 1 194 ? -1.843 15.312 15.812 1 97.56 194 LEU A N 1
ATOM 1469 C CA . LEU A 1 194 ? -2.742 14.43 15.086 1 97.56 194 LEU A CA 1
ATOM 1470 C C . LEU A 1 194 ? -2.02 13.758 13.922 1 97.56 194 LEU A C 1
ATOM 1472 O O . LEU A 1 194 ? -1.196 14.391 13.25 1 97.56 194 LEU A O 1
ATOM 1476 N N . ILE A 1 195 ? -2.318 12.508 13.781 1 97.5 195 ILE A N 1
ATOM 1477 C CA . ILE A 1 195 ? -1.986 11.727 12.594 1 97.5 195 ILE A CA 1
ATOM 1478 C C . ILE A 1 195 ? -3.248 11.484 11.766 1 97.5 195 ILE A C 1
ATOM 1480 O O . ILE A 1 195 ? -4.109 10.688 12.156 1 97.5 195 ILE A O 1
ATOM 1484 N N . LEU A 1 196 ? -3.336 12.086 10.625 1 94.19 196 LEU A N 1
ATOM 1485 C CA . LEU A 1 196 ? -4.578 12.016 9.867 1 94.19 196 LEU A CA 1
ATOM 1486 C C . LEU A 1 196 ? -4.363 11.305 8.531 1 94.19 196 LEU A C 1
ATOM 1488 O O . LEU A 1 196 ? -3.234 11.219 8.047 1 94.19 196 LEU A O 1
ATOM 1492 N N . ILE A 1 197 ? -5.473 10.734 8.07 1 90.19 197 ILE A N 1
ATOM 1493 C CA . ILE A 1 197 ? -5.41 9.906 6.871 1 90.19 197 ILE A CA 1
ATOM 1494 C C . ILE A 1 197 ? -6.082 10.625 5.707 1 90.19 197 ILE A C 1
ATOM 1496 O O . ILE A 1 197 ? -7.293 10.859 5.73 1 90.19 197 ILE A O 1
ATOM 1500 N N . GLY A 1 198 ? -5.387 10.805 4.676 1 76.19 198 GLY A N 1
ATOM 1501 C CA . GLY A 1 198 ? -5.891 11.258 3.389 1 76.19 198 GLY A CA 1
ATOM 1502 C C . GLY A 1 198 ? -6.496 12.648 3.439 1 76.19 198 GLY A C 1
ATOM 1503 O O . GLY A 1 198 ? -7.621 12.828 3.912 1 76.19 198 GLY A O 1
ATOM 1504 N N . ARG A 1 199 ? -5.859 13.633 3.141 1 55.09 199 ARG A N 1
ATOM 1505 C CA . ARG A 1 199 ? -6.418 14.977 3.193 1 55.09 199 ARG A CA 1
ATOM 1506 C C . ARG A 1 199 ? -7.652 15.094 2.307 1 55.09 199 ARG A C 1
ATOM 1508 O O . ARG A 1 199 ? -8.609 15.797 2.648 1 55.09 199 ARG A O 1
ATOM 1515 N N . GLN A 1 200 ? -7.77 14.352 1.344 1 49.62 200 GLN A N 1
ATOM 1516 C CA . GLN A 1 200 ? -8.891 14.641 0.45 1 49.62 200 GLN A CA 1
ATOM 1517 C C . GLN A 1 200 ? -9.852 13.461 0.379 1 49.62 200 GLN A C 1
ATOM 1519 O O . GLN A 1 200 ? -10.664 13.367 -0.545 1 49.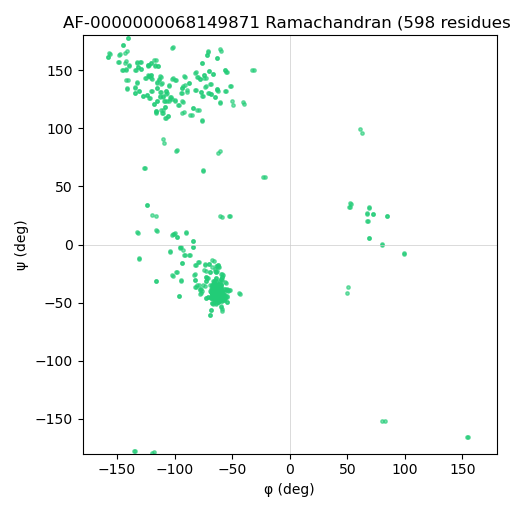62 200 GLN A O 1
ATOM 1524 N N . ARG A 1 201 ? -9.828 12.766 1.352 1 61.19 201 ARG A N 1
ATOM 1525 C CA . ARG A 1 201 ? -10.805 11.68 1.407 1 61.19 201 ARG A CA 1
ATOM 1526 C C . ARG A 1 201 ? -12.07 12.125 2.135 1 61.19 201 ARG A C 1
ATOM 1528 O O . ARG A 1 201 ? -12.016 12.977 3.023 1 61.19 201 ARG A O 1
ATOM 1535 N N . PRO A 1 202 ? -13.211 11.773 1.604 1 56.28 202 PRO A N 1
ATOM 1536 C CA . PRO A 1 202 ? -14.477 12.211 2.193 1 56.28 202 PRO A CA 1
ATOM 1537 C C . PRO A 1 202 ? -14.484 12.102 3.715 1 56.28 202 PRO A C 1
ATOM 1539 O O . PRO A 1 202 ? -14.977 13.008 4.398 1 56.28 202 PRO A O 1
ATOM 1542 N N . ASN A 1 203 ? -13.977 11.062 4.137 1 66.44 203 ASN A N 1
ATOM 1543 C CA . ASN A 1 203 ? -13.969 10.891 5.586 1 66.44 203 ASN A CA 1
ATOM 1544 C C . ASN A 1 203 ? -13.117 11.953 6.27 1 66.44 203 ASN A C 1
ATOM 1546 O O . ASN A 1 203 ? -13.43 12.398 7.375 1 66.44 203 ASN A O 1
ATOM 1550 N N . ARG A 1 204 ? -12.172 12.398 5.602 1 77.12 204 ARG A N 1
ATOM 1551 C CA . ARG A 1 204 ? -11.305 13.438 6.145 1 77.12 204 ARG A CA 1
ATOM 1552 C C . ARG A 1 204 ? -12.023 14.781 6.191 1 77.12 204 ARG A C 1
ATOM 1554 O O . ARG A 1 204 ? -11.867 15.539 7.148 1 77.12 204 ARG A O 1
ATOM 1561 N N . MET A 1 205 ? -12.891 14.992 5.277 1 73.31 205 MET A N 1
ATOM 1562 C CA . MET A 1 205 ? -13.648 16.234 5.223 1 73.31 205 MET A CA 1
ATOM 1563 C C . MET A 1 205 ? -14.617 16.344 6.402 1 73.31 205 MET A C 1
ATOM 1565 O O . MET A 1 205 ? -14.727 17.391 7.027 1 73.31 205 MET A O 1
ATOM 1569 N N . ALA A 1 206 ? -15.281 15.266 6.625 1 80 206 ALA A N 1
ATOM 1570 C CA . ALA A 1 206 ? -16.203 15.234 7.754 1 80 206 ALA A CA 1
ATOM 1571 C C . ALA A 1 206 ? -15.469 15.484 9.07 1 80 206 ALA A C 1
ATOM 1573 O O . ALA A 1 206 ? -15.992 16.172 9.953 1 80 206 ALA A O 1
ATOM 1574 N N . LEU A 1 207 ? -14.312 14.969 9.156 1 89 207 LEU A N 1
ATOM 1575 C CA . LEU A 1 207 ? -13.5 15.164 10.352 1 89 207 LEU A CA 1
ATOM 1576 C C . LEU A 1 207 ? -13.07 16.625 10.492 1 89 207 LEU A C 1
ATOM 1578 O O . LEU A 1 207 ? -13.141 17.188 11.578 1 89 207 LEU A O 1
ATOM 1582 N N . ASP A 1 208 ? -12.688 17.172 9.43 1 86 208 ASP A N 1
ATOM 1583 C CA . ASP A 1 208 ? -12.289 18.578 9.43 1 86 208 ASP A CA 1
ATOM 1584 C C . ASP A 1 208 ? -13.438 19.469 9.859 1 86 208 ASP A C 1
ATOM 1586 O O . ASP A 1 208 ? -13.242 20.406 10.641 1 86 208 ASP A O 1
ATOM 1590 N N . GLN A 1 209 ? -14.586 19.141 9.375 1 86.06 209 GLN A N 1
ATOM 1591 C CA . GLN A 1 209 ? -15.773 19.922 9.719 1 86.06 209 GLN A CA 1
ATOM 1592 C C . GLN A 1 209 ? -16.094 19.797 11.203 1 86.06 209 GLN A C 1
ATOM 1594 O O . GLN A 1 209 ? -16.516 20.781 11.836 1 86.06 209 GLN A O 1
ATOM 1599 N N . ALA A 1 210 ? -15.922 18.672 11.711 1 91.25 210 ALA A N 1
ATOM 1600 C CA . ALA A 1 210 ? -16.172 18.453 13.133 1 91.25 210 ALA A CA 1
ATOM 1601 C C . ALA A 1 210 ? -15.266 19.328 13.992 1 91.25 210 ALA A C 1
ATOM 1603 O O . ALA A 1 210 ? -15.703 19.906 14.992 1 91.25 210 ALA A O 1
ATOM 1604 N N . PHE A 1 211 ? -14.016 19.438 13.617 1 93.62 211 PHE A N 1
ATOM 1605 C CA . PHE A 1 211 ? -13.07 20.281 14.336 1 93.62 211 PHE A CA 1
ATOM 1606 C C . PHE A 1 211 ? -13.453 21.75 14.227 1 93.62 211 PHE A C 1
ATOM 1608 O O . PHE A 1 211 ? -13.445 22.469 15.227 1 93.62 211 PHE A O 1
ATOM 1615 N N . GLN A 1 212 ? -13.836 22.109 13.078 1 91.19 212 GLN A N 1
ATOM 1616 C CA . GLN A 1 212 ? -14.234 23.5 12.836 1 91.19 212 GLN A CA 1
ATOM 1617 C C . GLN A 1 212 ? -15.453 23.859 13.672 1 91.19 212 GLN A C 1
ATOM 1619 O O . GLN A 1 212 ? -15.477 24.922 14.312 1 91.19 212 GLN A O 1
ATOM 1624 N N . ARG A 1 213 ? -16.438 23.078 13.688 1 92.94 213 ARG A N 1
ATOM 1625 C CA . ARG A 1 213 ? -17.672 23.312 14.422 1 92.94 213 ARG A CA 1
ATOM 1626 C C . ARG A 1 213 ? -17.406 23.422 15.922 1 92.94 213 ARG A C 1
ATOM 1628 O O . ARG A 1 213 ? -18.078 24.188 16.609 1 92.94 213 ARG A O 1
ATOM 1635 N N . ALA A 1 214 ? -16.422 22.688 16.328 1 95.19 214 ALA A N 1
ATOM 1636 C CA . ALA A 1 214 ? -16.109 22.672 17.766 1 95.19 214 ALA A CA 1
ATOM 1637 C C . ALA A 1 214 ? -15.156 23.812 18.125 1 95.19 214 ALA A C 1
ATOM 1639 O O . ALA A 1 214 ? -14.836 24.016 19.297 1 95.19 214 ALA A O 1
ATOM 1640 N N . GLY A 1 215 ? -14.641 24.484 17.094 1 95.12 215 GLY A N 1
ATOM 1641 C CA . GLY A 1 215 ? -13.703 25.562 17.328 1 95.12 215 GLY A CA 1
ATOM 1642 C C . GLY A 1 215 ? -12.336 25.094 17.781 1 95.12 215 GLY A C 1
ATOM 1643 O O . GLY A 1 215 ? -11.664 25.766 18.562 1 95.12 215 GLY A O 1
ATOM 1644 N N . VAL A 1 216 ? -11.992 23.953 17.438 1 95.75 216 VAL A N 1
ATOM 1645 C CA . VAL A 1 216 ? -10.703 23.391 17.812 1 95.75 216 VAL A CA 1
ATOM 1646 C C . VAL A 1 216 ? -9.781 23.359 16.594 1 95.75 216 VAL A C 1
ATOM 1648 O O . VAL A 1 216 ? -10.133 22.797 15.555 1 95.75 216 VAL A O 1
ATOM 1651 N N . LYS A 1 217 ? -8.672 23.969 16.75 1 92.38 217 LYS A N 1
ATOM 1652 C CA . LYS A 1 217 ? -7.676 23.922 15.68 1 92.38 217 LYS A CA 1
ATOM 1653 C C . LYS A 1 217 ? -6.949 22.578 15.656 1 92.38 217 LYS A C 1
ATOM 1655 O O . LYS A 1 217 ? -6.441 22.125 16.672 1 92.38 217 LYS A O 1
ATOM 1660 N N . GLN A 1 218 ? -6.863 22 14.508 1 93.06 218 GLN A N 1
ATOM 1661 C CA . GLN A 1 218 ? -6.148 20.734 14.352 1 93.06 218 GLN A CA 1
ATOM 1662 C C . GLN A 1 218 ? -4.641 20.953 14.391 1 93.06 218 GLN A C 1
ATOM 1664 O O . GLN A 1 218 ? -4.113 21.828 13.703 1 93.06 218 GLN A O 1
ATOM 1669 N N . MET A 1 219 ? -3.996 20.219 15.219 1 93.38 219 MET A N 1
ATOM 1670 C CA . MET A 1 219 ? -2.537 20.156 15.156 1 93.38 219 MET A CA 1
ATOM 1671 C C . MET A 1 219 ? -2.08 18.922 14.391 1 93.38 219 MET A C 1
ATOM 1673 O O . MET A 1 219 ? -1.687 17.922 15 1 93.38 219 MET A O 1
ATOM 1677 N N . VAL A 1 220 ? -2.104 19.031 13.086 1 92.88 220 VAL A N 1
ATOM 1678 C CA . VAL A 1 220 ? -1.732 17.891 12.242 1 92.88 220 VAL A CA 1
ATOM 1679 C C . VAL A 1 220 ? -0.211 17.797 12.156 1 92.88 220 VAL A C 1
ATOM 1681 O O . VAL A 1 220 ? 0.448 18.672 11.609 1 92.88 220 VAL A O 1
ATOM 1684 N N . LYS A 1 221 ? 0.289 16.734 12.68 1 94.88 221 LYS A N 1
ATOM 1685 C CA . LYS A 1 221 ? 1.733 16.516 12.656 1 94.88 221 LYS A CA 1
ATOM 1686 C C . LYS A 1 221 ? 2.143 15.633 11.477 1 94.88 221 LYS A C 1
ATOM 1688 O O . LYS A 1 221 ? 3.168 15.875 10.844 1 94.88 221 LYS A O 1
ATOM 1693 N N . ILE A 1 222 ? 1.388 14.625 11.305 1 96.25 222 ILE A N 1
ATOM 1694 C CA . ILE A 1 222 ? 1.673 13.688 10.219 1 96.25 222 ILE A CA 1
ATOM 1695 C C . ILE A 1 222 ? 0.4 13.422 9.422 1 96.25 222 ILE A C 1
ATOM 1697 O O . ILE A 1 222 ? -0.672 13.219 9.992 1 96.25 222 ILE A O 1
ATOM 1701 N N . GLU A 1 223 ? 0.541 13.508 8.156 1 93.62 223 GLU A N 1
ATOM 1702 C CA . GLU A 1 223 ? -0.454 12.992 7.215 1 93.62 223 GLU A CA 1
ATOM 1703 C C . GLU A 1 223 ? 0.039 11.727 6.527 1 93.62 223 GLU A C 1
ATOM 1705 O O . GLU A 1 223 ? 1.199 11.641 6.121 1 93.62 223 GLU A O 1
ATOM 1710 N N . THR A 1 224 ? -0.778 10.695 6.539 1 94.12 224 THR A N 1
ATOM 1711 C CA . THR A 1 224 ? -0.485 9.445 5.844 1 94.12 224 THR A CA 1
ATOM 1712 C C . THR A 1 224 ? -1.708 8.953 5.078 1 94.12 224 THR A C 1
ATOM 1714 O O . THR A 1 224 ? -2.729 9.641 5.016 1 94.12 224 THR A O 1
ATOM 1717 N N . HIS A 1 225 ? -1.554 7.766 4.426 1 89.88 225 HIS A N 1
ATOM 1718 C CA . HIS A 1 225 ? -2.637 7.402 3.52 1 89.88 225 HIS A CA 1
ATOM 1719 C C . HIS A 1 225 ? -3.076 5.957 3.742 1 89.88 225 HIS A C 1
ATOM 1721 O O . HIS A 1 225 ? -3.775 5.383 2.904 1 89.88 225 HIS A O 1
ATOM 1727 N N . THR A 1 226 ? -2.604 5.367 4.793 1 92.81 226 THR A N 1
ATOM 1728 C CA . THR A 1 226 ? -3.068 4.039 5.184 1 92.81 226 THR A CA 1
ATOM 1729 C C . THR A 1 226 ? -3.367 3.988 6.68 1 92.81 226 THR A C 1
ATOM 1731 O O . THR A 1 226 ? -2.762 4.719 7.465 1 92.81 226 THR A O 1
ATOM 1734 N N . ASN A 1 227 ? -4.32 3.131 7.035 1 95.12 227 ASN A N 1
ATOM 1735 C CA . ASN A 1 227 ? -4.641 2.941 8.445 1 95.12 227 ASN A CA 1
ATOM 1736 C C . ASN A 1 227 ? -3.482 2.291 9.203 1 95.12 227 ASN A C 1
ATOM 1738 O O . ASN A 1 227 ? -3.244 2.602 10.367 1 95.12 227 ASN A O 1
ATOM 1742 N N . SER A 1 228 ? -2.811 1.446 8.523 1 96 228 SER A N 1
ATOM 1743 C CA . SER A 1 228 ? -1.69 0.74 9.133 1 96 228 SER A CA 1
ATOM 1744 C C . SER A 1 228 ? -0.588 1.708 9.555 1 96 228 SER A C 1
ATOM 1746 O O . SER A 1 228 ? -0.094 1.646 10.68 1 96 228 SER A O 1
ATOM 1748 N N . SER A 1 229 ? -0.191 2.588 8.641 1 96.5 229 SER A N 1
ATOM 1749 C CA . SER A 1 229 ? 0.847 3.555 8.984 1 96.5 229 SER A CA 1
ATOM 1750 C C . SER A 1 229 ? 0.39 4.488 10.102 1 96.5 229 SER A C 1
ATOM 1752 O O . SER A 1 229 ? 1.175 4.84 10.984 1 96.5 229 SER A O 1
ATOM 1754 N N . ALA A 1 230 ? -0.858 4.852 10.086 1 97.31 230 ALA A N 1
ATOM 1755 C CA . ALA A 1 230 ? -1.392 5.691 11.156 1 97.31 230 ALA A CA 1
ATOM 1756 C C . ALA A 1 230 ? -1.264 5.004 12.508 1 97.31 230 ALA A C 1
ATOM 1758 O O . ALA A 1 230 ? -0.767 5.594 13.469 1 97.31 230 ALA A O 1
ATOM 1759 N N . CYS A 1 231 ? -1.65 3.76 12.578 1 97.69 231 CYS A N 1
ATOM 1760 C CA . CYS A 1 231 ? -1.576 3.008 13.82 1 97.69 231 CYS A CA 1
ATOM 1761 C C . CYS A 1 231 ? -0.131 2.852 14.281 1 97.69 231 CYS A C 1
ATOM 1763 O O . CYS A 1 231 ? 0.161 2.943 15.477 1 97.69 231 CYS A O 1
ATOM 1765 N N . SER A 1 232 ? 0.728 2.629 13.344 1 97.75 232 SER A N 1
ATOM 1766 C CA . SER A 1 232 ? 2.141 2.479 13.68 1 97.75 232 SER A CA 1
ATOM 1767 C C . SER A 1 232 ? 2.713 3.77 14.258 1 97.75 232 SER A C 1
ATOM 1769 O O . SER A 1 232 ? 3.434 3.746 15.25 1 97.75 232 SER A O 1
ATOM 1771 N N . TYR A 1 233 ? 2.387 4.879 13.586 1 98.31 233 TYR A N 1
ATOM 1772 C CA . TYR A 1 233 ? 2.848 6.172 14.086 1 98.31 233 TYR A CA 1
ATOM 1773 C C . TYR A 1 233 ? 2.326 6.43 15.492 1 98.31 233 TYR A C 1
ATOM 1775 O O . TYR A 1 233 ? 3.061 6.926 16.344 1 98.31 233 TYR A O 1
ATOM 1783 N N . VAL A 1 234 ? 1.079 6.07 15.773 1 98.5 234 VAL A N 1
ATOM 1784 C CA . VAL A 1 234 ? 0.501 6.234 17.109 1 98.5 234 VAL A CA 1
ATOM 1785 C C . VAL A 1 234 ? 1.262 5.375 18.109 1 98.5 234 VAL A C 1
ATOM 1787 O O . VAL A 1 234 ? 1.628 5.844 19.188 1 98.5 234 VAL A O 1
ATOM 1790 N N . ALA A 1 235 ? 1.5 4.156 17.734 1 97.94 235 ALA A N 1
ATOM 1791 C CA . ALA A 1 235 ? 2.17 3.203 18.609 1 97.94 235 ALA A CA 1
ATOM 1792 C C . ALA A 1 235 ? 3.557 3.701 19.016 1 97.94 235 ALA A C 1
ATOM 1794 O O . ALA A 1 235 ? 4.062 3.365 20.078 1 97.94 235 ALA A O 1
ATOM 1795 N N . HIS A 1 236 ? 4.105 4.512 18.203 1 97 236 HIS A N 1
ATOM 1796 C CA . HIS A 1 236 ? 5.453 5.012 18.453 1 97 236 HIS A CA 1
ATOM 1797 C C . HIS A 1 236 ? 5.418 6.395 19.094 1 97 236 HIS A C 1
ATOM 1799 O O . HIS A 1 236 ? 6.441 7.082 19.156 1 97 236 HIS A O 1
ATOM 1805 N N . GLY A 1 237 ? 4.254 6.836 19.422 1 96.56 237 GLY A N 1
ATOM 1806 C CA . GLY A 1 237 ? 4.113 8.031 20.234 1 96.56 237 GLY A CA 1
ATOM 1807 C C . GLY A 1 237 ? 4.16 9.312 19.422 1 96.56 237 GLY A C 1
ATOM 1808 O O . GLY A 1 237 ? 4.461 10.383 19.953 1 96.56 237 GLY A O 1
ATOM 1809 N N . LEU A 1 238 ? 3.824 9.227 18.141 1 97.62 238 LEU A N 1
ATOM 1810 C CA . LEU A 1 238 ? 3.996 10.391 17.266 1 97.62 238 LEU A CA 1
ATOM 1811 C C . LEU A 1 238 ? 2.709 11.211 17.203 1 97.62 238 LEU A C 1
ATOM 1813 O O . LEU A 1 238 ? 2.668 12.258 16.547 1 97.62 238 LEU A O 1
ATOM 1817 N N . GLY A 1 239 ? 1.67 10.766 17.812 1 97.81 239 GLY A N 1
ATOM 1818 C CA . GLY A 1 239 ? 0.377 11.43 17.844 1 97.81 239 GLY A CA 1
ATOM 1819 C C . GLY A 1 239 ? -0.78 10.477 18.078 1 97.81 239 GLY A C 1
ATOM 1820 O O . GLY A 1 239 ? -0.586 9.359 18.547 1 97.81 239 GLY A O 1
ATOM 1821 N N . VAL A 1 240 ? -1.996 11 17.812 1 98.5 240 VAL A N 1
ATOM 1822 C CA . VAL A 1 240 ? -3.201 10.188 17.875 1 98.5 240 VAL A CA 1
ATOM 1823 C C . VAL A 1 240 ? -3.926 10.227 16.531 1 98.5 240 VAL A C 1
ATOM 1825 O O . VAL A 1 240 ? -3.719 11.148 15.742 1 98.5 240 VAL A O 1
ATOM 1828 N N . SER A 1 241 ? -4.672 9.211 16.266 1 98.12 241 SER A N 1
ATOM 1829 C CA . SER A 1 241 ? -5.355 9.125 14.977 1 98.12 241 SER A CA 1
ATOM 1830 C C . SER A 1 241 ? -6.84 8.82 15.156 1 98.12 241 SER A C 1
ATOM 1832 O O . SER A 1 241 ? -7.262 8.375 16.234 1 98.12 241 SER A O 1
ATOM 1834 N N . ILE A 1 242 ? -7.645 9.18 14.148 1 97.12 242 ILE A N 1
ATOM 1835 C CA . ILE A 1 242 ? -9.062 8.836 14.078 1 97.12 242 ILE A CA 1
ATOM 1836 C C . ILE A 1 242 ? -9.312 7.93 12.875 1 97.12 242 ILE A C 1
ATOM 1838 O O . ILE A 1 242 ? -9.141 8.344 11.727 1 97.12 242 ILE A O 1
ATOM 1842 N N . ILE A 1 243 ? -9.719 6.691 13.188 1 96.44 243 ILE A N 1
ATOM 1843 C CA . ILE A 1 243 ? -9.945 5.727 12.117 1 96.44 243 ILE A CA 1
ATOM 1844 C C . ILE A 1 243 ? -11.188 4.895 12.43 1 96.44 243 ILE A C 1
ATOM 1846 O O . ILE A 1 243 ? -11.859 5.125 13.438 1 96.44 243 ILE A O 1
ATOM 1850 N N . SER A 1 244 ? -11.539 4.016 11.516 1 96 244 SER A N 1
ATOM 1851 C CA . SER A 1 244 ? -12.633 3.084 11.758 1 96 244 SER A CA 1
ATOM 1852 C C . SER A 1 244 ? -12.227 1.998 12.75 1 96 244 SER A C 1
ATOM 1854 O O . SER A 1 244 ? -11.102 1.488 12.688 1 96 244 SER A O 1
ATOM 1856 N N . SER A 1 245 ? -13.164 1.608 13.586 1 97.12 245 SER A N 1
ATOM 1857 C CA . SER A 1 245 ? -12.93 0.498 14.5 1 97.12 245 SER A CA 1
ATOM 1858 C C . SER A 1 245 ? -12.594 -0.782 13.742 1 97.12 245 SER A C 1
ATOM 1860 O O . SER A 1 245 ? -11.867 -1.637 14.25 1 97.12 245 SER A O 1
ATOM 1862 N N . PHE A 1 246 ? -13.102 -0.88 12.539 1 97.19 246 PHE A N 1
ATOM 1863 C CA . PHE A 1 246 ? -12.766 -2.051 11.742 1 97.19 246 PHE A CA 1
ATOM 1864 C C . PHE A 1 246 ? -11.258 -2.215 11.625 1 97.19 246 PHE A C 1
ATOM 1866 O O . PHE A 1 246 ? -10.727 -3.301 11.867 1 97.19 246 PHE A O 1
ATOM 1873 N N . TYR A 1 247 ? -10.562 -1.155 11.266 1 96.69 247 TYR A N 1
ATOM 1874 C CA . TYR A 1 247 ? -9.117 -1.207 11.062 1 96.69 247 TYR A CA 1
ATOM 1875 C C . TYR A 1 247 ? -8.383 -1.205 12.398 1 96.69 247 TYR A C 1
ATOM 1877 O O . TYR A 1 247 ? -7.336 -1.851 12.539 1 96.69 247 TYR A O 1
ATOM 1885 N N . ALA A 1 248 ? -8.883 -0.425 13.367 1 97.12 248 ALA A N 1
ATOM 1886 C CA . ALA A 1 248 ? -8.25 -0.434 14.688 1 97.12 248 ALA A CA 1
ATOM 1887 C C . ALA A 1 248 ? -8.164 -1.852 15.242 1 97.12 248 ALA A C 1
ATOM 1889 O O . ALA A 1 248 ? -7.148 -2.234 15.828 1 97.12 248 ALA A O 1
ATOM 1890 N N . ASN A 1 249 ? -9.203 -2.65 15.023 1 96.56 249 ASN A N 1
ATOM 1891 C CA . ASN A 1 249 ? -9.281 -4.02 15.523 1 96.56 249 ASN A CA 1
ATOM 1892 C C . ASN A 1 249 ? -8.195 -4.902 14.906 1 96.56 249 ASN A C 1
ATOM 1894 O O . ASN A 1 249 ? -7.812 -5.918 15.484 1 96.56 249 ASN A O 1
ATOM 1898 N N . LEU A 1 250 ? -7.715 -4.527 13.766 1 96.38 250 LEU A N 1
ATOM 1899 C CA . LEU A 1 250 ? -6.691 -5.316 13.086 1 96.38 250 LEU A CA 1
ATOM 1900 C C . LEU A 1 250 ? -5.316 -5.066 13.703 1 96.38 250 LEU A C 1
ATOM 1902 O O . LEU A 1 250 ? -4.375 -5.824 13.453 1 96.38 250 LEU A O 1
ATOM 1906 N N . TYR A 1 251 ? -5.168 -4.035 14.484 1 96 251 TYR A N 1
ATOM 1907 C CA . TYR A 1 251 ? -3.85 -3.645 14.977 1 96 251 TYR A CA 1
ATOM 1908 C C . TYR A 1 251 ? -3.83 -3.584 16.5 1 96 251 TYR A C 1
ATOM 1910 O O . TYR A 1 251 ? -3.092 -2.791 17.094 1 96 251 TYR A O 1
ATOM 1918 N N . ARG A 1 252 ? -4.566 -4.426 17.125 1 93.25 252 ARG A N 1
ATOM 1919 C CA . ARG A 1 252 ? -4.66 -4.488 18.578 1 93.25 252 ARG A CA 1
ATOM 1920 C C . ARG A 1 252 ? -3.365 -5.02 19.188 1 93.25 252 ARG A C 1
ATOM 1922 O O . ARG A 1 252 ? -3.137 -4.879 20.391 1 93.25 252 ARG A O 1
ATOM 1929 N N . HIS A 1 253 ? -2.557 -5.645 18.359 1 93.06 253 HIS A N 1
ATOM 1930 C CA . HIS A 1 253 ? -1.296 -6.18 18.875 1 93.06 253 HIS A CA 1
ATOM 1931 C C . HIS A 1 253 ? -0.296 -5.059 19.141 1 93.06 253 HIS A C 1
ATOM 1933 O O . HIS A 1 253 ? 0.719 -5.281 19.812 1 93.06 253 HIS A O 1
ATOM 1939 N N . LEU A 1 254 ? -0.493 -3.887 18.609 1 95.38 254 LEU A N 1
ATOM 1940 C CA . LEU A 1 254 ? 0.35 -2.73 18.891 1 95.38 254 LEU A CA 1
ATOM 1941 C C . LEU A 1 254 ? 0.033 -2.143 20.266 1 95.38 254 LEU A C 1
ATOM 1943 O O . LEU A 1 254 ? -1.032 -2.41 20.828 1 95.38 254 LEU A O 1
ATOM 1947 N N . PRO A 1 255 ? 1.001 -1.435 20.859 1 97.12 255 PRO A N 1
ATOM 1948 C CA . PRO A 1 255 ? 0.747 -0.814 22.172 1 97.12 255 PRO A CA 1
ATOM 1949 C C . PRO A 1 255 ? -0.132 0.43 22.062 1 97.12 255 PRO A C 1
ATOM 1951 O O . PRO A 1 255 ? 0.296 1.524 22.438 1 97.12 255 PRO A O 1
ATOM 1954 N N . VAL A 1 256 ? -1.373 0.223 21.609 1 97.75 256 VAL A N 1
ATOM 1955 C CA . VAL A 1 256 ? -2.357 1.287 21.438 1 97.75 256 VAL A CA 1
ATOM 1956 C C . VAL A 1 256 ? -3.691 0.862 22.047 1 97.75 256 VAL A C 1
ATOM 1958 O O . VAL A 1 256 ? -3.918 -0.326 22.297 1 97.75 256 VAL A O 1
ATOM 1961 N N . VAL A 1 257 ? -4.469 1.893 22.391 1 97.31 257 VAL A N 1
ATOM 1962 C CA . VAL A 1 257 ? -5.859 1.69 22.781 1 97.31 257 VAL A CA 1
ATOM 1963 C C . VAL A 1 257 ? -6.781 2.541 21.922 1 97.31 257 VAL A C 1
ATOM 1965 O O . VAL A 1 257 ? -6.371 3.588 21.406 1 97.31 257 VAL A O 1
ATOM 1968 N N . TYR A 1 258 ? -7.914 2.02 21.594 1 96.75 258 TYR A N 1
ATOM 1969 C CA . TYR A 1 258 ? -8.844 2.869 20.859 1 96.75 258 TYR A CA 1
ATOM 1970 C C . TYR A 1 258 ? -10.094 3.146 21.672 1 96.75 258 TYR A C 1
ATOM 1972 O O . TYR A 1 258 ? -10.57 2.277 22.406 1 96.75 258 TYR A O 1
ATOM 1980 N N . ARG A 1 259 ? -10.578 4.352 21.641 1 97.81 259 ARG A N 1
ATOM 1981 C CA . ARG A 1 259 ? -11.758 4.875 22.312 1 97.81 259 ARG A CA 1
ATOM 1982 C C . ARG A 1 259 ? -12.773 5.41 21.312 1 97.81 259 ARG A C 1
ATOM 1984 O O . ARG A 1 259 ? -12.398 6.02 20.297 1 97.81 259 ARG A O 1
ATOM 1991 N N . PRO A 1 260 ? -14.039 5.188 21.625 1 98 260 PRO A N 1
ATOM 1992 C CA . PRO A 1 260 ? -15.031 5.812 20.75 1 98 260 PRO A CA 1
ATOM 1993 C C . PRO A 1 260 ? -14.789 7.305 20.547 1 98 260 PRO A C 1
ATOM 1995 O O . PRO A 1 260 ? -14.391 8.008 21.484 1 98 260 PRO A O 1
ATOM 1998 N N . PHE A 1 261 ? -14.93 7.734 19.281 1 97.81 261 PHE A N 1
ATOM 1999 C CA . PHE A 1 261 ? -14.742 9.141 18.953 1 97.81 261 PHE A CA 1
ATOM 2000 C C . PHE A 1 261 ? -16.094 9.828 18.703 1 97.81 261 PHE A C 1
ATOM 2002 O O . PHE A 1 261 ? -16.969 9.25 18.062 1 97.81 261 PHE A O 1
ATOM 2009 N N . VAL A 1 262 ? -16.234 11.008 19.25 1 96.38 262 VAL A N 1
ATOM 2010 C CA . VAL A 1 262 ? -17.406 11.844 19.062 1 96.38 262 VAL A CA 1
ATOM 2011 C C . VAL A 1 262 ? -17.016 13.117 18.312 1 96.38 262 VAL A C 1
ATOM 2013 O O . VAL A 1 262 ? -16.094 13.82 18.703 1 96.38 262 VAL A O 1
ATOM 2016 N N . PRO A 1 263 ? -17.703 13.344 17.172 1 94.44 263 PRO A N 1
ATOM 2017 C CA . PRO A 1 263 ? -19.016 12.836 16.75 1 94.44 263 PRO A CA 1
ATOM 2018 C C . PRO A 1 263 ? -18.938 11.43 16.156 1 94.44 263 PRO A C 1
ATOM 2020 O O . PRO A 1 263 ? -17.984 11.109 15.445 1 94.44 263 PRO A O 1
ATOM 2023 N N . ARG A 1 264 ? -20.062 10.75 16.422 1 93.19 264 ARG A N 1
ATOM 2024 C CA . ARG A 1 264 ? -20.141 9.375 15.961 1 93.19 264 ARG A CA 1
ATOM 2025 C C . ARG A 1 264 ? -20.312 9.312 14.445 1 93.19 264 ARG A C 1
ATOM 2027 O O . ARG A 1 264 ? -21.031 10.133 13.867 1 93.19 264 ARG A O 1
ATOM 2034 N N . ALA A 1 265 ? -19.562 8.406 13.852 1 91.25 265 ALA A N 1
ATOM 2035 C CA . ALA A 1 265 ? -19.703 8.102 12.43 1 91.25 265 ALA A CA 1
ATOM 2036 C C . ALA A 1 265 ? -19.531 6.609 12.164 1 91.25 265 ALA A C 1
ATOM 2038 O O . ALA A 1 265 ? -18.719 5.949 12.82 1 91.25 265 ALA A O 1
ATOM 2039 N N . THR A 1 266 ? -20.344 6.164 11.258 1 92.62 266 THR A N 1
ATOM 2040 C CA . THR A 1 266 ? -20.266 4.746 10.922 1 92.62 266 THR A CA 1
ATOM 2041 C C . THR A 1 266 ? -19.75 4.555 9.5 1 92.62 266 THR A C 1
ATOM 2043 O O . THR A 1 266 ? -19.938 5.422 8.641 1 92.62 266 THR A O 1
ATOM 2046 N N . GLN A 1 267 ? -19.031 3.52 9.375 1 93.19 267 GLN A N 1
ATOM 2047 C CA . GLN A 1 267 ? -18.547 3.109 8.062 1 93.19 267 GLN A CA 1
ATOM 2048 C C . GLN A 1 267 ? -19.031 1.707 7.707 1 93.19 267 GLN A C 1
ATOM 2050 O O . GLN A 1 267 ? -19.141 0.842 8.578 1 93.19 267 GLN A O 1
ATOM 2055 N N . GLU A 1 268 ? -19.266 1.574 6.438 1 95 268 GLU A N 1
ATOM 2056 C CA . GLU A 1 268 ? -19.672 0.261 5.938 1 95 268 GLU A CA 1
ATOM 2057 C C . GLU A 1 268 ? -18.594 -0.321 5.016 1 95 268 GLU A C 1
ATOM 2059 O O . GLU A 1 268 ? -17.969 0.408 4.246 1 95 268 GLU A O 1
ATOM 2064 N N . PHE A 1 269 ? -18.453 -1.615 5.188 1 97.06 269 PHE A N 1
ATOM 2065 C CA . PHE A 1 269 ? -17.484 -2.344 4.367 1 97.06 269 PHE A CA 1
ATOM 2066 C C . PHE A 1 269 ? -18.172 -3.457 3.588 1 97.06 269 PHE A C 1
ATOM 2068 O O . PHE A 1 269 ? -19.125 -4.078 4.082 1 97.06 269 PHE A O 1
ATOM 2075 N N . GLY A 1 270 ? -17.625 -3.625 2.381 1 97 270 GLY A N 1
ATOM 2076 C CA . GLY A 1 270 ? -18.312 -4.602 1.541 1 97 270 GLY A CA 1
ATOM 2077 C C . GLY A 1 270 ? -17.359 -5.438 0.71 1 97 270 GLY A C 1
ATOM 2078 O O . GLY A 1 270 ? -16.234 -5.008 0.417 1 97 270 GLY A O 1
ATOM 2079 N N . LEU A 1 271 ? -17.812 -6.648 0.453 1 97.25 271 LEU A N 1
ATOM 2080 C CA . LEU A 1 271 ? -17.219 -7.488 -0.581 1 97.25 271 LEU A CA 1
ATOM 2081 C C . LEU A 1 271 ? -17.75 -7.109 -1.96 1 97.25 271 LEU A C 1
ATOM 2083 O O . LEU A 1 271 ? -18.953 -6.953 -2.145 1 97.25 271 LEU A O 1
ATOM 2087 N N . VAL A 1 272 ? -16.828 -6.977 -2.885 1 95.94 272 VAL A N 1
ATOM 2088 C CA . VAL A 1 272 ? -17.25 -6.547 -4.215 1 95.94 272 VAL A CA 1
ATOM 2089 C C . VAL A 1 272 ? -16.812 -7.578 -5.254 1 95.94 272 VAL A C 1
ATOM 2091 O O . VAL A 1 272 ? -15.75 -8.188 -5.121 1 95.94 272 VAL A O 1
ATOM 2094 N N . ARG A 1 273 ? -17.562 -7.746 -6.203 1 92.06 273 ARG A N 1
ATOM 2095 C CA . ARG A 1 273 ? -17.312 -8.586 -7.371 1 92.06 273 ARG A CA 1
ATOM 2096 C C . ARG A 1 273 ? -17.984 -8.008 -8.617 1 92.06 273 ARG A C 1
ATOM 2098 O O . ARG A 1 273 ? -18.812 -7.113 -8.516 1 92.06 273 ARG A O 1
ATOM 2105 N N . ALA A 1 274 ? -17.531 -8.5 -9.766 1 83.25 274 ALA A N 1
ATOM 2106 C CA . ALA A 1 274 ? -18.203 -8.086 -10.992 1 83.25 274 ALA A CA 1
ATOM 2107 C C . ALA A 1 274 ? -19.656 -8.547 -11.016 1 83.25 274 ALA A C 1
ATOM 2109 O O . ALA A 1 274 ? -19.953 -9.688 -10.68 1 83.25 274 ALA A O 1
ATOM 2110 N N . ALA A 1 275 ? -20.5 -7.586 -11.398 1 82.94 275 ALA A N 1
ATOM 2111 C CA . ALA A 1 275 ? -21.922 -7.918 -11.453 1 82.94 275 ALA A CA 1
ATOM 2112 C C . ALA A 1 275 ? -22.203 -8.906 -12.586 1 82.94 275 ALA A C 1
ATOM 2114 O O . ALA A 1 275 ? -21.641 -8.797 -13.672 1 82.94 275 ALA A O 1
ATOM 2115 N N . GLY A 1 276 ? -23.047 -9.859 -12.281 1 75.62 276 GLY A N 1
ATOM 2116 C CA . GLY A 1 276 ? -23.547 -10.758 -13.305 1 75.62 276 GLY A CA 1
ATOM 2117 C C . GLY A 1 276 ? -22.562 -11.859 -13.656 1 75.62 276 GLY A C 1
ATOM 2118 O O . GLY A 1 276 ? -22.797 -12.633 -14.586 1 75.62 276 GLY A O 1
ATOM 2119 N N . VAL A 1 277 ? -21.469 -11.898 -13.078 1 70.81 277 VAL A N 1
ATOM 2120 C CA . VAL A 1 277 ? -20.484 -12.938 -13.352 1 70.81 277 VAL A CA 1
ATOM 2121 C C . VAL A 1 277 ? -20.359 -13.867 -12.148 1 70.81 277 VAL A C 1
ATOM 2123 O O . VAL A 1 277 ? -19.969 -13.438 -11.062 1 70.81 277 VAL A O 1
ATOM 2126 N N . PRO A 1 278 ? -20.734 -15.102 -12.367 1 74.44 278 PRO A N 1
ATOM 2127 C CA . PRO A 1 278 ? -20.578 -16.016 -11.242 1 74.44 278 PRO A CA 1
ATOM 2128 C C . PRO A 1 278 ? -19.109 -16.266 -10.875 1 74.44 278 PRO A C 1
ATOM 2130 O O . PRO A 1 278 ? -18.25 -16.328 -11.766 1 74.44 278 PRO A O 1
ATOM 2133 N N . LEU A 1 279 ? -18.906 -16.453 -9.617 1 81.75 279 LEU A N 1
ATOM 2134 C CA . LEU A 1 279 ? -17.578 -16.812 -9.141 1 81.75 279 LEU A CA 1
ATOM 2135 C C . LEU A 1 279 ? -17.281 -18.281 -9.398 1 81.75 279 LEU A C 1
ATOM 2137 O O . LEU A 1 279 ? -18.188 -19.125 -9.336 1 81.75 279 LEU A O 1
ATOM 2141 N N . SER A 1 280 ? -16.031 -18.5 -9.75 1 79.69 280 SER A N 1
ATOM 2142 C CA . SER A 1 280 ? -15.617 -19.906 -9.75 1 79.69 280 SER A CA 1
ATOM 2143 C C . SER A 1 280 ? -15.742 -20.516 -8.352 1 79.69 280 SER A C 1
ATOM 2145 O O . SER A 1 280 ? -15.945 -19.797 -7.371 1 79.69 280 SER A O 1
ATOM 2147 N N . ILE A 1 281 ? -15.633 -21.844 -8.281 1 83.19 281 ILE A N 1
ATOM 2148 C CA . ILE A 1 281 ? -15.688 -22.547 -7.008 1 83.19 281 ILE A CA 1
ATOM 2149 C C . ILE A 1 281 ? -14.57 -22.062 -6.094 1 83.19 281 ILE A C 1
ATOM 2151 O O . ILE A 1 281 ? -14.797 -21.766 -4.918 1 83.19 281 ILE A O 1
ATOM 2155 N N . ALA A 1 282 ? -13.398 -21.922 -6.617 1 88.44 282 ALA A N 1
ATOM 2156 C CA . ALA A 1 282 ? -12.234 -21.469 -5.852 1 88.44 282 ALA A CA 1
ATOM 2157 C C . ALA A 1 282 ? -12.414 -20.031 -5.379 1 88.44 282 ALA A C 1
ATOM 2159 O O . ALA A 1 282 ? -12.086 -19.703 -4.238 1 88.44 282 ALA A O 1
ATOM 2160 N N . ALA A 1 283 ? -12.945 -19.188 -6.234 1 91.44 283 ALA A N 1
ATOM 2161 C CA . ALA A 1 283 ? -13.172 -17.797 -5.879 1 91.44 283 ALA A CA 1
ATOM 2162 C C . ALA A 1 283 ? -14.25 -17.672 -4.812 1 91.44 283 ALA A C 1
ATOM 2164 O O . ALA A 1 283 ? -14.148 -16.828 -3.908 1 91.44 283 ALA A O 1
ATOM 2165 N N . GLN A 1 284 ? -15.273 -18.469 -4.965 1 90.81 284 GLN A N 1
ATOM 2166 C CA . GLN A 1 284 ? -16.328 -18.469 -3.957 1 90.81 284 GLN A CA 1
ATOM 2167 C C . GLN A 1 284 ? -15.797 -18.938 -2.604 1 90.81 284 GLN A C 1
ATOM 2169 O O . GLN A 1 284 ? -16.141 -18.359 -1.567 1 90.81 284 GLN A O 1
ATOM 2174 N N . ALA A 1 285 ? -15 -19.922 -2.65 1 92.69 285 ALA A N 1
ATOM 2175 C CA . ALA A 1 285 ? -14.406 -20.406 -1.409 1 92.69 285 ALA A CA 1
ATOM 2176 C C . ALA A 1 285 ? -13.531 -19.328 -0.761 1 92.69 285 ALA A C 1
ATOM 2178 O O . ALA A 1 285 ? -13.516 -19.203 0.465 1 92.69 285 ALA A O 1
ATOM 2179 N N . LEU A 1 286 ? -12.773 -18.578 -1.524 1 96.31 286 LEU A N 1
ATOM 2180 C CA . LEU A 1 286 ? -11.953 -17.484 -0.989 1 96.31 286 LEU A CA 1
ATOM 2181 C C . LEU A 1 286 ? -12.836 -16.391 -0.416 1 96.31 286 LEU A C 1
ATOM 2183 O O . LEU A 1 286 ? -12.5 -15.789 0.61 1 96.31 286 LEU A O 1
ATOM 2187 N N . SER A 1 287 ? -13.93 -16.125 -1.081 1 96.44 287 SER A N 1
ATOM 2188 C CA . SER A 1 287 ? -14.914 -15.18 -0.561 1 96.44 287 SER A CA 1
ATOM 2189 C C . SER A 1 287 ? -15.414 -15.609 0.815 1 96.44 287 SER A C 1
ATOM 2191 O O . SER A 1 287 ? -15.539 -14.781 1.72 1 96.44 287 SER A O 1
ATOM 2193 N N . ASP A 1 288 ? -15.695 -16.875 0.951 1 96.25 288 ASP A N 1
ATOM 2194 C CA . ASP A 1 288 ? -16.156 -17.406 2.23 1 96.25 288 ASP A CA 1
ATOM 2195 C C . ASP A 1 288 ? -15.07 -17.297 3.295 1 96.25 288 ASP A C 1
ATOM 2197 O O . ASP A 1 288 ? -15.359 -16.969 4.449 1 96.25 288 ASP A O 1
ATOM 2201 N N . ALA A 1 289 ? -13.852 -17.578 2.904 1 97.5 289 ALA A N 1
ATOM 2202 C CA . ALA A 1 289 ? -12.727 -17.438 3.82 1 97.5 289 ALA A CA 1
ATOM 2203 C C . ALA A 1 289 ? -12.578 -15.984 4.281 1 97.5 289 ALA A C 1
ATOM 2205 O O . ALA A 1 289 ? -12.297 -15.727 5.453 1 97.5 289 ALA A O 1
ATOM 2206 N N . LEU A 1 290 ? -12.742 -15.07 3.336 1 97.94 290 LEU A N 1
ATOM 2207 C CA . LEU A 1 290 ? -12.68 -13.648 3.645 1 97.94 290 LEU A CA 1
ATOM 2208 C C . LEU A 1 290 ? -13.75 -13.266 4.664 1 97.94 290 LEU A C 1
ATOM 2210 O O . LEU A 1 290 ? -13.453 -12.625 5.672 1 97.94 290 LEU A O 1
ATOM 2214 N N . LYS A 1 291 ? -14.953 -13.68 4.445 1 97.56 291 LYS A N 1
ATOM 2215 C CA . LYS A 1 291 ? -16.047 -13.375 5.348 1 97.56 291 LYS A CA 1
ATOM 2216 C C . LYS A 1 291 ? -15.805 -13.945 6.742 1 97.56 291 LYS A C 1
ATOM 2218 O O . LYS A 1 291 ? -16.047 -13.273 7.746 1 97.56 291 LYS A O 1
ATOM 2223 N N . LYS A 1 292 ? -15.344 -15.156 6.77 1 97.06 292 LYS A N 1
ATOM 2224 C CA . LYS A 1 292 ? -15.031 -15.797 8.047 1 97.06 292 LYS A CA 1
ATOM 2225 C C . LYS A 1 292 ? -13.961 -15.008 8.805 1 97.06 292 LYS A C 1
ATOM 2227 O O . LYS A 1 292 ? -14.109 -14.75 10 1 97.06 292 LYS A O 1
ATOM 2232 N N . GLN A 1 293 ? -12.906 -14.617 8.094 1 97.38 293 GLN A N 1
ATOM 2233 C CA . GLN A 1 293 ? -11.812 -13.898 8.727 1 97.38 293 GLN A CA 1
ATOM 2234 C C . GLN A 1 293 ? -12.258 -12.523 9.203 1 97.38 293 GLN A C 1
ATOM 2236 O O . GLN A 1 293 ? -11.797 -12.031 10.234 1 97.38 293 GLN A O 1
ATOM 2241 N N . ILE A 1 294 ? -13.141 -11.875 8.398 1 97.38 294 ILE A N 1
ATOM 2242 C CA . ILE A 1 294 ? -13.703 -10.594 8.812 1 97.38 294 ILE A CA 1
ATOM 2243 C C . ILE A 1 294 ? -14.422 -10.75 10.148 1 97.38 294 ILE A C 1
ATOM 2245 O O . ILE A 1 294 ? -14.203 -9.961 11.07 1 97.38 294 ILE A O 1
ATOM 2249 N N . ARG A 1 295 ? -15.219 -11.758 10.305 1 96 295 ARG A N 1
ATOM 2250 C CA . ARG A 1 295 ? -15.945 -12 11.547 1 96 295 ARG A CA 1
ATOM 2251 C C . ARG A 1 295 ? -14.984 -12.234 12.711 1 96 295 ARG A C 1
ATOM 2253 O O . ARG A 1 295 ? -15.148 -11.664 13.789 1 96 295 ARG A O 1
ATOM 2260 N N . LEU A 1 296 ? -13.984 -13.047 12.516 1 95 296 LEU A N 1
ATOM 2261 C CA . LEU A 1 296 ? -13.023 -13.383 13.562 1 95 296 LEU A CA 1
ATOM 2262 C C . LEU A 1 296 ? -12.242 -12.148 14 1 95 296 LEU A C 1
ATOM 2264 O O . LEU A 1 296 ? -11.969 -11.969 15.188 1 95 296 LEU A O 1
ATOM 2268 N N . SER A 1 297 ? -11.914 -11.297 12.992 1 94.44 297 SER A N 1
ATOM 2269 C CA . SER A 1 297 ? -11.062 -10.141 13.273 1 94.44 297 SER A CA 1
ATOM 2270 C C . SER A 1 297 ? -11.836 -9.062 14.023 1 94.44 297 SER A C 1
ATOM 2272 O O . SER A 1 297 ? -11.234 -8.203 14.688 1 94.44 297 SER A O 1
ATOM 2274 N N . GLN A 1 298 ? -13.156 -9.078 13.914 1 93.69 298 GLN A N 1
ATOM 2275 C CA . GLN A 1 298 ? -13.969 -8.031 14.531 1 93.69 298 GLN A CA 1
ATOM 2276 C C . GLN A 1 298 ? -14.547 -8.508 15.859 1 93.69 298 GLN A C 1
ATOM 2278 O O . GLN A 1 298 ? -14.984 -7.691 16.672 1 93.69 298 GLN A O 1
ATOM 2283 N N . GLU A 1 299 ? -14.727 -9.859 16.156 1 82.94 299 GLU A N 1
ATOM 2284 C CA . GLU A 1 299 ? -15.281 -10.43 17.375 1 82.94 299 GLU A CA 1
ATOM 2285 C C . GLU A 1 299 ? -14.266 -10.414 18.516 1 82.94 299 GLU A C 1
ATOM 2287 O O . GLU A 1 299 ? -14.633 -10.336 19.688 1 82.94 299 GLU A O 1
ATOM 2292 N N . GLU A 1 300 ? -12.984 -10.742 18.297 1 59.94 300 GLU A N 1
ATOM 2293 C CA . GLU A 1 300 ? -12.031 -10.828 19.391 1 59.94 300 GLU A CA 1
ATOM 2294 C C . GLU A 1 300 ? -12.039 -9.547 20.234 1 59.94 300 GLU A C 1
ATOM 2296 O O . GLU A 1 300 ? -10.977 -9.047 20.625 1 59.94 300 GLU A O 1
ATOM 2301 N N . GLN A 1 301 ? -13.148 -8.828 20.203 1 46.28 301 GLN A N 1
ATOM 2302 C CA . GLN A 1 301 ? -13.289 -7.699 21.109 1 46.28 301 GLN A CA 1
ATOM 2303 C C . GLN A 1 301 ? -13.531 -8.172 22.547 1 46.28 301 GLN A C 1
ATOM 2305 O O . GLN A 1 301 ? -14.164 -9.211 22.75 1 46.28 301 GLN A O 1
ATOM 2310 N N . MET B 1 1 ? -8.398 25.484 -19.734 1 52.5 1 MET B N 1
ATOM 2311 C CA . MET B 1 1 ? -8.562 24.516 -18.656 1 52.5 1 MET B CA 1
ATOM 2312 C C . MET B 1 1 ? -7.953 25.031 -17.359 1 52.5 1 MET B C 1
ATOM 2314 O O . MET B 1 1 ? -6.824 25.516 -17.344 1 52.5 1 MET B O 1
ATOM 2318 N N . ASN B 1 2 ? -8.766 25.188 -16.422 1 55.84 2 ASN B N 1
ATOM 2319 C CA . ASN B 1 2 ? -8.281 25.656 -15.133 1 55.84 2 ASN B CA 1
ATOM 2320 C C . ASN B 1 2 ? -8.555 24.641 -14.023 1 55.84 2 ASN B C 1
ATOM 2322 O O . ASN B 1 2 ? -9.086 23.562 -14.289 1 55.84 2 ASN B O 1
ATOM 2326 N N . ILE B 1 3 ? -8.156 25 -12.82 1 60.88 3 ILE B N 1
ATOM 2327 C CA . ILE B 1 3 ? -8.203 24.109 -11.656 1 60.88 3 ILE B CA 1
ATOM 2328 C C . ILE B 1 3 ? -9.641 23.688 -11.383 1 60.88 3 ILE B C 1
ATOM 2330 O O . ILE B 1 3 ? -9.898 22.547 -11.008 1 60.88 3 ILE B O 1
ATOM 2334 N N . LYS B 1 4 ? -10.516 24.594 -11.594 1 65.62 4 LYS B N 1
ATOM 2335 C CA . LYS B 1 4 ? -11.922 24.312 -11.344 1 65.62 4 LYS B CA 1
ATOM 2336 C C . LYS B 1 4 ? -12.438 23.234 -12.297 1 65.62 4 LYS B C 1
ATOM 2338 O O . LYS B 1 4 ? -13.281 22.406 -11.914 1 65.62 4 LYS B O 1
ATOM 2343 N N . HIS B 1 5 ? -11.875 23.188 -13.469 1 72.06 5 HIS B N 1
ATOM 2344 C CA . HIS B 1 5 ? -12.258 22.156 -14.43 1 72.06 5 HIS B CA 1
ATOM 2345 C C . HIS B 1 5 ? -11.844 20.766 -13.938 1 72.06 5 HIS B C 1
ATOM 2347 O O . HIS B 1 5 ? -12.594 19.797 -14.094 1 72.06 5 HIS B O 1
ATOM 2353 N N . LEU B 1 6 ? -10.711 20.781 -13.383 1 69.25 6 LEU B N 1
ATOM 2354 C CA . LEU B 1 6 ? -10.219 19.5 -12.875 1 69.25 6 LEU B CA 1
ATOM 2355 C C . LEU B 1 6 ? -11.039 19.047 -11.68 1 69.25 6 LEU B C 1
ATOM 2357 O O . LEU B 1 6 ? -11.305 17.844 -11.531 1 69.25 6 LEU B O 1
ATOM 2361 N N . ASP B 1 7 ? -11.469 20 -10.883 1 70.56 7 ASP B N 1
ATOM 2362 C CA . ASP B 1 7 ? -12.336 19.703 -9.75 1 70.56 7 ASP B CA 1
ATOM 2363 C C . ASP B 1 7 ? -13.688 19.172 -10.219 1 70.56 7 ASP B C 1
ATOM 2365 O O . ASP B 1 7 ? -14.25 18.25 -9.617 1 70.56 7 ASP B O 1
ATOM 2369 N N . VAL B 1 8 ? -14.195 19.781 -11.25 1 77.38 8 VAL B N 1
ATOM 2370 C CA . VAL B 1 8 ? -15.461 19.344 -11.82 1 77.38 8 VAL B CA 1
ATOM 2371 C C . VAL B 1 8 ? -15.336 17.906 -12.32 1 77.38 8 VAL B C 1
ATOM 2373 O O . VAL B 1 8 ? -16.203 17.062 -12.062 1 77.38 8 VAL B O 1
ATOM 2376 N N . LEU B 1 9 ? -14.258 17.719 -13.023 1 78.19 9 LEU B N 1
ATOM 2377 C CA . LEU B 1 9 ? -14.023 16.359 -13.523 1 78.19 9 LEU B CA 1
ATOM 2378 C C . LEU B 1 9 ? -13.992 15.359 -12.383 1 78.19 9 LEU B C 1
ATOM 2380 O O . LEU B 1 9 ? -14.672 14.336 -12.43 1 78.19 9 LEU B O 1
ATOM 2384 N N . ARG B 1 10 ? -13.266 15.711 -11.43 1 71.12 10 ARG B N 1
ATOM 2385 C CA . ARG B 1 10 ? -13.117 14.82 -10.281 1 71.12 10 ARG B CA 1
ATOM 2386 C C . ARG B 1 10 ? -14.453 14.594 -9.586 1 71.12 10 ARG B C 1
ATOM 2388 O O . ARG B 1 10 ? -14.797 13.461 -9.242 1 71.12 10 ARG B O 1
ATOM 2395 N N . THR B 1 11 ? -15.234 15.609 -9.344 1 73.06 11 THR B N 1
ATOM 2396 C CA . THR B 1 11 ? -16.516 15.539 -8.656 1 73.06 11 THR B CA 1
ATOM 2397 C C . THR B 1 11 ? -17.531 14.766 -9.492 1 73.06 11 THR B C 1
ATOM 2399 O O . THR B 1 11 ? -18.312 13.969 -8.953 1 73.06 11 THR B O 1
ATOM 2402 N N . LEU B 1 12 ? -17.453 14.969 -10.758 1 77.94 12 LEU B N 1
ATOM 2403 C CA . LEU B 1 12 ? -18.375 14.258 -11.648 1 77.94 12 LEU B CA 1
ATOM 2404 C C . LEU B 1 12 ? -18.062 12.766 -11.664 1 77.94 12 LEU B C 1
ATOM 2406 O O . LEU B 1 12 ? -18.984 11.938 -11.703 1 77.94 12 LEU B O 1
ATOM 2410 N N . LEU B 1 13 ? -16.828 12.523 -11.625 1 72.5 13 LEU B N 1
ATOM 2411 C CA . LEU B 1 13 ? -16.438 11.117 -11.586 1 72.5 13 LEU B CA 1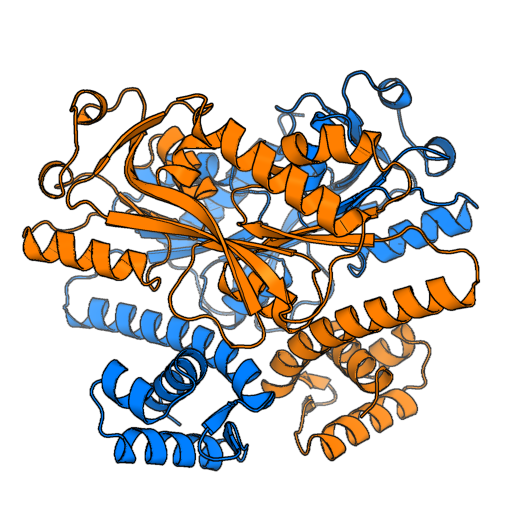
ATOM 2412 C C . LEU B 1 13 ? -16.891 10.469 -10.281 1 72.5 13 LEU B C 1
ATOM 2414 O O . LEU B 1 13 ? -17.281 9.297 -10.273 1 72.5 13 LEU B O 1
ATOM 2418 N N . ALA B 1 14 ? -16.875 11.273 -9.305 1 64.12 14 ALA B N 1
ATOM 2419 C CA . ALA B 1 14 ? -17.234 10.773 -7.977 1 64.12 14 ALA B CA 1
ATOM 2420 C C . ALA B 1 14 ? -18.75 10.664 -7.824 1 64.12 14 ALA B C 1
ATOM 2422 O O . ALA B 1 14 ? -19.25 9.719 -7.211 1 64.12 14 ALA B O 1
ATOM 2423 N N . THR B 1 15 ? -19.516 11.555 -8.414 1 67.75 15 THR B N 1
ATOM 2424 C CA . THR B 1 15 ? -20.953 11.656 -8.141 1 67.75 15 THR B CA 1
ATOM 2425 C C . THR B 1 15 ? -21.766 11.023 -9.273 1 67.75 15 THR B C 1
ATOM 2427 O O . THR B 1 15 ? -22.891 10.594 -9.055 1 67.75 15 THR B O 1
ATOM 2430 N N . GLY B 1 16 ? -21.156 10.992 -10.523 1 70.12 16 GLY B N 1
ATOM 2431 C CA . GLY B 1 16 ? -21.812 10.422 -11.688 1 70.12 16 GLY B CA 1
ATOM 2432 C C . GLY B 1 16 ? -23 11.242 -12.156 1 70.12 16 GLY B C 1
ATOM 2433 O O . GLY B 1 16 ? -23.812 10.758 -12.945 1 70.12 16 GLY B O 1
ATOM 2434 N N . SER B 1 17 ? -23.172 12.375 -11.516 1 78.94 17 SER B N 1
ATOM 2435 C CA . SER B 1 17 ? -24.328 13.219 -11.82 1 78.94 17 SER B CA 1
ATOM 2436 C C . SER B 1 17 ? -23.953 14.695 -11.789 1 78.94 17 SER B C 1
ATOM 2438 O O . SER B 1 17 ? -23.25 15.148 -10.875 1 78.94 17 SER B O 1
ATOM 2440 N N . THR B 1 18 ? -24.422 15.398 -12.836 1 82.94 18 THR B N 1
ATOM 2441 C CA . THR B 1 18 ? -24.156 16.828 -12.883 1 82.94 18 THR B CA 1
ATOM 2442 C C . THR B 1 18 ? -24.875 17.547 -11.75 1 82.94 18 THR B C 1
ATOM 2444 O O . THR B 1 18 ? -24.359 18.516 -11.18 1 82.94 18 THR B O 1
ATOM 2447 N N . ILE B 1 19 ? -26.016 16.984 -11.406 1 79.94 19 ILE B N 1
ATOM 2448 C CA . ILE B 1 19 ? -26.781 17.594 -10.32 1 79.94 19 ILE B CA 1
ATOM 2449 C C . ILE B 1 19 ? -26.062 17.359 -8.992 1 79.94 19 ILE B C 1
ATOM 2451 O O . ILE B 1 19 ? -25.906 18.297 -8.195 1 79.94 19 ILE B O 1
ATOM 2455 N N . ALA B 1 20 ? -25.656 16.234 -8.812 1 78.75 20 ALA B N 1
ATOM 2456 C CA . ALA B 1 20 ? -24.953 15.891 -7.574 1 78.75 20 ALA B CA 1
ATOM 2457 C C . ALA B 1 20 ? -23.625 16.625 -7.48 1 78.75 20 ALA B C 1
ATOM 2459 O O . ALA B 1 20 ? -23.234 17.109 -6.406 1 78.75 20 ALA B O 1
ATOM 2460 N N . ALA B 1 21 ? -22.984 16.719 -8.523 1 80.31 21 ALA B N 1
ATOM 2461 C CA . ALA B 1 21 ? -21.719 17.453 -8.562 1 80.31 21 ALA B CA 1
ATOM 2462 C C . ALA B 1 21 ? -21.938 18.938 -8.266 1 80.31 21 ALA B C 1
ATOM 2464 O O . ALA B 1 21 ? -21.156 19.547 -7.543 1 80.31 21 ALA B O 1
ATOM 2465 N N . ALA B 1 22 ? -22.984 19.453 -8.789 1 83.94 22 ALA B N 1
ATOM 2466 C CA . ALA B 1 22 ? -23.328 20.844 -8.555 1 83.94 22 ALA B CA 1
ATOM 2467 C C . ALA B 1 22 ? -23.562 21.109 -7.07 1 83.94 22 ALA B C 1
ATOM 2469 O O . ALA B 1 22 ? -23.047 22.078 -6.516 1 83.94 22 ALA B O 1
ATOM 2470 N N . LYS B 1 23 ? -24.25 20.234 -6.48 1 76.38 23 LYS B N 1
ATOM 2471 C CA . LYS B 1 23 ? -24.516 20.344 -5.051 1 76.38 23 LYS B CA 1
ATOM 2472 C C . LYS B 1 23 ? -23.234 20.25 -4.238 1 76.38 23 LYS B C 1
ATOM 2474 O O . LYS B 1 23 ? -23 21.047 -3.332 1 76.38 23 LYS B O 1
ATOM 2479 N N . ALA B 1 24 ? -22.469 19.406 -4.656 1 71.06 24 ALA B N 1
ATOM 2480 C CA . ALA B 1 24 ? -21.234 19.141 -3.918 1 71.06 24 ALA B CA 1
ATOM 2481 C C . ALA B 1 24 ? -20.25 20.297 -4.051 1 71.06 24 ALA B C 1
ATOM 2483 O O . ALA B 1 24 ? -19.484 20.594 -3.127 1 71.06 24 ALA B O 1
ATOM 2484 N N . MET B 1 25 ? -20.328 20.969 -5.098 1 73.75 25 MET B N 1
ATOM 2485 C CA . MET B 1 25 ? -19.328 21.984 -5.41 1 73.75 25 MET B CA 1
ATOM 2486 C C . MET B 1 25 ? -19.875 23.375 -5.152 1 73.75 25 MET B C 1
ATOM 2488 O O . MET B 1 25 ? -19.156 24.375 -5.262 1 73.75 25 MET B O 1
ATOM 2492 N N . GLY B 1 26 ? -21.203 23.391 -4.816 1 77.31 26 GLY B N 1
ATOM 2493 C CA . GLY B 1 26 ? -21.828 24.703 -4.629 1 77.31 26 GLY B CA 1
ATOM 2494 C C . GLY B 1 26 ? -21.969 25.484 -5.918 1 77.31 26 GLY B C 1
ATOM 2495 O O . GLY B 1 26 ? -21.781 26.703 -5.934 1 77.31 26 GLY B O 1
ATOM 2496 N N . LEU B 1 27 ? -22.141 24.766 -6.961 1 80.69 27 LEU B N 1
ATOM 2497 C CA . LEU B 1 27 ? -22.312 25.359 -8.281 1 80.69 27 LEU B CA 1
ATOM 2498 C C . LEU B 1 27 ? -23.688 25.047 -8.852 1 80.69 27 LEU B C 1
ATOM 2500 O O . LEU B 1 27 ? -24.406 24.203 -8.32 1 80.69 27 LEU B O 1
ATOM 2504 N N . SER B 1 28 ? -24.172 25.812 -9.805 1 85.69 28 SER B N 1
ATOM 2505 C CA . SER B 1 28 ? -25.359 25.453 -10.555 1 85.69 28 SER B CA 1
ATOM 2506 C C . SER B 1 28 ? -25.109 24.281 -11.492 1 85.69 28 SER B C 1
ATOM 2508 O O . SER B 1 28 ? -23.984 24.094 -11.953 1 85.69 28 SER B O 1
ATOM 2510 N N . GLN B 1 29 ? -26.125 23.594 -11.664 1 87.81 29 GLN B N 1
ATOM 2511 C CA . GLN B 1 29 ? -26.016 22.469 -12.586 1 87.81 29 GLN B CA 1
ATOM 2512 C C . GLN B 1 29 ? -25.531 22.938 -13.961 1 87.81 29 GLN B C 1
ATOM 2514 O O . GLN B 1 29 ? -24.734 22.266 -14.602 1 87.81 29 GLN B O 1
ATOM 2519 N N . SER B 1 30 ? -26.094 24.031 -14.453 1 89.5 30 SER B N 1
ATOM 2520 C CA . SER B 1 30 ? -25.672 24.578 -15.734 1 89.5 30 SER B CA 1
ATOM 2521 C C . SER B 1 30 ? -24.188 24.953 -15.711 1 89.5 30 SER B C 1
ATOM 2523 O O . SER B 1 30 ? -23.484 24.781 -16.703 1 89.5 30 SER B O 1
ATOM 2525 N N . GLY B 1 31 ? -23.734 25.422 -14.57 1 86.75 31 GLY B N 1
ATOM 2526 C CA . GLY B 1 31 ? -22.328 25.75 -14.398 1 86.75 31 GLY B CA 1
ATOM 2527 C C . GLY B 1 31 ? -21.406 24.547 -14.508 1 86.75 31 GLY B C 1
ATOM 2528 O O . GLY B 1 31 ? -20.391 24.594 -15.203 1 86.75 31 GLY B O 1
ATOM 2529 N N . VAL B 1 32 ? -21.812 23.562 -13.812 1 88.06 32 VAL B N 1
ATOM 2530 C CA . VAL B 1 32 ? -21.047 22.328 -13.852 1 88.06 32 VAL B CA 1
ATOM 2531 C C . VAL B 1 32 ? -21.016 21.781 -15.281 1 88.06 32 VAL B C 1
ATOM 2533 O O . VAL B 1 32 ? -19.969 21.375 -15.773 1 88.06 32 VAL B O 1
ATOM 2536 N N . SER B 1 33 ? -22.125 21.797 -15.953 1 86.81 33 SER B N 1
ATOM 2537 C CA . SER B 1 33 ? -22.234 21.297 -17.328 1 86.81 33 SER B CA 1
ATOM 2538 C C . SER B 1 33 ? -21.375 22.125 -18.281 1 86.81 33 SER B C 1
ATOM 2540 O O . SER B 1 33 ? -20.688 21.562 -19.141 1 86.81 33 SER B O 1
ATOM 2542 N N . ARG B 1 34 ? -21.359 23.359 -18.125 1 86.5 34 ARG B N 1
ATOM 2543 C CA . ARG B 1 34 ? -20.562 24.25 -18.969 1 86.5 34 ARG B CA 1
ATOM 2544 C C . ARG B 1 34 ? -19.062 24 -18.75 1 86.5 34 ARG B C 1
ATOM 2546 O O . ARG B 1 34 ? -18.297 23.969 -19.719 1 86.5 34 ARG B O 1
ATOM 2553 N N . MET B 1 35 ? -18.719 23.891 -17.484 1 83.56 35 MET B N 1
ATOM 2554 C CA . MET B 1 35 ? -17.312 23.656 -17.172 1 83.56 35 MET B CA 1
ATOM 2555 C C . MET B 1 35 ? -16.844 22.328 -17.75 1 83.56 35 MET B C 1
ATOM 2557 O O . MET B 1 35 ? -15.711 22.234 -18.234 1 83.56 35 MET B O 1
ATOM 2561 N N . LEU B 1 36 ? -17.734 21.406 -17.641 1 85.06 36 LEU B N 1
ATOM 2562 C CA . LEU B 1 36 ? -17.406 20.125 -18.25 1 85.06 36 LEU B CA 1
ATOM 2563 C C . LEU B 1 36 ? -17.234 20.266 -19.75 1 85.06 36 LEU B C 1
ATOM 2565 O O . LEU B 1 36 ? -16.266 19.75 -20.328 1 85.06 36 LEU B O 1
ATOM 2569 N N . GLN B 1 37 ? -18.109 20.875 -20.391 1 84.12 37 GLN B N 1
ATOM 2570 C CA . GLN B 1 37 ? -18.047 21.094 -21.828 1 84.12 37 GLN B CA 1
ATOM 2571 C C . GLN B 1 37 ? -16.781 21.844 -22.219 1 84.12 37 GLN B C 1
ATOM 2573 O O . GLN B 1 37 ? -16.125 21.5 -23.219 1 84.12 37 GLN B O 1
ATOM 2578 N N . GLN B 1 38 ? -16.484 22.812 -21.438 1 79.56 38 GLN B N 1
ATOM 2579 C CA . GLN B 1 38 ? -15.266 23.578 -21.703 1 79.56 38 GLN B CA 1
ATOM 2580 C C . GLN B 1 38 ? -14.031 22.688 -21.562 1 79.56 38 GLN B C 1
ATOM 2582 O O . GLN B 1 38 ? -13.109 22.766 -22.375 1 79.56 38 GLN B O 1
ATOM 2587 N N . LEU B 1 39 ? -14 21.938 -20.484 1 76.25 39 LEU B N 1
ATOM 2588 C CA . LEU B 1 39 ? -12.891 21.016 -20.266 1 76.25 39 LEU B CA 1
ATOM 2589 C C . LEU B 1 39 ? -12.742 20.047 -21.422 1 76.25 39 LEU B C 1
ATOM 2591 O O . LEU B 1 39 ? -11.633 19.828 -21.922 1 76.25 39 LEU B O 1
ATOM 2595 N N . GLU B 1 40 ? -13.875 19.531 -21.844 1 78.94 40 GLU B N 1
ATOM 2596 C CA . GLU B 1 40 ? -13.875 18.609 -22.969 1 78.94 40 GLU B CA 1
ATOM 2597 C C . GLU B 1 40 ? -13.414 19.297 -24.25 1 78.94 40 GLU B C 1
ATOM 2599 O O . GLU B 1 40 ? -12.664 18.719 -25.031 1 78.94 40 GLU B O 1
ATOM 2604 N N . SER B 1 41 ? -13.828 20.469 -24.422 1 74.19 41 SER B N 1
ATOM 2605 C CA . SER B 1 41 ? -13.422 21.266 -25.578 1 74.19 41 SER B CA 1
ATOM 2606 C C . SER B 1 41 ? -11.93 21.562 -25.547 1 74.19 41 SER B C 1
ATOM 2608 O O . SER B 1 41 ? -11.234 21.406 -26.547 1 74.19 41 SER B O 1
ATOM 2610 N N . ASP B 1 42 ? -11.508 22 -24.406 1 66.56 42 ASP B N 1
ATOM 2611 C CA . ASP B 1 42 ? -10.102 22.359 -24.266 1 66.56 42 ASP B CA 1
ATOM 2612 C C . ASP B 1 42 ? -9.203 21.141 -24.516 1 66.56 42 ASP B C 1
ATOM 2614 O O . ASP B 1 42 ? -8.117 21.281 -25.094 1 66.56 42 ASP B O 1
ATOM 2618 N N . LEU B 1 43 ? -9.766 20.062 -24.047 1 63.59 43 LEU B N 1
ATOM 2619 C CA . LEU B 1 43 ? -8.984 18.844 -24.156 1 63.59 43 LEU B CA 1
ATOM 2620 C C . LEU B 1 43 ? -9.273 18.109 -25.453 1 63.59 43 LEU B C 1
ATOM 2622 O O . LEU B 1 43 ? -8.594 17.156 -25.797 1 63.59 43 LEU B O 1
ATOM 2626 N N . ALA B 1 44 ? -10.289 18.594 -26.141 1 64.94 44 ALA B N 1
ATOM 2627 C CA . ALA B 1 44 ? -10.781 17.953 -27.359 1 64.94 44 ALA B CA 1
ATOM 2628 C C . ALA B 1 44 ? -11.086 16.484 -27.125 1 64.94 44 ALA B C 1
ATOM 2630 O O . ALA B 1 44 ? -10.742 15.633 -27.969 1 64.94 44 ALA B O 1
ATOM 2631 N N . ILE B 1 45 ? -11.57 16.188 -25.922 1 70.12 45 ILE B N 1
ATOM 2632 C CA . ILE B 1 45 ? -11.953 14.828 -25.531 1 70.12 45 ILE B CA 1
ATOM 2633 C C . ILE B 1 45 ? -13.328 14.852 -24.875 1 70.12 45 ILE B C 1
ATOM 2635 O O . ILE B 1 45 ? -13.641 15.758 -24.094 1 70.12 45 ILE B O 1
ATOM 2639 N N . THR B 1 46 ? -14.109 13.844 -25.234 1 76.69 46 THR B N 1
ATOM 2640 C CA . THR B 1 46 ? -15.359 13.641 -24.516 1 76.69 46 THR B CA 1
ATOM 2641 C C . THR B 1 46 ? -15.125 12.844 -23.234 1 76.69 46 THR B C 1
ATOM 2643 O O . THR B 1 46 ? -14.594 11.727 -23.281 1 76.69 46 THR B O 1
ATOM 2646 N N . LEU B 1 47 ? -15.406 13.461 -22.141 1 77 47 LEU B N 1
ATOM 2647 C CA . LEU B 1 47 ? -15.109 12.852 -20.844 1 77 47 LEU B CA 1
ATOM 2648 C C . LEU B 1 47 ? -16.328 12.109 -20.297 1 77 47 LEU B C 1
ATOM 2650 O O . LEU B 1 47 ? -16.188 11.117 -19.578 1 77 47 LEU B O 1
ATOM 2654 N N . PHE B 1 48 ? -17.547 12.633 -20.656 1 81.12 48 PHE B N 1
ATOM 2655 C CA . PHE B 1 48 ? -18.781 12 -20.188 1 81.12 48 PHE B CA 1
ATOM 2656 C C . PHE B 1 48 ? -19.781 11.867 -21.328 1 81.12 48 PHE B C 1
ATOM 2658 O O . PHE B 1 48 ? -20 12.805 -22.094 1 81.12 48 PHE B O 1
ATOM 2665 N N . ALA B 1 49 ? -20.281 10.617 -21.406 1 78 49 ALA B N 1
ATOM 2666 C CA . ALA B 1 49 ? -21.375 10.359 -22.344 1 78 49 ALA B CA 1
ATOM 2667 C C . ALA B 1 49 ? -22.719 10.305 -21.625 1 78 49 ALA B C 1
ATOM 2669 O O . ALA B 1 49 ? -22.781 10.031 -20.438 1 78 49 ALA B O 1
ATOM 2670 N N . ARG B 1 50 ? -23.703 10.805 -22.281 1 72.56 50 ARG B N 1
ATOM 2671 C CA . ARG B 1 50 ? -25.047 10.75 -21.719 1 72.56 50 ARG B CA 1
ATOM 2672 C C . ARG B 1 50 ? -25.797 9.523 -22.219 1 72.56 50 ARG B C 1
ATOM 2674 O O . ARG B 1 50 ? -25.797 9.234 -23.422 1 72.56 50 ARG B O 1
ATOM 2681 N N . ASP B 1 51 ? -26.078 8.617 -21.312 1 66.31 51 ASP B N 1
ATOM 2682 C CA . ASP B 1 51 ? -26.938 7.473 -21.625 1 66.31 51 ASP B CA 1
ATOM 2683 C C . ASP B 1 51 ? -28.219 7.508 -20.797 1 66.31 51 ASP B C 1
ATOM 2685 O O . ASP B 1 51 ? -28.188 7.34 -19.578 1 66.31 51 ASP B O 1
ATOM 2689 N N . LYS B 1 52 ? -29.344 7.691 -21.406 1 64.75 52 LYS B N 1
ATOM 2690 C CA . LYS B 1 52 ? -30.672 7.738 -20.812 1 64.75 52 LYS B CA 1
ATOM 2691 C C . LYS B 1 52 ? -30.719 8.727 -19.656 1 64.75 52 LYS B C 1
ATOM 2693 O O . LYS B 1 52 ? -31.219 8.414 -18.578 1 64.75 52 LYS B O 1
ATOM 2698 N N . GLY B 1 53 ? -30 9.75 -19.703 1 64.38 53 GLY B N 1
ATOM 2699 C CA . GLY B 1 53 ? -30.047 10.805 -18.719 1 64.38 53 GLY B CA 1
ATOM 2700 C C . GLY B 1 53 ? -28.938 10.703 -17.688 1 64.38 53 GLY B C 1
ATOM 2701 O O . GLY B 1 53 ? -28.766 11.602 -16.844 1 64.38 53 GLY B O 1
ATOM 2702 N N . ARG B 1 54 ? -28.281 9.609 -17.828 1 67.12 54 ARG B N 1
ATOM 2703 C CA . ARG B 1 54 ? -27.203 9.438 -16.859 1 67.12 54 ARG B CA 1
ATOM 2704 C C . ARG B 1 54 ? -25.859 9.805 -17.469 1 67.12 54 ARG B C 1
ATOM 2706 O O . ARG B 1 54 ? -25.625 9.562 -18.656 1 67.12 54 ARG B O 1
ATOM 2713 N N . LEU B 1 55 ? -25.047 10.469 -16.578 1 74.5 55 LEU B N 1
ATOM 2714 C CA . LEU B 1 55 ? -23.688 10.844 -16.969 1 74.5 55 LEU B CA 1
ATOM 2715 C C . LEU B 1 55 ? -22.719 9.688 -16.75 1 74.5 55 LEU B C 1
ATOM 2717 O O . LEU B 1 55 ? -22.516 9.266 -15.602 1 74.5 55 LEU B O 1
ATOM 2721 N N . ILE B 1 56 ? -22.266 9.188 -17.891 1 74.38 56 ILE B N 1
ATOM 2722 C CA . ILE B 1 56 ? -21.375 8.039 -17.797 1 74.38 56 ILE B CA 1
ATOM 2723 C C . ILE B 1 56 ? -19.953 8.453 -18.156 1 74.38 56 ILE B C 1
ATOM 2725 O O . ILE B 1 56 ? -19.719 9.031 -19.234 1 74.38 56 ILE B O 1
ATOM 2729 N N . PRO B 1 57 ? -19.062 8.312 -17.234 1 73.88 57 PRO B N 1
ATOM 2730 C CA . PRO B 1 57 ? -17.672 8.664 -17.547 1 73.88 57 PRO B CA 1
ATOM 2731 C C . PRO B 1 57 ? -17.094 7.797 -18.656 1 73.88 57 PRO B C 1
ATOM 2733 O O . PRO B 1 57 ? -17.375 6.598 -18.734 1 73.88 57 PRO B O 1
ATOM 2736 N N . THR B 1 58 ? -16.453 8.5 -19.625 1 69.38 58 THR B N 1
ATOM 2737 C CA . THR B 1 58 ? -15.688 7.777 -20.625 1 69.38 58 THR B CA 1
ATOM 2738 C C . THR B 1 58 ? -14.406 7.199 -20.031 1 69.38 58 THR B C 1
ATOM 2740 O O . THR B 1 58 ? -14.008 7.586 -18.922 1 69.38 58 THR B O 1
ATOM 2743 N N . PRO B 1 59 ? -13.867 6.316 -20.703 1 57.66 59 PRO B N 1
ATOM 2744 C CA . PRO B 1 59 ? -12.57 5.82 -20.234 1 57.66 59 PRO B CA 1
ATOM 2745 C C . PRO B 1 59 ? -11.539 6.934 -20.078 1 57.66 59 PRO B C 1
ATOM 2747 O O . PRO B 1 59 ? -10.734 6.898 -19.141 1 57.66 59 PRO B O 1
ATOM 2750 N N . GLU B 1 60 ? -11.664 7.926 -20.922 1 60.59 60 GLU B N 1
ATOM 2751 C CA . GLU B 1 60 ? -10.797 9.102 -20.859 1 60.59 60 GLU B CA 1
ATOM 2752 C C . GLU B 1 60 ? -11.047 9.891 -19.578 1 60.59 60 GLU B C 1
ATOM 2754 O O . GLU B 1 60 ? -10.102 10.406 -18.969 1 60.59 60 GLU B O 1
ATOM 2759 N N . ALA B 1 61 ? -12.25 9.906 -19.234 1 66.06 61 ALA B N 1
ATOM 2760 C CA . ALA B 1 61 ? -12.609 10.633 -18.016 1 66.06 61 ALA B CA 1
ATOM 2761 C C . ALA B 1 61 ? -11.977 9.992 -16.781 1 66.06 61 ALA B C 1
ATOM 2763 O O . ALA B 1 61 ? -11.492 10.688 -15.898 1 66.06 61 ALA B O 1
ATOM 2764 N N . THR B 1 62 ? -11.945 8.797 -16.781 1 58.12 62 THR B N 1
ATOM 2765 C CA . THR B 1 62 ? -11.422 8.062 -15.641 1 58.12 62 THR B CA 1
ATOM 2766 C C . THR B 1 62 ? -9.906 8.25 -15.516 1 58.12 62 THR B C 1
ATOM 2768 O O . THR B 1 62 ? -9.391 8.484 -14.43 1 58.12 62 THR B O 1
ATOM 2771 N N . VAL B 1 63 ? -9.297 8.234 -16.594 1 54 63 VAL B N 1
ATOM 2772 C CA . VAL B 1 63 ? -7.855 8.422 -16.625 1 54 63 VAL B CA 1
ATOM 2773 C C . VAL B 1 63 ? -7.508 9.859 -16.234 1 54 63 VAL B C 1
ATOM 2775 O O . VAL B 1 63 ? -6.629 10.086 -15.406 1 54 63 VAL B O 1
ATOM 2778 N N . LEU B 1 64 ? -8.258 10.719 -16.828 1 59.69 64 LEU B N 1
ATOM 2779 C CA . LEU B 1 64 ? -8.016 12.133 -16.562 1 59.69 64 LEU B CA 1
ATOM 2780 C C . LEU B 1 64 ? -8.398 12.492 -15.133 1 59.69 64 LEU B C 1
ATOM 2782 O O . LEU B 1 64 ? -7.832 13.414 -14.547 1 59.69 64 LEU B O 1
ATOM 2786 N N . GLY B 1 65 ? -9.25 11.641 -14.719 1 62.09 65 GLY B N 1
ATOM 2787 C CA . GLY B 1 65 ? -9.633 11.844 -13.328 1 62.09 65 GLY B CA 1
ATOM 2788 C C . GLY B 1 65 ? -8.5 11.594 -12.352 1 62.09 65 GLY B C 1
ATOM 2789 O O . GLY B 1 65 ? -8.305 12.367 -11.406 1 62.09 65 GLY B O 1
ATOM 2790 N N . ARG B 1 66 ? -7.805 10.664 -12.633 1 54.47 66 ARG B N 1
ATOM 2791 C CA . ARG B 1 66 ? -6.641 10.375 -11.797 1 54.47 66 ARG B CA 1
ATOM 2792 C C . ARG B 1 66 ? -5.59 11.477 -11.93 1 54.47 66 ARG B C 1
ATOM 2794 O O . ARG B 1 66 ? -5.012 11.914 -10.938 1 54.47 66 ARG B O 1
ATOM 2801 N N . ASP B 1 67 ? -5.34 11.836 -13.148 1 53.25 67 ASP B N 1
ATOM 2802 C CA . ASP B 1 67 ? -4.418 12.938 -13.398 1 53.25 67 ASP B CA 1
ATOM 2803 C C . ASP B 1 67 ? -4.902 14.227 -12.727 1 53.25 67 ASP B C 1
ATOM 2805 O O . ASP B 1 67 ? -4.105 14.969 -12.148 1 53.25 67 ASP B O 1
ATOM 2809 N N . ALA B 1 68 ? -6.168 14.352 -12.914 1 59.12 68 ALA B N 1
ATOM 2810 C CA . ALA B 1 68 ? -6.758 15.531 -12.297 1 59.12 68 ALA B CA 1
ATOM 2811 C C . ALA B 1 68 ? -6.57 15.508 -10.781 1 59.12 68 ALA B C 1
ATOM 2813 O O . ALA B 1 68 ? -6.277 16.531 -10.172 1 59.12 68 ALA B O 1
ATOM 2814 N N . GLN B 1 69 ? -6.672 14.305 -10.336 1 55.59 69 GLN B N 1
ATOM 2815 C CA . GLN B 1 69 ? -6.477 14.172 -8.898 1 55.59 69 GLN B CA 1
ATOM 2816 C C . GLN B 1 69 ? -5.055 14.555 -8.5 1 55.59 69 GLN B C 1
ATOM 2818 O O . GLN B 1 69 ? -4.848 15.273 -7.52 1 55.59 69 GLN B O 1
ATOM 2823 N N . ASN B 1 70 ? -4.203 14.102 -9.242 1 52.28 70 ASN B N 1
ATOM 2824 C CA . ASN B 1 70 ? -2.811 14.43 -8.961 1 52.28 70 ASN B CA 1
ATOM 2825 C C . ASN B 1 70 ? -2.549 15.93 -9.125 1 52.28 70 ASN B C 1
ATOM 2827 O O . ASN B 1 70 ? -1.832 16.531 -8.32 1 52.28 70 ASN B O 1
ATOM 2831 N N . VAL B 1 71 ? -3.061 16.469 -10.156 1 49.5 71 VAL B N 1
ATOM 2832 C CA . VAL B 1 71 ? -2.908 17.891 -10.398 1 49.5 71 VAL B CA 1
ATOM 2833 C C . VAL B 1 71 ? -3.6 18.688 -9.289 1 49.5 71 VAL B C 1
ATOM 2835 O O . VAL B 1 71 ? -3.053 19.656 -8.773 1 49.5 71 VAL B O 1
ATOM 2838 N N . LEU B 1 72 ? -4.738 18.141 -9.023 1 52.75 72 LEU B N 1
ATOM 2839 C CA . LEU B 1 72 ? -5.473 18.859 -7.984 1 52.75 72 LEU B CA 1
ATOM 2840 C C . LEU B 1 72 ? -4.762 18.734 -6.641 1 52.75 72 LEU B C 1
ATOM 2842 O O . LEU B 1 72 ? -4.73 19.703 -5.867 1 52.75 72 LEU B O 1
ATOM 2846 N N . LEU B 1 73 ? -4.215 17.594 -6.547 1 49.06 73 LEU B N 1
ATOM 2847 C CA . LEU B 1 73 ? -3.389 17.453 -5.352 1 49.06 73 LEU B CA 1
ATOM 2848 C C . LEU B 1 73 ? -2.195 18.406 -5.402 1 49.06 73 LEU B C 1
ATOM 2850 O O . LEU B 1 73 ? -1.837 19 -4.391 1 49.06 73 LEU B O 1
ATOM 2854 N N . ALA B 1 74 ? -1.711 18.516 -6.578 1 47.62 74 ALA B N 1
ATOM 2855 C CA . ALA B 1 74 ? -0.609 19.469 -6.762 1 47.62 74 ALA B CA 1
ATOM 2856 C C . ALA B 1 74 ? -1.079 20.906 -6.574 1 47.62 74 ALA B C 1
ATOM 2858 O O . ALA B 1 74 ? -0.391 21.703 -5.945 1 47.62 74 ALA B O 1
ATOM 2859 N N . ILE B 1 75 ? -2.199 21.203 -7.121 1 45.41 75 ILE B N 1
ATOM 2860 C CA . ILE B 1 75 ? -2.758 22.547 -7 1 45.41 75 ILE B CA 1
ATOM 2861 C C . ILE B 1 75 ? -3.127 22.812 -5.543 1 45.41 75 ILE B C 1
ATOM 2863 O O . ILE B 1 75 ? -2.854 23.906 -5.023 1 45.41 75 ILE B O 1
ATOM 2867 N N . GLU B 1 76 ? -3.826 21.891 -5.082 1 45.94 76 GLU B N 1
ATOM 2868 C CA . GLU B 1 76 ? -4.145 22.047 -3.666 1 45.94 76 GLU B CA 1
ATOM 2869 C C . GLU B 1 76 ? -2.885 22.281 -2.84 1 45.94 76 GLU B C 1
ATOM 2871 O O . GLU B 1 76 ? -2.875 23.125 -1.937 1 45.94 76 GLU B O 1
ATOM 2876 N N . ARG B 1 77 ? -2.045 21.578 -3.289 1 46.12 77 ARG B N 1
ATOM 2877 C CA . ARG B 1 77 ? -0.75 21.75 -2.639 1 46.12 77 ARG B CA 1
ATOM 2878 C C . ARG B 1 77 ? -0.192 23.141 -2.879 1 46.12 77 ARG B C 1
ATOM 2880 O O . ARG B 1 77 ? 0.33 23.781 -1.959 1 46.12 77 ARG B O 1
ATOM 2887 N N . MET B 1 78 ? -0.292 23.469 -4.07 1 42.44 78 MET B N 1
ATOM 2888 C CA . MET B 1 78 ? 0.143 24.812 -4.414 1 42.44 78 MET B CA 1
ATOM 2889 C C . MET B 1 78 ? -0.704 25.859 -3.697 1 42.44 78 MET B C 1
ATOM 2891 O O . MET B 1 78 ? -0.176 26.859 -3.193 1 42.44 78 MET B O 1
ATOM 2895 N N . SER B 1 79 ? -1.932 25.609 -3.84 1 43.19 79 SER B N 1
ATOM 2896 C CA . SER B 1 79 ? -2.826 26.547 -3.156 1 43.19 79 SER B CA 1
ATOM 2897 C C . SER B 1 79 ? -2.578 26.547 -1.651 1 43.19 79 SER B C 1
ATOM 2899 O O . SER B 1 79 ? -2.607 27.594 -1.012 1 43.19 79 SER B O 1
ATOM 2901 N N . GLY B 1 80 ? -2.502 25.312 -1.16 1 43.19 80 GLY B N 1
ATOM 2902 C CA . GLY B 1 80 ? -2.119 25.266 0.241 1 43.19 80 GLY B CA 1
ATOM 2903 C C . GLY B 1 80 ? -0.842 26.031 0.541 1 43.19 80 GLY B C 1
ATOM 2904 O O . GLY B 1 80 ? -0.771 26.766 1.524 1 43.19 80 GLY B O 1
ATOM 2905 N N . HIS B 1 81 ? -0.018 25.844 -0.4 1 44.06 81 HIS B N 1
ATOM 2906 C CA . HIS B 1 81 ? 1.219 26.594 -0.257 1 44.06 81 HIS B CA 1
ATOM 2907 C C . HIS B 1 81 ? 0.965 28.094 -0.39 1 44.06 81 HIS B C 1
ATOM 2909 O O . HIS B 1 81 ? 1.525 28.891 0.364 1 44.06 81 HIS B O 1
ATOM 2915 N N . ALA B 1 82 ? 0.227 28.406 -1.302 1 42.12 82 ALA B N 1
ATOM 2916 C CA . ALA B 1 82 ? -0.076 29.812 -1.531 1 42.12 82 ALA B CA 1
ATOM 2917 C C . ALA B 1 82 ? -0.842 30.406 -0.354 1 42.12 82 ALA B C 1
ATOM 2919 O O . ALA B 1 82 ? -0.579 31.547 0.056 1 42.12 82 ALA B O 1
ATOM 2920 N N . GLU B 1 83 ? -1.839 29.719 -0.03 1 41.25 83 GLU B N 1
ATOM 2921 C CA . GLU B 1 83 ? -2.578 30.188 1.139 1 41.25 83 GLU B CA 1
ATOM 2922 C C . GLU B 1 83 ? -1.658 30.344 2.348 1 41.25 83 GLU B C 1
ATOM 2924 O O . GLU B 1 83 ? -1.767 31.312 3.096 1 41.25 83 GLU B O 1
ATOM 2929 N N . ASP B 1 84 ? -0.907 29.359 2.463 1 42.88 84 ASP B N 1
ATOM 2930 C CA . ASP B 1 84 ? 0.073 29.469 3.539 1 42.88 84 ASP B CA 1
ATOM 2931 C C . ASP B 1 84 ? 0.941 30.719 3.357 1 42.88 84 ASP B C 1
ATOM 2933 O O . ASP B 1 84 ? 1.241 31.422 4.328 1 42.88 84 ASP B O 1
ATOM 2937 N N . LEU B 1 85 ? 1.268 30.922 2.199 1 41.84 85 LEU B N 1
ATOM 2938 C CA . LEU B 1 85 ? 2.068 32.094 1.903 1 41.84 85 LEU B CA 1
ATOM 2939 C C . LEU B 1 85 ? 1.262 33.375 2.139 1 41.84 85 LEU B C 1
ATOM 2941 O O . LEU B 1 85 ? 1.786 34.375 2.67 1 41.84 85 LEU B O 1
ATOM 2945 N N . ARG B 1 86 ? 0.158 33.469 1.639 1 40.75 86 ARG B N 1
ATOM 2946 C CA . ARG B 1 86 ? -0.677 34.656 1.757 1 40.75 86 ARG B CA 1
ATOM 2947 C C . ARG B 1 86 ? -0.972 34.969 3.219 1 40.75 86 ARG B C 1
ATOM 2949 O O . ARG B 1 86 ? -1.084 36.156 3.594 1 40.75 86 ARG B O 1
ATOM 2956 N N . ASN B 1 87 ? -1.534 34 3.83 1 41.44 87 ASN B N 1
ATOM 2957 C CA . ASN B 1 87 ? -1.859 34.312 5.215 1 41.44 87 ASN B CA 1
ATOM 2958 C C . ASN B 1 87 ? -0.612 34.688 6.012 1 41.44 87 ASN B C 1
ATOM 2960 O O . ASN B 1 87 ? -0.692 34.938 7.215 1 41.44 87 ASN B O 1
ATOM 2964 N N . GLY B 1 88 ? 0.353 35.125 5.254 1 40.53 88 GLY B N 1
ATOM 2965 C CA . GLY B 1 88 ? 1.517 35.594 5.977 1 40.53 88 GLY B CA 1
ATOM 2966 C C . GLY B 1 88 ? 2.021 34.625 7.027 1 40.53 88 GLY B C 1
ATOM 2967 O O . GLY B 1 88 ? 3.002 34.906 7.719 1 40.53 88 GLY B O 1
ATOM 2968 N N . SER B 1 89 ? 1.048 34.031 7.754 1 39.69 89 SER B N 1
ATOM 2969 C CA . SER B 1 89 ? 1.369 33 8.758 1 39.69 89 SER B CA 1
ATOM 2970 C C . SER B 1 89 ? 2.047 31.797 8.125 1 39.69 89 SER B C 1
ATOM 2972 O O . SER B 1 89 ? 1.534 31.234 7.164 1 39.69 89 SER B O 1
ATOM 2974 N N . ALA B 1 90 ? 3.266 31.859 7.875 1 45 90 ALA B N 1
ATOM 2975 C CA . ALA B 1 90 ? 4.113 30.766 7.426 1 45 90 ALA B CA 1
ATOM 2976 C C . ALA B 1 90 ? 3.498 29.406 7.789 1 45 90 ALA B C 1
ATOM 2978 O O . ALA B 1 90 ? 3.371 29.078 8.969 1 45 90 ALA B O 1
ATOM 2979 N N . GLY B 1 91 ? 2.301 29.141 7.328 1 49.16 91 GLY B N 1
ATOM 2980 C CA . GLY B 1 91 ? 1.827 27.812 7.695 1 49.16 91 GLY B CA 1
ATOM 2981 C C . GLY B 1 91 ? 2.945 26.797 7.84 1 49.16 91 GLY B C 1
ATOM 2982 O O . GLY B 1 91 ? 4.098 27.094 7.508 1 49.16 91 GLY B O 1
ATOM 2983 N N . PRO B 1 92 ? 2.648 25.844 8.727 1 55.53 92 PRO B N 1
ATOM 2984 C CA . PRO B 1 92 ? 3.752 24.922 8.992 1 55.53 92 PRO B CA 1
ATOM 2985 C C . PRO B 1 92 ? 4.387 24.375 7.723 1 55.53 92 PRO B C 1
ATOM 2987 O O . PRO B 1 92 ? 3.717 24.25 6.691 1 55.53 92 PRO B O 1
ATOM 2990 N N . GLU B 1 93 ? 5.629 24.656 7.613 1 79.5 93 GLU B N 1
ATOM 2991 C CA . GLU B 1 93 ? 6.418 23.953 6.605 1 79.5 93 GLU B CA 1
ATOM 2992 C C . GLU B 1 93 ? 6.023 22.469 6.523 1 79.5 93 GLU B C 1
ATOM 2994 O O . GLU B 1 93 ? 5.805 21.828 7.551 1 79.5 93 GLU B O 1
ATOM 2999 N N . ILE B 1 94 ? 5.586 22.078 5.281 1 85.69 94 ILE B N 1
ATOM 3000 C CA . ILE B 1 94 ? 5.242 20.672 5.047 1 85.69 94 ILE B CA 1
ATOM 3001 C C . ILE B 1 94 ? 6.363 19.984 4.27 1 85.69 94 ILE B C 1
ATOM 3003 O O . ILE B 1 94 ? 6.887 20.547 3.301 1 85.69 94 ILE B O 1
ATOM 3007 N N . VAL B 1 95 ? 6.809 18.938 4.777 1 91.75 95 VAL B N 1
ATOM 3008 C CA . VAL B 1 95 ? 7.75 18.094 4.047 1 91.75 95 VAL B CA 1
ATOM 3009 C C . VAL B 1 95 ? 7.07 16.781 3.645 1 91.75 95 VAL B C 1
ATOM 3011 O O . VAL B 1 95 ? 6.457 16.109 4.477 1 91.75 95 VAL B O 1
ATOM 3014 N N . ARG B 1 96 ? 7.137 16.453 2.361 1 93.12 96 ARG B N 1
ATOM 3015 C CA . ARG B 1 96 ? 6.484 15.273 1.805 1 93.12 96 ARG B CA 1
ATOM 3016 C C . ARG B 1 96 ? 7.512 14.242 1.353 1 93.12 96 ARG B C 1
ATOM 3018 O O . ARG B 1 96 ? 8.461 14.57 0.633 1 93.12 96 ARG B O 1
ATOM 3025 N N . ILE B 1 97 ? 7.277 12.992 1.782 1 96.69 97 ILE B N 1
ATOM 3026 C CA . ILE B 1 97 ? 8.242 11.953 1.461 1 96.69 97 ILE B CA 1
ATOM 3027 C C . ILE B 1 97 ? 7.516 10.703 0.958 1 96.69 97 ILE B C 1
ATOM 3029 O O . ILE B 1 97 ? 6.461 10.344 1.485 1 96.69 97 ILE B O 1
ATOM 3033 N N . GLY B 1 98 ? 8.031 10.133 -0.113 1 97.38 98 GLY B N 1
ATOM 3034 C CA . GLY B 1 98 ? 7.574 8.852 -0.624 1 97.38 98 GLY B CA 1
ATOM 3035 C C . GLY B 1 98 ? 8.508 7.707 -0.28 1 97.38 98 GLY B C 1
ATOM 3036 O O . GLY B 1 98 ? 9.711 7.781 -0.542 1 97.38 98 GLY B O 1
ATOM 3037 N N . LEU B 1 99 ? 7.934 6.668 0.36 1 97.81 99 LEU B N 1
ATOM 3038 C CA . LEU B 1 99 ? 8.656 5.445 0.702 1 97.81 99 LEU B CA 1
ATOM 3039 C C . LEU B 1 99 ? 7.969 4.223 0.098 1 97.81 99 LEU B C 1
ATOM 3041 O O . LEU B 1 99 ? 6.762 4.242 -0.148 1 97.81 99 LEU B O 1
ATOM 3045 N N . PRO B 1 100 ? 8.789 3.184 -0.125 1 95.81 100 PRO B N 1
ATOM 3046 C CA . PRO B 1 100 ? 8.141 1.926 -0.517 1 95.81 100 PRO B CA 1
ATOM 3047 C C . PRO B 1 100 ? 7.102 1.456 0.493 1 95.81 100 PRO B C 1
ATOM 3049 O O . PRO B 1 100 ? 7.277 1.636 1.7 1 95.81 100 PRO B O 1
ATOM 3052 N N . SER B 1 101 ? 6.102 0.755 -0.006 1 93.25 101 SER B N 1
ATOM 3053 C CA . SER B 1 101 ? 4.945 0.343 0.784 1 93.25 101 SER B CA 1
ATOM 3054 C C . SER B 1 101 ? 5.355 -0.577 1.929 1 93.25 101 SER B C 1
ATOM 3056 O O . SER B 1 101 ? 4.645 -0.69 2.928 1 93.25 101 SER B O 1
ATOM 3058 N N . SER B 1 102 ? 6.48 -1.169 1.871 1 95.44 102 SER B N 1
ATOM 3059 C CA . SER B 1 102 ? 6.926 -2.129 2.875 1 95.44 102 SER B CA 1
ATOM 3060 C C . SER B 1 102 ? 7.688 -1.436 4 1 95.44 102 SER B C 1
ATOM 3062 O O . SER B 1 102 ? 8.234 -2.096 4.887 1 95.44 102 SER B O 1
ATOM 3064 N N . MET B 1 103 ? 7.672 -0.124 4.059 1 96.62 103 MET B N 1
ATOM 3065 C CA . MET B 1 103 ? 8.562 0.549 5 1 96.62 103 MET B CA 1
ATOM 3066 C C . MET B 1 103 ? 7.762 1.298 6.062 1 96.62 103 MET B C 1
ATOM 3068 O O . MET B 1 103 ? 8.328 2.055 6.852 1 96.62 103 MET B O 1
ATOM 3072 N N . TRP B 1 104 ? 6.52 1.062 6.152 1 93.75 104 TRP B N 1
ATOM 3073 C CA . TRP B 1 104 ? 5.676 1.86 7.035 1 93.75 104 TRP B CA 1
ATOM 3074 C C . TRP B 1 104 ? 5.762 1.357 8.469 1 93.75 104 TRP B C 1
ATOM 3076 O O . TRP B 1 104 ? 5.594 2.131 9.414 1 93.75 104 TRP B O 1
ATOM 3086 N N . GLU B 1 105 ? 5.988 0.089 8.688 1 93.19 105 GLU B N 1
ATOM 3087 C CA . GLU B 1 105 ? 5.695 -0.555 9.969 1 93.19 105 GLU B CA 1
ATOM 3088 C C . GLU B 1 105 ? 6.648 -0.071 11.062 1 93.19 105 GLU B C 1
ATOM 3090 O O . GLU B 1 105 ? 6.215 0.507 12.055 1 93.19 105 GLU B O 1
ATOM 3095 N N . ASN B 1 106 ? 7.941 -0.283 10.906 1 93.5 106 ASN B N 1
ATOM 3096 C CA . ASN B 1 106 ? 8.922 0.072 11.922 1 93.5 106 ASN B CA 1
ATOM 3097 C C . ASN B 1 106 ? 9.891 1.136 11.422 1 93.5 106 ASN B C 1
ATOM 3099 O O . ASN B 1 106 ? 10.32 2.006 12.188 1 93.5 106 ASN B O 1
ATOM 3103 N N . PHE B 1 107 ? 10.156 1.122 10.156 1 97 107 PHE B N 1
ATOM 3104 C CA . PHE B 1 107 ? 11.18 1.988 9.578 1 97 107 PHE B CA 1
ATOM 3105 C C . PHE B 1 107 ? 10.742 3.447 9.633 1 97 107 PHE B C 1
ATOM 3107 O O . PHE B 1 107 ? 11.453 4.293 10.18 1 97 107 PHE B O 1
ATOM 3114 N N . ALA B 1 108 ? 9.586 3.711 9.055 1 98 108 ALA B N 1
ATOM 3115 C CA . ALA B 1 108 ? 9.133 5.094 8.938 1 98 108 ALA B CA 1
ATOM 3116 C C . ALA B 1 108 ? 8.953 5.727 10.32 1 98 108 ALA B C 1
ATOM 3118 O O . ALA B 1 108 ? 9.406 6.848 10.555 1 98 108 ALA B O 1
ATOM 3119 N N . PRO B 1 109 ? 8.305 5.039 11.312 1 97.56 109 PRO B N 1
ATOM 3120 C CA . PRO B 1 109 ? 8.211 5.637 12.641 1 97.56 109 PRO B CA 1
ATOM 3121 C C . PRO B 1 109 ? 9.578 5.922 13.266 1 97.56 109 PRO B C 1
ATOM 3123 O O . PRO B 1 109 ? 9.789 7 13.828 1 97.56 109 PRO B O 1
ATOM 3126 N N . ALA B 1 110 ? 10.477 4.961 13.141 1 96.62 110 ALA B N 1
ATOM 3127 C CA . ALA B 1 110 ? 11.805 5.133 13.719 1 96.62 110 ALA B CA 1
ATOM 3128 C C . ALA B 1 110 ? 12.523 6.328 13.094 1 96.62 110 ALA B C 1
ATOM 3130 O O . ALA B 1 110 ? 13.219 7.066 13.789 1 96.62 110 ALA B O 1
ATOM 3131 N N . MET B 1 111 ? 12.32 6.457 11.836 1 97 111 MET B N 1
ATOM 3132 C CA . MET B 1 111 ? 12.906 7.578 11.109 1 97 111 MET B CA 1
ATOM 3133 C C . MET B 1 111 ? 12.367 8.906 11.625 1 97 111 MET B C 1
ATOM 3135 O O . MET B 1 111 ? 13.102 9.891 11.703 1 97 111 MET B O 1
ATOM 3139 N N . LEU B 1 112 ? 11.117 8.945 12.031 1 97.75 112 LEU B N 1
ATOM 3140 C CA . LEU B 1 112 ? 10.422 10.211 12.273 1 97.75 112 LEU B CA 1
ATOM 3141 C C . LEU B 1 112 ? 10.523 10.617 13.734 1 97.75 112 LEU B C 1
ATOM 3143 O O . LEU B 1 112 ? 10.289 11.781 14.078 1 97.75 112 LEU B O 1
ATOM 3147 N N . ILE B 1 113 ? 10.891 9.758 14.68 1 95.56 113 ILE B N 1
ATOM 3148 C CA . ILE B 1 113 ? 10.867 10.023 16.109 1 95.56 113 ILE B CA 1
ATOM 3149 C C . ILE B 1 113 ? 11.773 11.211 16.438 1 95.56 113 ILE B C 1
ATOM 3151 O O . ILE B 1 113 ? 11.32 12.219 16.984 1 95.56 113 ILE B O 1
ATOM 3155 N N . ASP B 1 114 ? 12.992 11.156 16 1 91.81 114 ASP B N 1
ATOM 3156 C CA . ASP B 1 114 ? 13.93 12.242 16.297 1 91.81 114 ASP B CA 1
ATOM 3157 C C . ASP B 1 114 ? 13.625 13.469 15.438 1 91.81 114 ASP B C 1
ATOM 3159 O O . ASP B 1 114 ? 13.758 14.609 15.906 1 91.81 114 ASP B O 1
ATOM 3163 N N . TYR B 1 115 ? 13.195 13.234 14.242 1 95.88 115 TYR B N 1
ATOM 3164 C CA . TYR B 1 115 ? 12.914 14.344 13.328 1 95.88 115 TYR B CA 1
ATOM 3165 C C . TYR B 1 115 ? 11.812 15.234 13.875 1 95.88 115 TYR B C 1
ATOM 3167 O O . TYR B 1 115 ? 11.922 16.469 13.844 1 95.88 115 TYR B O 1
ATOM 3175 N N . VAL B 1 116 ? 10.758 14.594 14.367 1 93.94 116 VAL B N 1
ATOM 3176 C CA . VAL B 1 116 ? 9.609 15.344 14.859 1 93.94 116 VAL B CA 1
ATOM 3177 C C . VAL B 1 116 ? 10.016 16.156 16.094 1 93.94 116 VAL B C 1
ATOM 3179 O O . VAL B 1 116 ? 9.516 17.266 16.297 1 93.94 116 VAL B O 1
ATOM 3182 N N . ARG B 1 117 ? 10.891 15.648 16.859 1 90.62 117 ARG B N 1
ATOM 3183 C CA . ARG B 1 117 ? 11.398 16.359 18.031 1 90.62 117 ARG B CA 1
ATOM 3184 C C . ARG B 1 117 ? 12.203 17.578 17.625 1 90.62 117 ARG B C 1
ATOM 3186 O O . ARG B 1 117 ? 12.047 18.656 18.219 1 90.62 117 ARG B O 1
ATOM 3193 N N . ASP B 1 118 ? 12.961 17.469 16.609 1 91.12 118 ASP B N 1
ATOM 3194 C CA . ASP B 1 118 ? 13.867 18.516 16.172 1 91.12 118 ASP B CA 1
ATOM 3195 C C . ASP B 1 118 ? 13.133 19.562 15.32 1 91.12 118 ASP B C 1
ATOM 3197 O O . ASP B 1 118 ? 13.555 20.719 15.25 1 91.12 118 ASP B O 1
ATOM 3201 N N . PHE B 1 119 ? 12.086 19.125 14.703 1 90.94 119 PHE B N 1
ATOM 3202 C CA . PHE B 1 119 ? 11.297 20 13.852 1 90.94 119 PHE B CA 1
ATOM 3203 C C . PHE B 1 119 ? 9.836 20 14.258 1 90.94 119 PHE B C 1
ATOM 3205 O O . PHE B 1 119 ? 8.961 19.609 13.477 1 90.94 119 PHE B O 1
ATOM 3212 N N . PRO B 1 120 ? 9.508 20.469 15.383 1 87.75 120 PRO B N 1
ATOM 3213 C CA . PRO B 1 120 ? 8.156 20.375 15.945 1 87.75 120 PRO B CA 1
ATOM 3214 C C . PRO B 1 120 ? 7.125 21.156 15.141 1 87.75 120 PRO B C 1
ATOM 3216 O O . PRO B 1 120 ? 5.934 20.859 15.188 1 87.75 120 PRO B O 1
ATOM 3219 N N . GLY B 1 121 ? 7.555 22.109 14.367 1 85.31 121 GLY B N 1
ATOM 3220 C CA . GLY B 1 121 ? 6.625 22.938 13.617 1 85.31 121 GLY B CA 1
ATOM 3221 C C . GLY B 1 121 ? 6.398 22.453 12.203 1 85.31 121 GLY B C 1
ATOM 3222 O O . GLY B 1 121 ? 5.59 23.031 11.469 1 85.31 121 GLY B O 1
ATOM 3223 N N . VAL B 1 122 ? 7.062 21.422 11.828 1 89.19 122 VAL B N 1
ATOM 3224 C CA . VAL B 1 122 ? 6.977 20.922 10.461 1 89.19 122 VAL B CA 1
ATOM 3225 C C . VAL B 1 122 ? 5.926 19.812 10.375 1 89.19 122 VAL B C 1
ATOM 3227 O O . VAL B 1 122 ? 5.879 18.938 11.234 1 89.19 122 VAL B O 1
ATOM 3230 N N . ARG B 1 123 ? 5.055 19.922 9.43 1 92.44 123 ARG B N 1
ATOM 3231 C CA . ARG B 1 123 ? 4.141 18.828 9.102 1 92.44 123 ARG B CA 1
ATOM 3232 C C . ARG B 1 123 ? 4.773 17.875 8.102 1 92.44 123 ARG B C 1
ATOM 3234 O O . ARG B 1 123 ? 5.441 18.297 7.152 1 92.44 123 ARG B O 1
ATOM 3241 N N . ILE B 1 124 ? 4.547 16.641 8.352 1 95.44 124 ILE B N 1
ATOM 3242 C CA . ILE B 1 124 ? 5.109 15.617 7.469 1 95.44 124 ILE B CA 1
ATOM 3243 C C . ILE B 1 124 ? 3.98 14.867 6.762 1 95.44 124 ILE B C 1
ATOM 3245 O O . ILE B 1 124 ? 2.969 14.523 7.383 1 95.44 124 ILE B O 1
ATOM 3249 N N . GLU B 1 125 ? 4.113 14.664 5.523 1 93.69 125 GLU B N 1
ATOM 3250 C CA . GLU B 1 125 ? 3.219 13.781 4.785 1 93.69 125 GLU B CA 1
ATOM 3251 C C . GLU B 1 125 ? 3.982 12.609 4.18 1 93.69 125 GLU B C 1
ATOM 3253 O O . GLU B 1 125 ? 4.938 12.805 3.424 1 93.69 125 GLU B O 1
ATOM 3258 N N . THR B 1 126 ? 3.574 11.43 4.566 1 96.31 126 THR B N 1
ATOM 3259 C CA . THR B 1 126 ? 4.242 10.227 4.082 1 96.31 126 THR B CA 1
ATOM 3260 C C . THR B 1 126 ? 3.363 9.492 3.078 1 96.31 126 THR B C 1
ATOM 3262 O O . THR B 1 126 ? 2.174 9.281 3.322 1 96.31 126 THR B O 1
ATOM 3265 N N . PHE B 1 127 ? 3.963 9.141 2 1 93.06 127 PHE B N 1
ATOM 3266 C CA . PHE B 1 127 ? 3.354 8.312 0.97 1 93.06 127 PHE B CA 1
ATOM 3267 C C . PHE B 1 127 ? 4.047 6.953 0.893 1 93.06 127 PHE B C 1
ATOM 3269 O O . PHE B 1 127 ? 5.273 6.879 0.801 1 93.06 127 PHE B O 1
ATOM 3276 N N . PHE B 1 128 ? 3.258 5.926 0.977 1 94.31 128 PHE B N 1
ATOM 3277 C CA . PHE B 1 128 ? 3.791 4.59 0.753 1 94.31 128 PHE B CA 1
ATOM 3278 C C . PHE B 1 128 ? 3.311 4.031 -0.581 1 94.31 128 PHE B C 1
ATOM 3280 O O . PHE B 1 128 ? 2.135 3.688 -0.73 1 94.31 128 PHE B O 1
ATOM 3287 N N . GLU B 1 129 ? 4.281 3.957 -1.509 1 88.56 129 GLU B N 1
ATOM 3288 C CA . GLU B 1 129 ? 3.912 3.744 -2.904 1 88.56 129 GLU B CA 1
ATOM 3289 C C . GLU B 1 129 ? 4.938 2.865 -3.617 1 88.56 129 GLU B C 1
ATOM 3291 O O . GLU B 1 129 ? 5.961 2.498 -3.035 1 88.56 129 GLU B O 1
ATOM 3296 N N . THR B 1 130 ? 4.598 2.479 -4.828 1 85.12 130 THR B N 1
ATOM 3297 C CA . THR B 1 130 ? 5.52 1.755 -5.695 1 85.12 130 THR B CA 1
ATOM 3298 C C . THR B 1 130 ? 6.637 2.674 -6.184 1 85.12 130 THR B C 1
ATOM 3300 O O . THR B 1 130 ? 6.531 3.896 -6.082 1 85.12 130 THR B O 1
ATOM 3303 N N . THR B 1 131 ? 7.66 2.031 -6.73 1 86.06 131 THR B N 1
ATOM 3304 C CA . THR B 1 131 ? 8.773 2.771 -7.312 1 86.06 131 THR B CA 1
ATOM 3305 C C . THR B 1 131 ? 8.281 3.732 -8.391 1 86.06 131 THR B C 1
ATOM 3307 O O . THR B 1 131 ? 8.672 4.902 -8.414 1 86.06 131 THR B O 1
ATOM 3310 N N . THR B 1 132 ? 7.441 3.244 -9.234 1 77.19 132 THR B N 1
ATOM 3311 C CA . THR B 1 132 ? 6.922 4.047 -10.336 1 77.19 132 THR B CA 1
ATOM 3312 C C . THR B 1 132 ? 6.129 5.238 -9.812 1 77.19 132 THR B C 1
ATOM 3314 O O . THR B 1 132 ? 6.277 6.359 -10.305 1 77.19 132 THR B O 1
ATOM 3317 N N . ALA B 1 133 ? 5.293 4.98 -8.859 1 78.81 133 ALA B N 1
ATOM 3318 C CA . ALA B 1 133 ? 4.473 6.051 -8.297 1 78.81 133 ALA B CA 1
ATOM 3319 C C . ALA B 1 133 ? 5.34 7.09 -7.594 1 78.81 133 ALA B C 1
ATOM 3321 O O . ALA B 1 133 ? 5.113 8.297 -7.734 1 78.81 133 ALA B O 1
ATOM 3322 N N . ILE B 1 134 ? 6.34 6.684 -6.879 1 89.12 134 ILE B N 1
ATOM 3323 C CA . ILE B 1 134 ? 7.23 7.594 -6.172 1 89.12 134 ILE B CA 1
ATOM 3324 C C . ILE B 1 134 ? 7.969 8.477 -7.172 1 89.12 134 ILE B C 1
ATOM 3326 O O . ILE B 1 134 ? 8.062 9.695 -6.988 1 89.12 134 ILE B O 1
ATOM 3330 N N . THR B 1 135 ? 8.453 7.871 -8.188 1 83.56 135 THR B N 1
ATOM 3331 C CA . THR B 1 135 ? 9.156 8.617 -9.219 1 83.56 135 THR B CA 1
ATOM 3332 C C . THR B 1 135 ? 8.258 9.703 -9.812 1 83.56 135 THR B C 1
ATOM 3334 O O . THR B 1 135 ? 8.68 10.852 -9.961 1 83.56 135 THR B O 1
ATOM 3337 N N . LYS B 1 136 ? 7.078 9.273 -10.07 1 74.75 136 LYS B N 1
ATOM 3338 C CA . LYS B 1 136 ? 6.117 10.203 -10.664 1 74.75 136 LYS B CA 1
ATOM 3339 C C . LYS B 1 136 ? 5.812 11.359 -9.711 1 74.75 136 LYS B C 1
ATOM 3341 O O . LYS B 1 136 ? 5.75 12.516 -10.133 1 74.75 136 LYS B O 1
ATOM 3346 N N . LEU B 1 137 ? 5.602 11.047 -8.453 1 79.44 137 LEU B N 1
ATOM 3347 C CA . LEU B 1 137 ? 5.277 12.062 -7.453 1 79.44 137 LEU B CA 1
ATOM 3348 C C . LEU B 1 137 ? 6.422 13.055 -7.301 1 79.44 137 LEU B C 1
ATOM 3350 O O . LEU B 1 137 ? 6.188 14.25 -7.09 1 79.44 137 LEU B O 1
ATOM 3354 N N . VAL B 1 138 ? 7.648 12.617 -7.445 1 83.69 138 VAL B N 1
ATOM 3355 C CA . VAL B 1 138 ? 8.812 13.492 -7.363 1 83.69 138 VAL B CA 1
ATOM 3356 C C . VAL B 1 138 ? 8.891 14.367 -8.617 1 83.69 138 VAL B C 1
ATOM 3358 O O . VAL B 1 138 ? 9.109 15.57 -8.523 1 83.69 138 VAL B O 1
ATOM 3361 N N . GLU B 1 139 ? 8.703 13.711 -9.703 1 73.56 139 GLU B N 1
ATOM 3362 C CA . GLU B 1 139 ? 8.766 14.422 -10.977 1 73.56 139 GLU B CA 1
ATOM 3363 C C . GLU B 1 139 ? 7.746 15.555 -11.031 1 73.56 139 GLU B C 1
ATOM 3365 O O . GLU B 1 139 ? 8.031 16.625 -11.555 1 73.56 139 GLU B O 1
ATOM 3370 N N . GLU B 1 140 ? 6.645 15.219 -10.508 1 68.25 140 GLU B N 1
ATOM 3371 C CA . GLU B 1 140 ? 5.551 16.188 -10.523 1 68.25 140 GLU B CA 1
ATOM 3372 C C . GLU B 1 140 ? 5.652 17.156 -9.352 1 68.25 140 GLU B C 1
ATOM 3374 O O . GLU B 1 140 ? 4.785 18.016 -9.18 1 68.25 140 GLU B O 1
ATOM 3379 N N . ARG B 1 141 ? 6.625 16.969 -8.516 1 73.5 141 ARG B N 1
ATOM 3380 C CA . ARG B 1 141 ? 6.934 17.859 -7.398 1 73.5 141 ARG B CA 1
ATOM 3381 C C . ARG B 1 141 ? 5.828 17.812 -6.348 1 73.5 141 ARG B C 1
ATOM 3383 O O . ARG B 1 141 ? 5.531 18.828 -5.711 1 73.5 141 ARG B O 1
ATOM 3390 N N . VAL B 1 142 ? 5.215 16.656 -6.375 1 76.62 142 VAL B N 1
ATOM 3391 C CA . VAL B 1 142 ? 4.195 16.438 -5.352 1 76.62 142 VAL B CA 1
ATOM 3392 C C . VAL B 1 142 ? 4.867 16.094 -4.023 1 76.62 142 VAL B C 1
ATOM 3394 O O . VAL B 1 142 ? 4.383 16.484 -2.959 1 76.62 142 VAL B O 1
ATOM 3397 N N . ILE B 1 143 ? 5.914 15.32 -4.125 1 88.44 143 ILE B N 1
ATOM 3398 C CA . ILE B 1 143 ? 6.691 15.031 -2.922 1 88.44 143 ILE B CA 1
ATOM 3399 C C . ILE B 1 143 ? 8.086 15.633 -3.053 1 88.44 143 ILE B C 1
ATOM 3401 O O . ILE B 1 143 ? 8.578 15.844 -4.164 1 88.44 143 ILE B O 1
ATOM 3405 N N . ASP B 1 144 ? 8.648 15.914 -1.903 1 87.44 144 ASP B N 1
ATOM 3406 C CA . ASP B 1 144 ? 9.945 16.578 -1.851 1 87.44 144 ASP B CA 1
ATOM 3407 C C . ASP B 1 144 ? 11.078 15.57 -2.031 1 87.44 144 ASP B C 1
ATOM 3409 O O . ASP B 1 144 ? 12.117 15.891 -2.615 1 87.44 144 ASP B O 1
ATOM 3413 N N . LEU B 1 145 ? 10.883 14.391 -1.468 1 94.81 145 LEU B N 1
ATOM 3414 C CA . LEU B 1 145 ? 11.898 13.344 -1.48 1 94.81 145 LEU B CA 1
ATOM 3415 C C . LEU B 1 145 ? 11.25 11.961 -1.587 1 94.81 145 LEU B C 1
ATOM 3417 O O . LEU B 1 145 ? 10.109 11.773 -1.176 1 94.81 145 LEU B O 1
ATOM 3421 N N . GLY B 1 146 ? 12 11.102 -2.201 1 96.94 146 GLY B N 1
ATOM 3422 C CA . GLY B 1 146 ? 11.57 9.711 -2.297 1 96.94 146 GLY B CA 1
ATOM 3423 C C . GLY B 1 146 ? 12.711 8.727 -2.092 1 96.94 146 GLY B C 1
ATOM 3424 O O . GLY B 1 146 ? 13.883 9.094 -2.172 1 96.94 146 GLY B O 1
ATOM 3425 N N . PHE B 1 147 ? 12.414 7.586 -1.653 1 97.88 147 PHE B N 1
ATOM 3426 C CA . PHE B 1 147 ? 13.297 6.43 -1.592 1 97.88 147 PHE B CA 1
ATOM 3427 C C . PHE B 1 147 ? 12.734 5.273 -2.416 1 97.88 147 PHE B C 1
ATOM 3429 O O . PHE B 1 147 ? 11.539 4.992 -2.365 1 97.88 147 PHE B O 1
ATOM 3436 N N . LEU B 1 148 ? 13.57 4.68 -3.234 1 95.25 148 LEU B N 1
ATOM 3437 C CA . LEU B 1 148 ? 13.07 3.627 -4.109 1 95.25 148 LEU B CA 1
ATOM 3438 C C . LEU B 1 148 ? 14.203 2.715 -4.566 1 95.25 148 LEU B C 1
ATOM 3440 O O . LEU B 1 148 ? 15.383 3.041 -4.383 1 95.25 148 LEU B O 1
ATOM 3444 N N . ARG B 1 149 ? 13.82 1.585 -5.012 1 93.62 149 ARG B N 1
ATOM 3445 C CA . ARG B 1 149 ? 14.766 0.736 -5.73 1 93.62 149 ARG B CA 1
ATOM 3446 C C . ARG B 1 149 ? 15.094 1.321 -7.102 1 93.62 149 ARG B C 1
ATOM 3448 O O . ARG B 1 149 ? 14.195 1.686 -7.859 1 93.62 149 ARG B O 1
ATOM 3455 N N . ILE B 1 150 ? 16.312 1.408 -7.395 1 91.56 150 ILE B N 1
ATOM 3456 C CA . ILE B 1 150 ? 16.75 1.958 -8.672 1 91.56 150 ILE B CA 1
ATOM 3457 C C . ILE B 1 150 ? 16.531 0.923 -9.781 1 91.56 150 ILE B C 1
ATOM 3459 O O . ILE B 1 150 ? 17.125 -0.159 -9.742 1 91.56 150 ILE B O 1
ATOM 3463 N N . GLU B 1 151 ? 15.438 1.313 -10.57 1 78 151 GLU B N 1
ATOM 3464 C CA . GLU B 1 151 ? 15.117 0.432 -11.688 1 78 151 GLU B CA 1
ATOM 3465 C C . GLU B 1 151 ? 15.445 1.096 -13.023 1 78 151 GLU B C 1
ATOM 3467 O O . GLU B 1 151 ? 14.711 1.971 -13.484 1 78 151 GLU B O 1
ATOM 3472 N N . GLY B 1 152 ? 16.5 0.94 -13.477 1 74.12 152 GLY B N 1
ATOM 3473 C CA . GLY B 1 152 ? 16.859 1.475 -14.781 1 74.12 152 GLY B CA 1
ATOM 3474 C C . GLY B 1 152 ? 17.219 2.949 -14.742 1 74.12 152 GLY B C 1
ATOM 3475 O O . GLY B 1 152 ? 17.703 3.453 -13.734 1 74.12 152 GLY B O 1
ATOM 3476 N N . GLU B 1 153 ? 16.969 3.559 -15.891 1 64.81 153 GLU B N 1
ATOM 3477 C CA . GLU B 1 153 ? 17.375 4.957 -16.031 1 64.81 153 GLU B CA 1
ATOM 3478 C C . GLU B 1 153 ? 16.266 5.895 -15.562 1 64.81 153 GLU B C 1
ATOM 3480 O O . GLU B 1 153 ? 15.078 5.605 -15.75 1 64.81 153 GLU B O 1
ATOM 3485 N N . THR B 1 154 ? 16.703 6.801 -14.758 1 69.44 154 THR B N 1
ATOM 3486 C CA . THR B 1 154 ? 15.781 7.836 -14.312 1 69.44 154 THR B CA 1
ATOM 3487 C C . THR B 1 154 ? 15.828 9.039 -15.258 1 69.44 154 THR B C 1
ATOM 3489 O O . THR B 1 154 ? 16.875 9.336 -15.844 1 69.44 154 THR B O 1
ATOM 3492 N N . GLY B 1 155 ? 14.727 9.617 -15.438 1 67.5 155 GLY B N 1
ATOM 3493 C CA . GLY B 1 155 ? 14.648 10.789 -16.297 1 67.5 155 GLY B CA 1
ATOM 3494 C C . GLY B 1 155 ? 15.469 11.961 -15.773 1 67.5 155 GLY B C 1
ATOM 3495 O O . GLY B 1 155 ? 15.875 11.977 -14.609 1 67.5 155 GLY B O 1
ATOM 3496 N N . PRO B 1 156 ? 15.781 12.891 -16.641 1 67 156 PRO B N 1
ATOM 3497 C CA . PRO B 1 156 ? 16.625 14.031 -16.281 1 67 156 PRO B CA 1
ATOM 3498 C C . PRO B 1 156 ? 16.016 14.906 -15.195 1 67 156 PRO B C 1
ATOM 3500 O O . PRO B 1 156 ? 16.719 15.672 -14.539 1 67 156 PRO B O 1
ATOM 3503 N N . GLY B 1 157 ? 14.875 14.82 -14.961 1 78.06 157 GLY B N 1
ATOM 3504 C CA . GLY B 1 157 ? 14.211 15.664 -13.984 1 78.06 157 GLY B CA 1
ATOM 3505 C C . GLY B 1 157 ? 14.336 15.141 -12.562 1 78.06 157 GLY B C 1
ATOM 3506 O O . GLY B 1 157 ? 13.867 15.781 -11.617 1 78.06 157 GLY B O 1
ATOM 3507 N N . ILE B 1 158 ? 15.07 14.062 -12.438 1 85.81 158 ILE B N 1
ATOM 3508 C CA . ILE B 1 158 ? 15.195 13.43 -11.125 1 85.81 158 ILE B CA 1
ATOM 3509 C C . ILE B 1 158 ? 16.672 13.242 -10.773 1 85.81 158 ILE B C 1
ATOM 3511 O O . ILE B 1 158 ? 17.469 12.82 -11.617 1 85.81 158 ILE B O 1
ATOM 3515 N N . ALA B 1 159 ? 17.062 13.703 -9.617 1 91.44 159 ALA B N 1
ATOM 3516 C CA . ALA B 1 159 ? 18.375 13.398 -9.055 1 91.44 159 ALA B CA 1
ATOM 3517 C C . ALA B 1 159 ? 18.312 12.18 -8.133 1 91.44 159 ALA B C 1
ATOM 3519 O O . ALA B 1 159 ? 17.406 12.078 -7.293 1 91.44 159 ALA B O 1
ATOM 3520 N N . ILE B 1 160 ? 19.234 11.305 -8.273 1 94.5 160 ILE B N 1
ATOM 3521 C CA . ILE B 1 160 ? 19.25 10.07 -7.492 1 94.5 160 ILE B CA 1
ATOM 3522 C C . ILE B 1 160 ? 20.578 9.953 -6.742 1 94.5 160 ILE B C 1
ATOM 3524 O O . ILE B 1 160 ? 21.656 10.117 -7.332 1 94.5 160 ILE B O 1
ATOM 3528 N N . ASP B 1 161 ? 20.547 9.711 -5.453 1 95 161 ASP B N 1
ATOM 3529 C CA . ASP B 1 161 ? 21.688 9.367 -4.617 1 95 161 ASP B CA 1
ATOM 3530 C C . ASP B 1 161 ? 21.609 7.91 -4.152 1 95 161 ASP B C 1
ATOM 3532 O O . ASP B 1 161 ? 20.703 7.551 -3.383 1 95 161 ASP B O 1
ATOM 3536 N N . LYS B 1 162 ? 22.516 7.113 -4.613 1 96.38 162 LYS B N 1
ATOM 3537 C CA . LYS B 1 162 ? 22.562 5.738 -4.129 1 96.38 162 LYS B CA 1
ATOM 3538 C C . LYS B 1 162 ? 22.906 5.688 -2.641 1 96.38 162 LYS B C 1
ATOM 3540 O O . LYS B 1 162 ? 23.922 6.246 -2.215 1 96.38 162 LYS B O 1
ATOM 3545 N N . VAL B 1 163 ? 22.094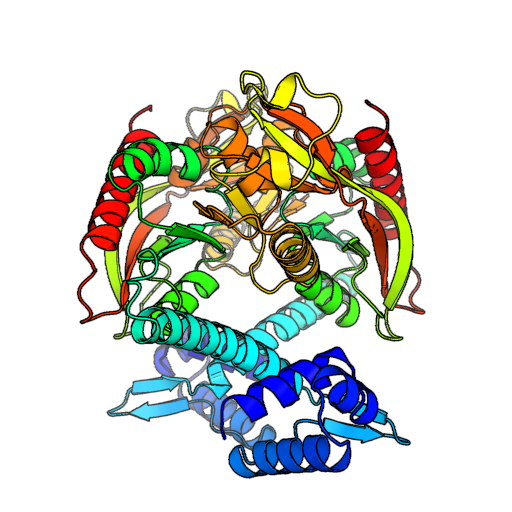 5.012 -1.828 1 97.5 163 VAL B N 1
ATOM 3546 C CA . VAL B 1 163 ? 22.312 5.113 -0.388 1 97.5 163 VAL B CA 1
ATOM 3547 C C . VAL B 1 163 ? 22.328 3.717 0.233 1 97.5 163 VAL B C 1
ATOM 3549 O O . VAL B 1 163 ? 22.688 3.553 1.398 1 97.5 163 VAL B O 1
ATOM 3552 N N . ALA B 1 164 ? 21.922 2.725 -0.501 1 97.19 164 ALA B N 1
ATOM 3553 C CA . ALA B 1 164 ? 21.906 1.366 0.037 1 97.19 164 ALA B CA 1
ATOM 3554 C C . ALA B 1 164 ? 21.969 0.332 -1.084 1 97.19 164 ALA B C 1
ATOM 3556 O O . ALA B 1 164 ? 21.75 0.661 -2.252 1 97.19 164 ALA B O 1
ATOM 3557 N N . SER B 1 165 ? 22.266 -0.831 -0.74 1 96.38 165 SER B N 1
ATOM 3558 C CA . SER B 1 165 ? 22.25 -1.982 -1.637 1 96.38 165 SER B CA 1
ATOM 3559 C C . SER B 1 165 ? 21.75 -3.234 -0.92 1 96.38 165 SER B C 1
ATOM 3561 O O . SER B 1 165 ? 21.688 -3.266 0.31 1 96.38 165 SER B O 1
ATOM 3563 N N . GLY B 1 166 ? 21.312 -4.098 -1.711 1 96.06 166 GLY B N 1
ATOM 3564 C CA . GLY B 1 166 ? 20.891 -5.398 -1.207 1 96.06 166 GLY B CA 1
ATOM 3565 C C . GLY B 1 166 ? 21.234 -6.535 -2.148 1 96.06 166 GLY B C 1
ATOM 3566 O O . GLY B 1 166 ? 21.641 -6.305 -3.293 1 96.06 166 GLY B O 1
ATOM 3567 N N . GLU B 1 167 ? 21.141 -7.695 -1.571 1 96.06 167 GLU B N 1
ATOM 3568 C CA . GLU B 1 167 ? 21.312 -8.914 -2.359 1 96.06 167 GLU B CA 1
ATOM 3569 C C . GLU B 1 167 ? 20.062 -9.789 -2.291 1 96.06 167 GLU B C 1
ATOM 3571 O O . GLU B 1 167 ? 19.281 -9.688 -1.343 1 96.06 167 GLU B O 1
ATOM 3576 N N . SER B 1 168 ? 19.984 -10.594 -3.338 1 96 168 SER B N 1
ATOM 3577 C CA . SER B 1 168 ? 18.844 -11.5 -3.336 1 96 168 SER B CA 1
ATOM 3578 C C . SER B 1 168 ? 18.969 -12.547 -2.234 1 96 168 SER B C 1
ATOM 3580 O O . SER B 1 168 ? 20 -13.203 -2.111 1 96 168 SER B O 1
ATOM 3582 N N . VAL B 1 169 ? 17.922 -12.703 -1.448 1 97.88 169 VAL B N 1
ATOM 3583 C CA . VAL B 1 169 ? 17.891 -13.695 -0.379 1 97.88 169 VAL B CA 1
ATOM 3584 C C . VAL B 1 169 ? 16.578 -14.484 -0.452 1 97.88 169 VAL B C 1
ATOM 3586 O O . VAL B 1 169 ? 15.586 -13.992 -0.989 1 97.88 169 VAL B O 1
ATOM 3589 N N . CYS B 1 170 ? 16.641 -15.625 -0.003 1 98.44 170 CYS B N 1
ATOM 3590 C CA . CYS B 1 170 ? 15.453 -16.438 0.197 1 98.44 170 CYS B CA 1
ATOM 3591 C C . CYS B 1 170 ? 14.969 -16.359 1.639 1 98.44 170 CYS B C 1
ATOM 3593 O O . CYS B 1 170 ? 15.719 -16.641 2.57 1 98.44 170 CYS B O 1
ATOM 3595 N N . VAL B 1 171 ? 13.781 -15.898 1.808 1 98.56 171 VAL B N 1
ATOM 3596 C CA . VAL B 1 171 ? 13.156 -15.82 3.125 1 98.56 171 VAL B CA 1
ATOM 3597 C C . VAL B 1 171 ? 12.352 -17.078 3.398 1 98.56 171 VAL B C 1
ATOM 3599 O O . VAL B 1 171 ? 11.477 -17.453 2.609 1 98.56 171 VAL B O 1
ATOM 3602 N N . VAL B 1 172 ? 12.672 -17.75 4.477 1 98.44 172 VAL B N 1
ATOM 3603 C CA . VAL B 1 172 ? 12.031 -19.016 4.816 1 98.44 172 VAL B CA 1
ATOM 3604 C C . VAL B 1 172 ? 11.539 -18.969 6.262 1 98.44 172 VAL B C 1
ATOM 3606 O O . VAL B 1 172 ? 12.086 -18.234 7.086 1 98.44 172 VAL B O 1
ATOM 3609 N N . PRO B 1 173 ? 10.453 -19.734 6.551 1 98.12 173 PRO B N 1
ATOM 3610 C CA . PRO B 1 173 ? 10.086 -19.859 7.965 1 98.12 173 PRO B CA 1
ATOM 3611 C C . PRO B 1 173 ? 11.234 -20.344 8.836 1 98.12 173 PRO B C 1
ATOM 3613 O O . PRO B 1 173 ? 12.047 -21.172 8.391 1 98.12 173 PRO B O 1
ATOM 3616 N N . LYS B 1 174 ? 11.266 -19.922 10.062 1 96.88 174 LYS B N 1
ATOM 3617 C CA . LYS B 1 174 ? 12.375 -20.203 10.969 1 96.88 174 LYS B CA 1
ATOM 3618 C C . LYS B 1 174 ? 12.547 -21.719 11.156 1 96.88 174 LYS B C 1
ATOM 3620 O O . LYS B 1 174 ? 13.672 -22.203 11.305 1 96.88 174 LYS B O 1
ATOM 3625 N N . ASP B 1 175 ? 11.469 -22.484 11.062 1 96.38 175 ASP B N 1
ATOM 3626 C CA . ASP B 1 175 ? 11.516 -23.922 11.336 1 96.38 175 ASP B CA 1
ATOM 3627 C C . ASP B 1 175 ? 11.531 -24.734 10.039 1 96.38 175 ASP B C 1
ATOM 3629 O O . ASP B 1 175 ? 11.391 -25.953 10.062 1 96.38 175 ASP B O 1
ATOM 3633 N N . HIS B 1 176 ? 11.664 -24.125 8.945 1 96.69 176 HIS B N 1
ATOM 3634 C CA . HIS B 1 176 ? 11.711 -24.781 7.645 1 96.69 176 HIS B CA 1
ATOM 3635 C C . HIS B 1 176 ? 13.055 -25.469 7.426 1 96.69 176 HIS B C 1
ATOM 3637 O O . HIS B 1 176 ? 14.094 -24.969 7.852 1 96.69 176 HIS B O 1
ATOM 3643 N N . SER B 1 177 ? 13.117 -26.547 6.773 1 97.12 177 SER B N 1
ATOM 3644 C CA . SER B 1 177 ? 14.336 -27.312 6.527 1 97.12 177 SER B CA 1
ATOM 3645 C C . SER B 1 177 ? 15.367 -26.484 5.773 1 97.12 177 SER B C 1
ATOM 3647 O O . SER B 1 177 ? 16.578 -26.625 6.008 1 97.12 177 SER B O 1
ATOM 3649 N N . LEU B 1 178 ? 14.898 -25.672 4.93 1 97.94 178 LEU B N 1
ATOM 3650 C CA . LEU B 1 178 ? 15.797 -24.844 4.125 1 97.94 178 LEU B CA 1
ATOM 3651 C C . LEU B 1 178 ? 16.594 -23.891 5.008 1 97.94 178 LEU B C 1
ATOM 3653 O O . LEU B 1 178 ? 17.625 -23.344 4.582 1 97.94 178 LEU B O 1
ATOM 3657 N N . ALA B 1 179 ? 16.094 -23.594 6.172 1 97.19 179 ALA B N 1
ATOM 3658 C CA . ALA B 1 179 ? 16.75 -22.672 7.09 1 97.19 179 ALA B CA 1
ATOM 3659 C C . ALA B 1 179 ? 18.109 -23.219 7.543 1 97.19 179 ALA B C 1
ATOM 3661 O O . ALA B 1 179 ? 18.953 -22.469 8.031 1 97.19 179 ALA B O 1
ATOM 3662 N N . GLU B 1 180 ? 18.328 -24.453 7.398 1 97.38 180 GLU B N 1
ATOM 3663 C CA . GLU B 1 180 ? 19.562 -25.094 7.836 1 97.38 180 GLU B CA 1
ATOM 3664 C C . GLU B 1 180 ? 20.672 -24.906 6.812 1 97.38 180 GLU B C 1
ATOM 3666 O O . GLU B 1 180 ? 21.844 -25.125 7.113 1 97.38 180 GLU B O 1
ATOM 3671 N N . LEU B 1 181 ? 20.297 -24.562 5.633 1 97.62 181 LEU B N 1
ATOM 3672 C CA . LEU B 1 181 ? 21.281 -24.391 4.566 1 97.62 181 LEU B CA 1
ATOM 3673 C C . LEU B 1 181 ? 21.969 -23.031 4.672 1 97.62 181 LEU B C 1
ATOM 3675 O O . LEU B 1 181 ? 21.328 -22.031 5.004 1 97.62 181 LEU B O 1
ATOM 3679 N N . PRO B 1 182 ? 23.25 -22.969 4.348 1 96.81 182 PRO B N 1
ATOM 3680 C CA . PRO B 1 182 ? 23.953 -21.688 4.363 1 96.81 182 PRO B CA 1
ATOM 3681 C C . PRO B 1 182 ? 23.547 -20.781 3.197 1 96.81 182 PRO B C 1
ATOM 3683 O O . PRO B 1 182 ? 23.672 -19.562 3.287 1 96.81 182 PRO B O 1
ATOM 3686 N N . GLU B 1 183 ? 23.141 -21.391 2.111 1 97.88 183 GLU B N 1
ATOM 3687 C CA . GLU B 1 183 ? 22.625 -20.688 0.936 1 97.88 183 GLU B CA 1
ATOM 3688 C C . GLU B 1 183 ? 21.578 -21.547 0.217 1 97.88 183 GLU B C 1
ATOM 3690 O O . GLU B 1 183 ? 21.562 -22.766 0.358 1 97.88 183 GLU B O 1
ATOM 3695 N N . ILE B 1 184 ? 20.766 -20.922 -0.499 1 98.44 184 ILE B N 1
ATOM 3696 C CA . ILE B 1 184 ? 19.672 -21.609 -1.191 1 98.44 184 ILE B CA 1
ATOM 3697 C C . ILE B 1 184 ? 19.781 -21.359 -2.693 1 98.44 184 ILE B C 1
ATOM 3699 O O . ILE B 1 184 ? 19.875 -20.219 -3.135 1 98.44 184 ILE B O 1
ATOM 3703 N N . THR B 1 185 ? 19.797 -22.406 -3.459 1 98.19 185 THR B N 1
ATOM 3704 C CA . THR B 1 185 ? 19.797 -22.344 -4.914 1 98.19 185 THR B CA 1
ATOM 3705 C C . THR B 1 185 ? 18.422 -22.641 -5.477 1 98.19 185 THR B C 1
ATOM 3707 O O . THR B 1 185 ? 17.531 -23.094 -4.75 1 98.19 185 THR B O 1
ATOM 3710 N N . VAL B 1 186 ? 18.266 -22.391 -6.758 1 97.62 186 VAL B N 1
ATOM 3711 C CA . VAL B 1 186 ? 17.016 -22.672 -7.449 1 97.62 186 VAL B CA 1
ATOM 3712 C C . VAL B 1 186 ? 16.641 -24.141 -7.281 1 97.62 186 VAL B C 1
ATOM 3714 O O . VAL B 1 186 ? 15.469 -24.484 -7.109 1 97.62 186 VAL B O 1
ATOM 3717 N N . LYS B 1 187 ? 17.578 -25.031 -7.305 1 97.81 187 LYS B N 1
ATOM 3718 C CA . LYS B 1 187 ? 17.344 -26.469 -7.234 1 97.81 187 LYS B CA 1
ATOM 3719 C C . LYS B 1 187 ? 16.75 -26.859 -5.887 1 97.81 187 LYS B C 1
ATOM 3721 O O . LYS B 1 187 ? 15.938 -27.797 -5.805 1 97.81 187 LYS B O 1
ATOM 3726 N N . HIS B 1 188 ? 17.156 -26.172 -4.82 1 98.19 188 HIS B N 1
ATOM 3727 C CA . HIS B 1 188 ? 16.625 -26.438 -3.49 1 98.19 188 HIS B CA 1
ATOM 3728 C C . HIS B 1 188 ? 15.133 -26.094 -3.414 1 98.19 188 HIS B C 1
ATOM 3730 O O . HIS B 1 188 ? 14.445 -26.5 -2.479 1 98.19 188 HIS B O 1
ATOM 3736 N N . LEU B 1 189 ? 14.617 -25.359 -4.422 1 98.19 189 LEU B N 1
ATOM 3737 C CA . LEU B 1 189 ? 13.25 -24.859 -4.363 1 98.19 189 LEU B CA 1
ATOM 3738 C C . LEU B 1 189 ? 12.312 -25.734 -5.191 1 98.19 189 LEU B C 1
ATOM 3740 O O . LEU B 1 189 ? 11.141 -25.391 -5.383 1 98.19 189 LEU B O 1
ATOM 3744 N N . ARG B 1 190 ? 12.859 -26.859 -5.633 1 97.06 190 ARG B N 1
ATOM 3745 C CA . ARG B 1 190 ? 12.008 -27.828 -6.32 1 97.06 190 ARG B CA 1
ATOM 3746 C C . ARG B 1 190 ? 10.883 -28.312 -5.41 1 97.06 190 ARG B C 1
ATOM 3748 O O . ARG B 1 190 ? 11.133 -28.75 -4.285 1 97.06 190 ARG B O 1
ATOM 3755 N N . ASN B 1 191 ? 9.656 -28.125 -5.848 1 95.12 191 ASN B N 1
ATOM 3756 C CA . ASN B 1 191 ? 8.453 -28.578 -5.152 1 95.12 191 ASN B CA 1
ATOM 3757 C C . ASN B 1 191 ? 8.242 -27.812 -3.848 1 95.12 191 ASN B C 1
ATOM 3759 O O . ASN B 1 191 ? 7.598 -28.312 -2.928 1 95.12 191 ASN B O 1
ATOM 3763 N N . VAL B 1 192 ? 8.836 -26.656 -3.691 1 97.12 192 VAL B N 1
ATOM 3764 C CA . VAL B 1 192 ? 8.617 -25.781 -2.551 1 97.12 192 VAL B CA 1
ATOM 3765 C C . VAL B 1 192 ? 7.637 -24.672 -2.932 1 97.12 192 VAL B C 1
ATOM 3767 O O . VAL B 1 192 ? 7.828 -23.984 -3.938 1 97.12 192 VAL B O 1
ATOM 3770 N N . PRO B 1 193 ? 6.508 -24.516 -2.16 1 97.25 193 PRO B N 1
ATOM 3771 C CA . PRO B 1 193 ? 5.602 -23.406 -2.463 1 97.25 193 PRO B CA 1
ATOM 3772 C C . PRO B 1 193 ? 6.301 -22.047 -2.43 1 97.25 193 PRO B C 1
ATOM 3774 O O . PRO B 1 193 ? 7.016 -21.75 -1.471 1 97.25 193 PRO B O 1
ATOM 3777 N N . LEU B 1 194 ? 6.016 -21.312 -3.508 1 97.56 194 LEU B N 1
ATOM 3778 C CA . LEU B 1 194 ? 6.676 -20.016 -3.643 1 97.56 194 LEU B CA 1
ATOM 3779 C C . LEU B 1 194 ? 5.676 -18.875 -3.484 1 97.56 194 LEU B C 1
ATOM 3781 O O . LEU B 1 194 ? 4.539 -18.969 -3.951 1 97.56 194 LEU B O 1
ATOM 3785 N N . ILE B 1 195 ? 6.129 -17.875 -2.779 1 97.5 195 ILE B N 1
ATOM 3786 C CA . ILE B 1 195 ? 5.488 -16.562 -2.715 1 97.5 195 ILE B CA 1
ATOM 3787 C C . ILE B 1 195 ? 6.301 -15.555 -3.523 1 97.5 195 ILE B C 1
ATOM 3789 O O . ILE B 1 195 ? 7.383 -15.148 -3.105 1 97.5 195 ILE B O 1
ATOM 3793 N N . LEU B 1 196 ? 5.773 -15.109 -4.621 1 94.38 196 LEU B N 1
ATOM 3794 C CA . LEU B 1 196 ? 6.559 -14.266 -5.508 1 94.38 196 LEU B CA 1
ATOM 3795 C C . LEU B 1 196 ? 5.941 -12.875 -5.625 1 94.38 196 LEU B C 1
ATOM 3797 O O . LEU B 1 196 ? 4.754 -12.695 -5.34 1 94.38 196 LEU B O 1
ATOM 3801 N N . ILE B 1 197 ? 6.82 -11.945 -5.941 1 90.31 197 ILE B N 1
ATOM 3802 C CA . ILE B 1 197 ? 6.414 -10.547 -5.965 1 90.31 197 ILE B CA 1
ATOM 3803 C C . ILE B 1 197 ? 6.363 -10.039 -7.406 1 90.31 197 ILE B C 1
ATOM 3805 O O . ILE B 1 197 ? 7.395 -9.953 -8.078 1 90.31 197 ILE B O 1
ATOM 3809 N N . GLY B 1 198 ? 5.27 -9.555 -7.797 1 76.56 198 GLY B N 1
ATOM 3810 C CA . GLY B 1 198 ? 5.059 -8.836 -9.047 1 76.56 198 GLY B CA 1
ATOM 3811 C C . GLY B 1 198 ? 5.367 -9.664 -10.273 1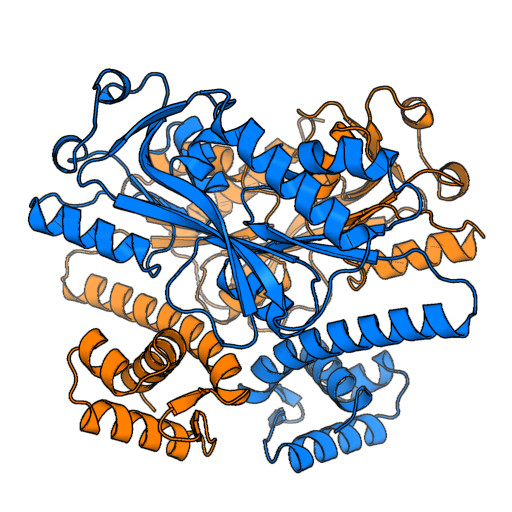 76.56 198 GLY B C 1
ATOM 3812 O O . GLY B 1 198 ? 6.531 -9.93 -10.578 1 76.56 198 GLY B O 1
ATOM 3813 N N . ARG B 1 199 ? 4.492 -10.203 -10.898 1 55.78 199 ARG B N 1
ATOM 3814 C CA . ARG B 1 199 ? 4.762 -11.016 -12.086 1 55.78 199 ARG B CA 1
ATOM 3815 C C . ARG B 1 199 ? 5.457 -10.195 -13.164 1 55.78 199 ARG B C 1
ATOM 3817 O O . ARG B 1 199 ? 6.336 -10.703 -13.867 1 55.78 199 ARG B O 1
ATOM 3824 N N . GLN B 1 200 ? 5.258 -9.023 -13.242 1 50.31 200 GLN B N 1
ATOM 3825 C CA . GLN B 1 200 ? 5.809 -8.344 -14.406 1 50.31 200 GLN B CA 1
ATOM 3826 C C . GLN B 1 200 ? 6.867 -7.324 -14 1 50.31 200 GLN B C 1
ATOM 3828 O O . GLN B 1 200 ? 7.211 -6.434 -14.781 1 50.31 200 GLN B O 1
ATOM 3833 N N . ARG B 1 201 ? 7.383 -7.555 -12.945 1 61.91 201 ARG B N 1
ATOM 3834 C CA . ARG B 1 201 ? 8.484 -6.688 -12.539 1 61.91 201 ARG B CA 1
ATOM 3835 C C . ARG B 1 201 ? 9.828 -7.242 -13.008 1 61.91 201 ARG B C 1
ATOM 3837 O O . ARG B 1 201 ? 9.984 -8.461 -13.133 1 61.91 201 ARG B O 1
ATOM 3844 N N . PRO B 1 202 ? 10.672 -6.395 -13.508 1 56.72 202 PRO B N 1
ATOM 3845 C CA . PRO B 1 202 ? 11.953 -6.852 -14.047 1 56.72 202 PRO B CA 1
ATOM 3846 C C . PRO B 1 202 ? 12.641 -7.883 -13.156 1 56.72 202 PRO B C 1
ATOM 3848 O O . PRO B 1 202 ? 13.18 -8.875 -13.648 1 56.72 202 PRO B O 1
ATOM 3851 N N . ASN B 1 203 ? 12.578 -7.609 -11.945 1 67.62 203 ASN B N 1
ATOM 3852 C CA . ASN B 1 203 ? 13.227 -8.547 -11.039 1 67.62 203 ASN B CA 1
ATOM 3853 C C . ASN B 1 203 ? 12.555 -9.922 -11.078 1 67.62 203 ASN B C 1
ATOM 3855 O O . ASN B 1 203 ? 13.219 -10.945 -10.914 1 67.62 203 ASN B O 1
ATOM 3859 N N . ARG B 1 204 ? 11.352 -9.914 -11.367 1 77.44 204 ARG B N 1
ATOM 3860 C CA . ARG B 1 204 ? 10.609 -11.172 -11.453 1 77.44 204 ARG B CA 1
ATOM 3861 C C . ARG B 1 204 ? 11 -11.945 -12.711 1 77.44 204 ARG B C 1
ATOM 3863 O O . ARG B 1 204 ? 11.109 -13.172 -12.68 1 77.44 204 ARG B O 1
ATOM 3870 N N . MET B 1 205 ? 11.336 -11.234 -13.727 1 73.69 205 MET B N 1
ATOM 3871 C CA . MET B 1 205 ? 11.734 -11.867 -14.977 1 73.69 205 MET B CA 1
ATOM 3872 C C . MET B 1 205 ? 13.07 -12.594 -14.82 1 73.69 205 MET B C 1
ATOM 3874 O O . MET B 1 205 ? 13.227 -13.719 -15.297 1 73.69 205 MET B O 1
ATOM 3878 N N . ALA B 1 206 ? 13.961 -11.914 -14.211 1 80.75 206 ALA B N 1
ATOM 3879 C CA . ALA B 1 206 ? 15.266 -12.523 -13.977 1 80.75 206 ALA B CA 1
ATOM 3880 C C . ALA B 1 206 ? 15.133 -13.789 -13.125 1 80.75 206 ALA B C 1
ATOM 3882 O O . ALA B 1 206 ? 15.828 -14.781 -13.359 1 80.75 206 ALA B O 1
ATOM 3883 N N . LEU B 1 207 ? 14.25 -13.758 -12.203 1 89.25 207 LEU B N 1
ATOM 3884 C CA . LEU B 1 207 ? 14.016 -14.914 -11.344 1 89.25 207 LEU B CA 1
ATOM 3885 C C . LEU B 1 207 ? 13.406 -16.062 -12.133 1 89.25 207 LEU B C 1
ATOM 3887 O O . LEU B 1 207 ? 13.82 -17.219 -11.984 1 89.25 207 LEU B O 1
ATOM 3891 N N . ASP B 1 208 ? 12.5 -15.734 -12.953 1 86.62 208 ASP B N 1
ATOM 3892 C CA . ASP B 1 208 ? 11.859 -16.75 -13.789 1 86.62 208 ASP B CA 1
ATOM 3893 C C . ASP B 1 208 ? 12.883 -17.422 -14.695 1 86.62 208 ASP B C 1
ATOM 3895 O O . ASP B 1 208 ? 12.859 -18.656 -14.859 1 86.62 208 ASP B O 1
ATOM 3899 N N . GLN B 1 209 ? 13.758 -16.625 -15.219 1 86.62 209 GLN B N 1
ATOM 3900 C CA . GLN B 1 209 ? 14.789 -17.156 -16.094 1 86.62 209 GLN B CA 1
ATOM 3901 C C . GLN B 1 209 ? 15.734 -18.094 -15.336 1 86.62 209 GLN B C 1
ATOM 3903 O O . GLN B 1 209 ? 16.188 -19.109 -15.875 1 86.62 209 GLN B O 1
ATOM 3908 N N . ALA B 1 210 ? 16.031 -17.734 -14.172 1 91.69 210 ALA B N 1
ATOM 3909 C CA . ALA B 1 210 ? 16.906 -18.578 -13.352 1 91.69 210 ALA B CA 1
ATOM 3910 C C . ALA B 1 210 ? 16.281 -19.953 -13.125 1 91.69 210 ALA B C 1
ATOM 3912 O O . ALA B 1 210 ? 16.984 -20.969 -13.18 1 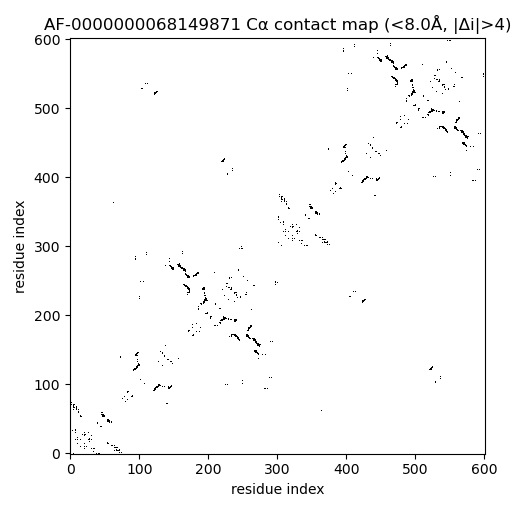91.69 210 ALA B O 1
ATOM 3913 N N . PHE B 1 211 ? 15.008 -20 -12.867 1 93.75 211 PHE B N 1
ATOM 3914 C CA . PHE B 1 211 ? 14.312 -21.266 -12.68 1 93.75 211 PHE B CA 1
ATOM 3915 C C . PHE B 1 211 ? 14.312 -22.094 -13.961 1 93.75 211 PHE B C 1
ATOM 3917 O O . PHE B 1 211 ? 14.586 -23.297 -13.938 1 93.75 211 PHE B O 1
ATOM 3924 N N . GLN B 1 212 ? 14.07 -21.422 -15.023 1 91.62 212 GLN B N 1
ATOM 3925 C CA . GLN B 1 212 ? 14.047 -22.078 -16.328 1 91.62 212 GLN B CA 1
ATOM 3926 C C . GLN B 1 212 ? 15.406 -22.688 -16.656 1 91.62 212 GLN B C 1
ATOM 3928 O O . GLN B 1 212 ? 15.484 -23.844 -17.078 1 91.62 212 GLN B O 1
ATOM 3933 N N . ARG B 1 213 ? 16.453 -21.969 -16.5 1 93.56 213 ARG B N 1
ATOM 3934 C CA . ARG B 1 213 ? 17.797 -22.422 -16.797 1 93.56 213 ARG B CA 1
ATOM 3935 C C . ARG B 1 213 ? 18.188 -23.625 -15.945 1 93.56 213 ARG B C 1
ATOM 3937 O O . ARG B 1 213 ? 18.922 -24.5 -16.406 1 93.56 213 ARG B O 1
ATOM 3944 N N . ALA B 1 214 ? 17.641 -23.656 -14.766 1 95.38 214 ALA B N 1
ATOM 3945 C CA . ALA B 1 214 ? 17.969 -24.734 -13.844 1 95.38 214 ALA B CA 1
ATOM 3946 C C . ALA B 1 214 ? 17.047 -25.938 -14.07 1 95.38 214 ALA B C 1
ATOM 3948 O O . ALA B 1 214 ? 17.234 -26.984 -13.445 1 95.38 214 ALA B O 1
ATOM 3949 N N . GLY B 1 215 ? 16.031 -25.75 -14.883 1 95.19 215 GLY B N 1
ATOM 3950 C CA . GLY B 1 215 ? 15.078 -26.812 -15.148 1 95.19 215 GLY B CA 1
ATOM 3951 C C . GLY B 1 215 ? 14.156 -27.094 -13.977 1 95.19 215 GLY B C 1
ATOM 3952 O O . GLY B 1 215 ? 13.758 -28.234 -13.75 1 95.19 215 GLY B O 1
ATOM 3953 N N . VAL B 1 216 ? 13.945 -26.172 -13.195 1 95.88 216 VAL B N 1
ATOM 3954 C CA . VAL B 1 216 ? 13.078 -26.312 -12.031 1 95.88 216 VAL B CA 1
ATOM 3955 C C . VAL B 1 216 ? 11.75 -25.609 -12.281 1 95.88 216 VAL B C 1
ATOM 3957 O O . VAL B 1 216 ? 11.727 -24.406 -12.586 1 95.88 216 VAL B O 1
ATOM 3960 N N . LYS B 1 217 ? 10.719 -26.328 -12.156 1 92.56 217 LYS B N 1
ATOM 3961 C CA . LYS B 1 217 ? 9.391 -25.734 -12.281 1 92.56 217 LYS B CA 1
ATOM 3962 C C . LYS B 1 217 ? 9.008 -24.969 -11.016 1 92.56 217 LYS B C 1
ATOM 3964 O O . LYS B 1 217 ? 9.094 -25.516 -9.914 1 92.56 217 LYS B O 1
ATOM 3969 N N . GLN B 1 218 ? 8.555 -23.797 -11.195 1 92.94 218 GLN B N 1
ATOM 3970 C CA . GLN B 1 218 ? 8.117 -22.984 -10.062 1 92.94 218 GLN B CA 1
ATOM 3971 C C . GLN B 1 218 ? 6.758 -23.453 -9.547 1 92.94 218 GLN B C 1
ATOM 3973 O O . GLN B 1 218 ? 5.82 -23.625 -10.328 1 92.94 218 GLN B O 1
ATOM 3978 N N . MET B 1 219 ? 6.684 -23.688 -8.289 1 93.5 219 MET B N 1
ATOM 3979 C CA . MET B 1 219 ? 5.387 -23.906 -7.656 1 93.5 219 MET B CA 1
ATOM 3980 C C . MET B 1 219 ? 4.902 -22.625 -6.98 1 93.5 219 MET B C 1
ATOM 3982 O O . MET B 1 219 ? 4.988 -22.484 -5.758 1 93.5 219 MET B O 1
ATOM 3986 N N . VAL B 1 220 ? 4.363 -21.75 -7.781 1 92.88 220 VAL B N 1
ATOM 3987 C CA . VAL B 1 220 ? 3.896 -20.453 -7.266 1 92.88 220 VAL B CA 1
ATOM 3988 C C . VAL B 1 220 ? 2.541 -20.641 -6.586 1 92.88 220 VAL B C 1
ATOM 3990 O O . VAL B 1 220 ? 1.548 -20.953 -7.246 1 92.88 220 VAL B O 1
ATOM 3993 N N . LYS B 1 221 ? 2.529 -20.406 -5.32 1 94.94 221 LYS B N 1
ATOM 3994 C CA . LYS B 1 221 ? 1.286 -20.531 -4.562 1 94.94 221 LYS B CA 1
ATOM 3995 C C . LYS B 1 221 ? 0.6 -19.188 -4.391 1 94.94 221 LYS B C 1
ATOM 3997 O O . LYS B 1 221 ? -0.626 -19.094 -4.477 1 94.94 221 LYS B O 1
ATOM 4002 N N . ILE B 1 222 ? 1.39 -18.234 -4.074 1 96.31 222 ILE B N 1
ATOM 4003 C CA . ILE B 1 222 ? 0.863 -16.891 -3.865 1 96.31 222 ILE B CA 1
ATOM 4004 C C . ILE B 1 222 ? 1.694 -15.883 -4.652 1 96.31 222 ILE B C 1
ATOM 4006 O O . ILE B 1 222 ? 2.926 -15.953 -4.652 1 96.31 222 ILE B O 1
ATOM 4010 N N . GLU B 1 223 ? 1.013 -15.055 -5.344 1 93.69 223 GLU B N 1
ATOM 4011 C CA . GLU B 1 223 ? 1.592 -13.836 -5.902 1 93.69 223 GLU B CA 1
ATOM 4012 C C . GLU B 1 223 ? 1.113 -12.602 -5.148 1 93.69 223 GLU B C 1
ATOM 4014 O O . GLU B 1 223 ? -0.069 -12.484 -4.816 1 93.69 223 GLU B O 1
ATOM 4019 N N . THR B 1 224 ? 2.043 -11.758 -4.746 1 94.12 224 THR B N 1
ATOM 4020 C CA . THR B 1 224 ? 1.734 -10.492 -4.094 1 94.12 224 THR B CA 1
ATOM 4021 C C . THR B 1 224 ? 2.584 -9.367 -4.672 1 94.12 224 THR B C 1
ATOM 4023 O O . THR B 1 224 ? 3.32 -9.57 -5.641 1 94.12 224 THR B O 1
ATOM 4026 N N . HIS B 1 225 ? 2.404 -8.141 -4.098 1 90 225 HIS B N 1
ATOM 4027 C CA . HIS B 1 225 ? 3.041 -7.023 -4.789 1 90 225 HIS B CA 1
ATOM 4028 C C . HIS B 1 225 ? 3.816 -6.145 -3.814 1 90 225 HIS B C 1
ATOM 4030 O O . HIS B 1 225 ? 4.203 -5.023 -4.156 1 90 225 HIS B O 1
ATOM 4036 N N . THR B 1 226 ? 3.963 -6.605 -2.617 1 92.81 226 THR B N 1
ATOM 4037 C CA . THR B 1 226 ? 4.809 -5.918 -1.647 1 92.81 226 THR B CA 1
ATOM 4038 C C . THR B 1 226 ? 5.723 -6.906 -0.927 1 92.81 226 THR B C 1
ATOM 4040 O O . THR B 1 226 ? 5.379 -8.078 -0.778 1 92.81 226 THR B O 1
ATOM 4043 N N . ASN B 1 227 ? 6.883 -6.398 -0.522 1 95.19 227 ASN B N 1
ATOM 4044 C CA . ASN B 1 227 ? 7.805 -7.23 0.246 1 95.19 227 ASN B CA 1
ATOM 4045 C C . ASN B 1 227 ? 7.234 -7.578 1.619 1 95.19 227 ASN B C 1
ATOM 4047 O O . ASN B 1 227 ? 7.453 -8.68 2.127 1 95.19 227 ASN B O 1
ATOM 4051 N N . SER B 1 228 ? 6.523 -6.668 2.158 1 96 228 SER B N 1
ATOM 4052 C CA . SER B 1 228 ? 5.938 -6.871 3.479 1 96 228 SER B CA 1
ATOM 4053 C C . SER B 1 228 ? 4.949 -8.031 3.473 1 96 228 SER B C 1
ATOM 4055 O O . SER B 1 228 ? 5 -8.906 4.34 1 96 228 SER B O 1
ATOM 4057 N N . SER B 1 229 ? 4.035 -8.031 2.506 1 96.56 229 SER B N 1
ATOM 4058 C CA . SER B 1 229 ? 3.072 -9.125 2.432 1 96.56 229 SER B CA 1
ATOM 4059 C C . SER B 1 229 ? 3.766 -10.453 2.17 1 96.56 229 SER B C 1
ATOM 4061 O O . SER B 1 229 ? 3.375 -11.484 2.727 1 96.56 229 SER B O 1
ATOM 4063 N N . ALA B 1 230 ? 4.789 -10.438 1.371 1 97.31 230 ALA B N 1
ATOM 4064 C CA . ALA B 1 230 ? 5.547 -11.664 1.117 1 97.31 230 ALA B CA 1
ATOM 4065 C C . ALA B 1 230 ? 6.148 -12.211 2.406 1 97.31 230 ALA B C 1
ATOM 4067 O O . ALA B 1 230 ? 6 -13.398 2.715 1 97.31 230 ALA B O 1
ATOM 4068 N N . CYS B 1 231 ? 6.766 -11.359 3.174 1 97.69 231 CYS B N 1
ATOM 4069 C CA . CYS B 1 231 ? 7.383 -11.781 4.426 1 97.69 231 CYS B CA 1
ATOM 4070 C C . CYS B 1 231 ? 6.332 -12.297 5.406 1 97.69 231 CYS B C 1
ATOM 4072 O O . CYS B 1 231 ? 6.566 -13.281 6.109 1 97.69 231 CYS B O 1
ATOM 4074 N N . SER B 1 232 ? 5.219 -11.648 5.426 1 97.69 232 SER B N 1
ATOM 4075 C CA . SER B 1 232 ? 4.145 -12.078 6.316 1 97.69 232 SER B CA 1
ATOM 4076 C C . SER B 1 232 ? 3.629 -13.461 5.941 1 97.69 232 SER B C 1
ATOM 4078 O O . SER B 1 232 ? 3.422 -14.312 6.809 1 97.69 232 SER B O 1
ATOM 4080 N N . TYR B 1 233 ? 3.41 -13.648 4.641 1 98.31 233 TYR B N 1
ATOM 4081 C CA . TYR B 1 233 ? 2.957 -14.953 4.172 1 98.31 233 TYR B CA 1
ATOM 4082 C C . TYR B 1 233 ? 3.965 -16.031 4.527 1 98.31 233 TYR B C 1
ATOM 4084 O O . TYR B 1 233 ? 3.584 -17.125 4.953 1 98.31 233 TYR B O 1
ATOM 4092 N N . VAL B 1 234 ? 5.262 -15.75 4.406 1 98.5 234 VAL B N 1
ATOM 4093 C CA . VAL B 1 234 ? 6.305 -16.703 4.766 1 98.5 234 VAL B CA 1
ATOM 4094 C C . VAL B 1 234 ? 6.234 -17.016 6.258 1 98.5 234 VAL B C 1
ATOM 4096 O O . VAL B 1 234 ? 6.273 -18.188 6.66 1 98.5 234 VAL B O 1
ATOM 4099 N N . ALA B 1 235 ? 6.102 -15.992 7.031 1 97.94 235 ALA B N 1
ATOM 4100 C CA . ALA B 1 235 ? 6.078 -16.125 8.484 1 97.94 235 ALA B CA 1
ATOM 4101 C C . ALA B 1 235 ? 4.922 -17.016 8.93 1 97.94 235 ALA B C 1
ATOM 4103 O O . ALA B 1 235 ? 5.004 -17.672 9.977 1 97.94 235 ALA B O 1
ATOM 4104 N N . HIS B 1 236 ? 3.924 -17.078 8.148 1 97 236 HIS B N 1
ATOM 4105 C CA . HIS B 1 236 ? 2.742 -17.859 8.492 1 97 236 HIS B CA 1
ATOM 4106 C C . HIS B 1 236 ? 2.77 -19.234 7.832 1 97 236 HIS B C 1
ATOM 4108 O O . HIS B 1 236 ? 1.76 -19.938 7.812 1 97 236 HIS B O 1
ATOM 4114 N N . GLY B 1 237 ? 3.855 -19.531 7.199 1 96.56 237 GLY B N 1
ATOM 4115 C CA . GLY B 1 237 ? 4.086 -20.891 6.715 1 96.56 237 GLY B CA 1
ATOM 4116 C C . GLY B 1 237 ? 3.441 -21.156 5.371 1 96.56 237 GLY B C 1
ATOM 4117 O O . GLY B 1 237 ? 3.186 -22.312 5.02 1 96.56 237 GLY B O 1
ATOM 4118 N N . LEU B 1 238 ? 3.215 -20.109 4.582 1 97.62 238 LEU B N 1
ATOM 4119 C CA . LEU B 1 238 ? 2.467 -20.297 3.344 1 97.62 238 LEU B CA 1
ATOM 4120 C C . LEU B 1 238 ? 3.41 -20.516 2.168 1 97.62 238 LEU B C 1
ATOM 4122 O O . LEU B 1 238 ? 2.961 -20.734 1.041 1 97.62 238 LEU B O 1
ATOM 4126 N N . GLY B 1 239 ? 4.676 -20.469 2.383 1 97.88 239 GLY B N 1
ATOM 4127 C CA . GLY B 1 239 ? 5.695 -20.672 1.363 1 97.88 239 GLY B CA 1
ATOM 4128 C C . GLY B 1 239 ? 7 -19.969 1.682 1 97.88 239 GLY B C 1
ATOM 4129 O O . GLY B 1 239 ? 7.258 -19.609 2.836 1 97.88 239 GLY B O 1
ATOM 4130 N N . VAL B 1 240 ? 7.863 -19.875 0.642 1 98.56 240 VAL B N 1
ATOM 4131 C CA . VAL B 1 240 ? 9.117 -19.125 0.755 1 98.56 240 VAL B CA 1
ATOM 4132 C C . VAL B 1 240 ? 9.172 -18.047 -0.317 1 98.56 240 VAL B C 1
ATOM 4134 O O . VAL B 1 240 ? 8.469 -18.125 -1.327 1 98.56 240 VAL B O 1
ATOM 4137 N N . SER B 1 241 ? 9.914 -17.016 -0.049 1 98.19 241 SER B N 1
ATOM 4138 C CA . SER B 1 241 ? 9.984 -15.898 -0.979 1 98.19 241 SER B CA 1
ATOM 4139 C C . SER B 1 241 ? 11.43 -15.531 -1.292 1 98.19 241 SER B C 1
ATOM 4141 O O . SER B 1 241 ? 12.352 -15.922 -0.562 1 98.19 241 SER B O 1
ATOM 4143 N N . ILE B 1 242 ? 11.641 -14.883 -2.449 1 97.19 242 ILE B N 1
ATOM 4144 C CA . ILE B 1 242 ? 12.93 -14.32 -2.844 1 97.19 242 ILE B CA 1
ATOM 4145 C C . ILE B 1 242 ? 12.82 -12.805 -2.949 1 97.19 242 ILE B C 1
ATOM 4147 O O . ILE B 1 242 ? 12.094 -12.281 -3.795 1 97.19 242 ILE B O 1
ATOM 4151 N N . ILE B 1 243 ? 13.562 -12.125 -2.059 1 96.5 243 ILE B N 1
ATOM 4152 C CA . ILE B 1 243 ? 13.492 -10.6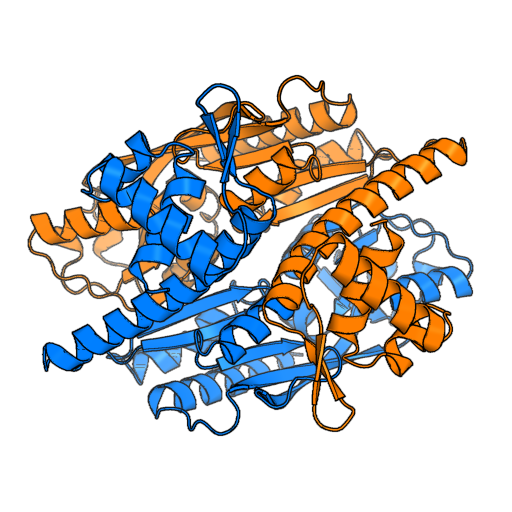72 -2.041 1 96.5 243 ILE B CA 1
ATOM 4153 C C . ILE B 1 243 ? 14.891 -10.094 -1.8 1 96.5 243 ILE B C 1
ATOM 4155 O O . ILE B 1 243 ? 15.867 -10.836 -1.72 1 96.5 243 ILE B O 1
ATOM 4159 N N . SER B 1 244 ? 14.984 -8.781 -1.8 1 96.06 244 SER B N 1
ATOM 4160 C CA . SER B 1 244 ? 16.25 -8.125 -1.46 1 96.06 244 SER B CA 1
ATOM 4161 C C . SER B 1 244 ? 16.516 -8.203 0.037 1 96.06 244 SER B C 1
ATOM 4163 O O . SER B 1 244 ? 15.609 -8.047 0.853 1 96.06 244 SER B O 1
ATOM 4165 N N . SER B 1 245 ? 17.781 -8.367 0.371 1 97.12 245 SER B N 1
ATOM 4166 C CA . SER B 1 245 ? 18.188 -8.344 1.772 1 97.12 245 SER B CA 1
ATOM 4167 C C . SER B 1 245 ? 17.828 -7.016 2.432 1 97.12 245 SER B C 1
ATOM 4169 O O . SER B 1 245 ? 17.578 -6.961 3.637 1 97.12 245 SER B O 1
ATOM 4171 N N . PHE B 1 246 ? 17.781 -5.98 1.635 1 97.19 246 PHE B N 1
ATOM 4172 C CA . PHE B 1 246 ? 17.375 -4.691 2.186 1 97.19 246 PHE B CA 1
ATOM 4173 C C . PHE B 1 246 ? 16.031 -4.801 2.889 1 97.19 246 PHE B C 1
ATOM 4175 O O . PHE B 1 246 ? 15.883 -4.367 4.031 1 97.19 246 PHE B O 1
ATOM 4182 N N . TYR B 1 247 ? 15.047 -5.387 2.229 1 96.75 247 TYR B N 1
ATOM 4183 C CA . TYR B 1 247 ? 13.703 -5.496 2.775 1 96.75 247 TYR B CA 1
ATOM 4184 C C . TYR B 1 247 ? 13.625 -6.613 3.811 1 96.75 247 TYR B C 1
ATOM 4186 O O . TYR B 1 247 ? 12.898 -6.496 4.801 1 96.75 247 TYR B O 1
ATOM 4194 N N . ALA B 1 248 ? 14.32 -7.723 3.555 1 97.12 248 ALA B N 1
ATOM 4195 C CA . ALA B 1 248 ? 14.328 -8.797 4.547 1 97.12 248 ALA B CA 1
ATOM 4196 C C . ALA B 1 248 ? 14.781 -8.281 5.91 1 97.12 248 ALA B C 1
ATOM 4198 O O . ALA B 1 248 ? 14.211 -8.656 6.941 1 97.12 248 ALA B O 1
ATOM 4199 N N . ASN B 1 249 ? 15.758 -7.383 5.922 1 96.5 249 ASN B N 1
ATOM 4200 C CA . ASN B 1 249 ? 16.312 -6.824 7.152 1 96.5 249 ASN B CA 1
ATOM 4201 C C . ASN B 1 249 ? 15.273 -6.012 7.914 1 96.5 249 ASN B C 1
ATOM 4203 O O . ASN B 1 249 ? 15.383 -5.84 9.133 1 96.5 249 ASN B O 1
ATOM 4207 N N . LEU B 1 250 ? 14.273 -5.531 7.23 1 96.38 250 LEU B N 1
ATOM 4208 C CA . LEU B 1 250 ? 13.242 -4.723 7.871 1 96.38 250 LEU B CA 1
ATOM 4209 C C . LEU B 1 250 ? 12.242 -5.605 8.609 1 96.38 250 LEU B C 1
ATOM 4211 O O . LEU B 1 250 ? 11.453 -5.113 9.414 1 96.38 250 LEU B O 1
ATOM 4215 N N . TYR B 1 251 ? 12.234 -6.887 8.352 1 95.94 251 TYR B N 1
ATOM 4216 C CA . TYR B 1 251 ? 11.203 -7.766 8.898 1 95.94 251 TYR B CA 1
ATOM 4217 C C . TYR B 1 251 ? 11.828 -8.906 9.688 1 95.94 251 TYR B C 1
ATOM 4219 O O . TYR B 1 251 ? 11.266 -10.008 9.75 1 95.94 251 TYR B O 1
ATOM 4227 N N . ARG B 1 252 ? 12.906 -8.648 10.32 1 93.12 252 ARG B N 1
ATOM 4228 C CA . ARG B 1 252 ? 13.625 -9.641 11.117 1 93.12 252 ARG B CA 1
ATOM 4229 C C . ARG B 1 252 ? 12.852 -9.992 12.383 1 93.12 252 ARG B C 1
ATOM 4231 O O . ARG B 1 252 ? 13.133 -11 13.031 1 93.12 252 ARG B O 1
ATOM 4238 N N . HIS B 1 253 ? 11.906 -9.156 12.742 1 93 253 HIS B N 1
ATOM 4239 C CA . HIS B 1 253 ? 11.117 -9.422 13.938 1 93 253 HIS B CA 1
ATOM 4240 C C . HIS B 1 253 ? 10.133 -10.562 13.711 1 93 253 HIS B C 1
ATOM 4242 O O . HIS B 1 253 ? 9.562 -11.094 14.664 1 93 253 HIS B O 1
ATOM 4248 N N . LEU B 1 254 ? 9.844 -10.914 12.484 1 95.38 254 LEU B N 1
ATOM 4249 C CA . LEU B 1 254 ? 8.984 -12.047 12.156 1 95.38 254 LEU B CA 1
ATOM 4250 C C . LEU B 1 254 ? 9.734 -13.367 12.344 1 95.38 254 LEU B C 1
ATOM 4252 O O . LEU B 1 254 ? 10.961 -13.383 12.391 1 95.38 254 LEU B O 1
ATOM 4256 N N . PRO B 1 255 ? 8.984 -14.461 12.562 1 97.06 255 PRO B N 1
ATOM 4257 C CA . PRO B 1 255 ? 9.641 -15.758 12.719 1 97.06 255 PRO B CA 1
ATOM 4258 C C . PRO B 1 255 ? 10.125 -16.328 11.383 1 97.06 255 PRO B C 1
ATOM 4260 O O . PRO B 1 255 ? 9.695 -17.422 10.984 1 97.06 255 PRO B O 1
ATOM 4263 N N . VAL B 1 256 ? 11.07 -15.625 10.766 1 97.75 256 VAL B N 1
ATOM 4264 C CA . VAL B 1 256 ? 11.656 -16 9.484 1 97.75 256 VAL B CA 1
ATOM 4265 C C . VAL B 1 256 ? 13.18 -15.898 9.562 1 97.75 256 VAL B C 1
ATOM 4267 O O . VAL B 1 256 ? 13.719 -15.242 10.453 1 97.75 256 VAL B O 1
ATOM 4270 N N . VAL B 1 257 ? 13.812 -16.641 8.664 1 97.25 257 VAL B N 1
ATOM 4271 C CA . VAL B 1 257 ? 15.25 -16.516 8.438 1 97.25 257 VAL B CA 1
ATOM 4272 C C . VAL B 1 257 ? 15.523 -16.266 6.953 1 97.25 257 VAL B C 1
ATOM 4274 O O . VAL B 1 257 ? 14.734 -16.688 6.094 1 97.25 257 VAL B O 1
ATOM 4277 N N . TYR B 1 258 ? 16.484 -15.477 6.668 1 96.69 258 TYR B N 1
ATOM 4278 C CA . TYR B 1 258 ? 16.812 -15.32 5.258 1 96.69 258 TYR B CA 1
ATOM 4279 C C . TYR B 1 258 ? 18.219 -15.852 4.969 1 96.69 258 TYR B C 1
ATOM 4281 O O . TYR B 1 258 ? 19.125 -15.711 5.793 1 96.69 258 TYR B O 1
ATOM 4289 N N . ARG B 1 259 ? 18.391 -16.516 3.873 1 97.81 259 ARG B N 1
ATOM 4290 C CA . ARG B 1 259 ? 19.625 -17.109 3.357 1 97.81 259 ARG B CA 1
ATOM 4291 C C . ARG B 1 259 ? 19.984 -16.531 1.992 1 97.81 259 ARG B C 1
ATOM 4293 O O . ARG B 1 259 ? 19.094 -16.281 1.167 1 97.81 259 ARG B O 1
ATOM 4300 N N . PRO B 1 260 ? 21.266 -16.359 1.785 1 98 260 PRO B N 1
ATOM 4301 C CA . PRO B 1 260 ? 21.641 -15.945 0.434 1 98 260 PRO B CA 1
ATOM 4302 C C . PRO B 1 260 ? 21.047 -16.844 -0.65 1 98 260 PRO B C 1
ATOM 4304 O O . PRO B 1 260 ? 20.953 -18.062 -0.476 1 98 260 PRO B O 1
ATOM 4307 N N . PHE B 1 261 ? 20.547 -16.188 -1.711 1 97.88 261 PHE B N 1
ATOM 4308 C CA . PHE B 1 261 ? 19.969 -16.922 -2.83 1 97.88 261 PHE B CA 1
ATOM 4309 C C . PHE B 1 261 ? 20.922 -16.922 -4.023 1 97.88 261 PHE B C 1
ATOM 4311 O O . PHE B 1 261 ? 21.531 -15.898 -4.336 1 97.88 261 PHE B O 1
ATOM 4318 N N . VAL B 1 262 ? 21.047 -18.047 -4.648 1 96.44 262 VAL B N 1
ATOM 4319 C CA . VAL B 1 262 ? 21.828 -18.234 -5.863 1 96.44 262 VAL B CA 1
ATOM 4320 C C . VAL B 1 262 ? 20.922 -18.609 -7.023 1 96.44 262 VAL B C 1
ATOM 4322 O O . VAL B 1 262 ? 20.125 -19.547 -6.922 1 96.44 262 VAL B O 1
ATOM 4325 N N . PRO B 1 263 ? 20.984 -17.812 -8.094 1 94.75 263 PRO B N 1
ATOM 4326 C CA . PRO B 1 263 ? 22.062 -16.906 -8.516 1 94.75 263 PRO B CA 1
ATOM 4327 C C . PRO B 1 263 ? 22.016 -15.57 -7.785 1 94.75 263 PRO B C 1
ATOM 4329 O O . PRO B 1 263 ? 20.938 -15.031 -7.527 1 94.75 263 PRO B O 1
ATOM 4332 N N . ARG B 1 264 ? 23.266 -15.086 -7.637 1 93.25 264 ARG B N 1
ATOM 4333 C CA . ARG B 1 264 ? 23.406 -13.82 -6.922 1 93.25 264 ARG B CA 1
ATOM 4334 C C . ARG B 1 264 ? 22.938 -12.648 -7.777 1 93.25 264 ARG B C 1
ATOM 4336 O O . ARG B 1 264 ? 23.156 -12.633 -8.984 1 93.25 264 ARG B O 1
ATOM 4343 N N . ALA B 1 265 ? 22.188 -11.773 -7.129 1 91.62 265 ALA B N 1
ATOM 4344 C CA . ALA B 1 265 ? 21.766 -10.516 -7.742 1 91.62 265 ALA B CA 1
ATOM 4345 C C . ALA B 1 265 ? 21.812 -9.375 -6.73 1 91.62 265 ALA B C 1
ATOM 4347 O O . ALA B 1 265 ? 21.484 -9.57 -5.555 1 91.62 265 ALA B O 1
ATOM 4348 N N . THR B 1 266 ? 22.234 -8.258 -7.246 1 92.88 266 THR B N 1
ATOM 4349 C CA . THR B 1 266 ? 22.312 -7.09 -6.379 1 92.88 266 THR B CA 1
ATOM 4350 C C . THR B 1 266 ? 21.281 -6.043 -6.789 1 92.88 266 THR B C 1
ATOM 4352 O O . THR B 1 266 ? 20.891 -5.965 -7.961 1 92.88 266 THR B O 1
ATOM 4355 N N . GLN B 1 267 ? 20.797 -5.422 -5.809 1 93.38 267 GLN B N 1
ATOM 4356 C CA . GLN B 1 267 ? 19.891 -4.301 -6.016 1 93.38 267 GLN B CA 1
ATOM 4357 C C . GLN B 1 267 ? 20.438 -3.018 -5.406 1 93.38 267 GLN B C 1
ATOM 4359 O O . GLN B 1 267 ? 21.094 -3.053 -4.355 1 93.38 267 GLN B O 1
ATOM 4364 N N . GLU B 1 268 ? 20.125 -1.967 -6.102 1 95.19 268 GLU B N 1
ATOM 4365 C CA . GLU B 1 268 ? 20.516 -0.655 -5.594 1 95.19 268 GLU B CA 1
ATOM 4366 C C . GLU B 1 268 ? 19.297 0.18 -5.219 1 95.19 268 GLU B C 1
ATOM 4368 O O . GLU B 1 268 ? 18.266 0.129 -5.902 1 95.19 268 GLU B O 1
ATOM 4373 N N . PHE B 1 269 ? 19.5 0.894 -4.137 1 97.12 269 PHE B N 1
ATOM 4374 C CA . PHE B 1 269 ? 18.438 1.777 -3.648 1 97.12 269 PHE B CA 1
ATOM 4375 C C . PHE B 1 269 ? 18.938 3.215 -3.564 1 97.12 269 PHE B C 1
ATOM 4377 O O . PHE B 1 269 ? 20.109 3.459 -3.252 1 97.12 269 PHE B O 1
ATOM 4384 N N . GLY B 1 270 ? 17.969 4.094 -3.859 1 97 270 GLY B N 1
ATOM 4385 C CA . GLY B 1 270 ? 18.406 5.48 -3.902 1 97 270 GLY B CA 1
ATOM 4386 C C . GLY B 1 270 ? 17.375 6.445 -3.344 1 97 270 GLY B C 1
ATOM 4387 O O . GLY B 1 270 ? 16.188 6.145 -3.324 1 97 270 GLY B O 1
ATOM 4388 N N . LEU B 1 271 ? 17.906 7.531 -2.818 1 97.19 271 LEU B N 1
ATOM 4389 C CA . LEU B 1 271 ? 17.109 8.719 -2.523 1 97.19 271 LEU B CA 1
ATOM 4390 C C . LEU B 1 271 ? 16.922 9.562 -3.775 1 97.19 271 LEU B C 1
ATOM 4392 O O . LEU B 1 271 ? 17.875 9.836 -4.504 1 97.19 271 LEU B O 1
ATOM 4396 N N . VAL B 1 272 ? 15.68 9.953 -3.988 1 96 272 VAL B N 1
ATOM 4397 C CA . VAL B 1 272 ? 15.398 10.711 -5.203 1 96 272 VAL B CA 1
ATOM 4398 C C . VAL B 1 272 ? 14.781 12.062 -4.836 1 96 272 VAL B C 1
ATOM 4400 O O . VAL B 1 272 ? 14.016 12.156 -3.871 1 96 272 VAL B O 1
ATOM 4403 N N . ARG B 1 273 ? 15.078 13.008 -5.543 1 91.88 273 ARG B N 1
ATOM 4404 C CA . ARG B 1 273 ? 14.523 14.352 -5.461 1 91.88 273 ARG B CA 1
ATOM 4405 C C . ARG B 1 273 ? 14.461 15.008 -6.84 1 91.88 273 ARG B C 1
ATOM 4407 O O . ARG B 1 273 ? 15.062 14.508 -7.793 1 91.88 273 ARG B O 1
ATOM 4414 N N . ALA B 1 274 ? 13.672 16.078 -6.918 1 83.19 274 ALA B N 1
ATOM 4415 C CA . ALA B 1 274 ? 13.648 16.828 -8.172 1 83.19 274 ALA B CA 1
ATOM 4416 C C . ALA B 1 274 ? 15.008 17.422 -8.477 1 83.19 274 ALA B C 1
ATOM 4418 O O . ALA B 1 274 ? 15.656 18 -7.598 1 83.19 274 ALA B O 1
ATOM 4419 N N . ALA B 1 275 ? 15.406 17.234 -9.734 1 83.38 275 ALA B N 1
ATOM 4420 C CA . ALA B 1 275 ? 16.703 17.781 -10.133 1 83.38 275 ALA B CA 1
ATOM 4421 C C . ALA B 1 275 ? 16.672 19.312 -10.172 1 83.38 275 ALA B C 1
ATOM 4423 O O . ALA B 1 275 ? 15.688 19.906 -10.602 1 83.38 275 ALA B O 1
ATOM 4424 N N . GLY B 1 276 ? 17.734 19.891 -9.68 1 75.44 276 GLY B N 1
ATOM 4425 C CA . GLY B 1 276 ? 17.922 21.328 -9.805 1 75.44 276 GLY B CA 1
ATOM 4426 C C . GLY B 1 276 ? 17.125 22.125 -8.781 1 75.44 276 GLY B C 1
ATOM 4427 O O . GLY B 1 276 ? 17.094 23.344 -8.844 1 75.44 276 GLY B O 1
ATOM 4428 N N . VAL B 1 277 ? 16.422 21.5 -7.953 1 70.75 277 VAL B N 1
ATOM 4429 C CA . VAL B 1 277 ? 15.641 22.203 -6.934 1 70.75 277 VAL B CA 1
ATOM 4430 C C . VAL B 1 277 ? 16.234 21.922 -5.555 1 70.75 277 VAL B C 1
ATOM 4432 O O . VAL B 1 277 ? 16.266 20.766 -5.109 1 70.75 277 VAL B O 1
ATOM 4435 N N . PRO B 1 278 ? 16.719 22.953 -4.945 1 74.44 278 PRO B N 1
ATOM 4436 C CA . PRO B 1 278 ? 17.25 22.719 -3.602 1 74.44 278 PRO B CA 1
ATOM 4437 C C . PRO B 1 278 ? 16.156 22.328 -2.6 1 74.44 278 PRO B C 1
ATOM 4439 O O . PRO B 1 278 ? 15.039 22.828 -2.674 1 74.44 278 PRO B O 1
ATOM 4442 N N . LEU B 1 279 ? 16.562 21.5 -1.69 1 81.5 279 LEU B N 1
ATOM 4443 C CA . LEU B 1 279 ? 15.672 21.125 -0.607 1 81.5 279 LEU B CA 1
ATOM 4444 C C . LEU B 1 279 ? 15.586 22.219 0.445 1 81.5 279 LEU B C 1
ATOM 4446 O O . LEU B 1 279 ? 16.578 22.922 0.697 1 81.5 279 LEU B O 1
ATOM 4450 N N . SER B 1 280 ? 14.383 22.375 0.959 1 79.62 280 SER B N 1
ATOM 4451 C CA . SER B 1 280 ? 14.289 23.203 2.152 1 79.62 280 SER B CA 1
ATOM 4452 C C . SER B 1 280 ? 15.117 22.641 3.295 1 79.62 280 SER B C 1
ATOM 4454 O O . SER B 1 280 ? 15.578 21.5 3.223 1 79.62 280 SER B O 1
ATOM 4456 N N . ILE B 1 281 ? 15.328 23.438 4.34 1 82.94 281 ILE B N 1
ATOM 4457 C CA . ILE B 1 281 ? 16.062 22.984 5.516 1 82.94 281 ILE B CA 1
ATOM 4458 C C . ILE B 1 281 ? 15.367 21.781 6.141 1 82.94 281 ILE B C 1
ATOM 4460 O O . ILE B 1 281 ? 16.016 20.781 6.477 1 82.94 281 ILE B O 1
ATOM 4464 N N . ALA B 1 282 ? 14.086 21.844 6.25 1 88.25 282 ALA B N 1
ATOM 4465 C CA . ALA B 1 282 ? 13.297 20.766 6.84 1 88.25 282 ALA B CA 1
ATOM 4466 C C . ALA B 1 282 ? 13.367 19.5 5.98 1 88.25 282 ALA B C 1
ATOM 4468 O O . ALA B 1 282 ? 13.5 18.391 6.504 1 88.25 282 ALA B O 1
ATOM 4469 N N . ALA B 1 283 ? 13.305 19.672 4.684 1 91.19 283 ALA B N 1
ATOM 4470 C CA . ALA B 1 283 ? 13.375 18.531 3.773 1 91.19 283 ALA B CA 1
ATOM 4471 C C . ALA B 1 283 ? 14.758 17.891 3.797 1 91.19 283 ALA B C 1
ATOM 4473 O O . ALA B 1 283 ? 14.883 16.672 3.736 1 91.19 283 ALA B O 1
ATOM 4474 N N . GLN B 1 284 ? 15.75 18.734 3.846 1 90.62 284 GLN B N 1
ATOM 4475 C CA . GLN B 1 284 ? 17.109 18.219 3.949 1 90.62 284 GLN B CA 1
ATOM 4476 C C . GLN B 1 284 ? 17.312 17.438 5.25 1 90.62 284 GLN B C 1
ATOM 4478 O O . GLN B 1 284 ? 17.938 16.375 5.254 1 90.62 284 GLN B O 1
ATOM 4483 N N . ALA B 1 285 ? 16.781 17.969 6.277 1 92.62 285 ALA B N 1
ATOM 4484 C CA . ALA B 1 285 ? 16.875 17.281 7.562 1 92.62 285 ALA B CA 1
ATOM 4485 C C . ALA B 1 285 ? 16.172 15.93 7.516 1 92.62 285 ALA B C 1
ATOM 4487 O O . ALA B 1 285 ? 16.656 14.953 8.094 1 92.62 285 ALA B O 1
ATOM 4488 N N . LEU B 1 286 ? 15.023 15.828 6.875 1 96.25 286 LEU B N 1
ATOM 4489 C CA . LEU B 1 286 ? 14.32 14.555 6.73 1 96.25 286 LEU B CA 1
ATOM 4490 C C . LEU B 1 286 ? 15.117 13.586 5.871 1 96.25 286 LEU B C 1
ATOM 4492 O O . LEU B 1 286 ? 15.141 12.383 6.145 1 96.25 286 LEU B O 1
ATOM 4496 N N . SER B 1 287 ? 15.75 14.117 4.852 1 96.38 287 SER B N 1
ATOM 4497 C CA . SER B 1 287 ? 16.641 13.312 4.035 1 96.38 287 SER B CA 1
ATOM 4498 C C . SER B 1 287 ? 17.766 12.695 4.879 1 96.38 287 SER B C 1
ATOM 4500 O O . SER B 1 287 ? 18.094 11.523 4.723 1 96.38 287 SER B O 1
ATOM 4502 N N . ASP B 1 288 ? 18.312 13.5 5.746 1 96.25 288 ASP B N 1
ATOM 4503 C CA . ASP B 1 288 ? 19.375 13.016 6.625 1 96.25 288 ASP B CA 1
ATOM 4504 C C . ASP B 1 288 ? 18.844 11.961 7.598 1 96.25 288 ASP B C 1
ATOM 4506 O O . ASP B 1 288 ? 19.531 10.969 7.871 1 96.25 288 ASP B O 1
ATOM 4510 N N . ALA B 1 289 ? 17.672 12.188 8.109 1 97.5 289 ALA B N 1
ATOM 4511 C CA . ALA B 1 289 ? 17.031 11.203 8.984 1 97.5 289 ALA B CA 1
ATOM 4512 C C . ALA B 1 289 ? 16.812 9.883 8.25 1 97.5 289 ALA B C 1
ATOM 4514 O O . ALA B 1 289 ? 17.016 8.812 8.82 1 97.5 289 ALA B O 1
ATOM 4515 N N . LEU B 1 290 ? 16.359 9.992 7.012 1 97.94 290 LEU B N 1
ATOM 4516 C CA . LEU B 1 290 ? 16.156 8.812 6.18 1 97.94 290 LEU B CA 1
ATOM 4517 C C . LEU B 1 290 ? 17.469 8.039 6.004 1 97.94 290 LEU B C 1
ATOM 4519 O O . LEU B 1 290 ? 17.5 6.824 6.207 1 97.94 290 LEU B O 1
ATOM 4523 N N . LYS B 1 291 ? 18.516 8.719 5.664 1 97.56 291 LYS B N 1
ATOM 4524 C CA . LYS B 1 291 ? 19.812 8.078 5.461 1 97.56 291 LYS B CA 1
ATOM 4525 C C . LYS B 1 291 ? 20.297 7.406 6.742 1 97.56 291 LYS B C 1
ATOM 4527 O O . LYS B 1 291 ? 20.797 6.281 6.703 1 97.56 291 LYS B O 1
ATOM 4532 N N . LYS B 1 292 ? 20.156 8.086 7.832 1 97.06 292 LYS B N 1
ATOM 4533 C CA . LYS B 1 292 ? 20.547 7.531 9.125 1 97.06 292 LYS B CA 1
ATOM 4534 C C . LYS B 1 292 ? 19.781 6.25 9.43 1 97.06 292 LYS B C 1
ATOM 4536 O O . LYS B 1 292 ? 20.359 5.246 9.836 1 97.06 292 LYS B O 1
ATOM 4541 N N . GLN B 1 293 ? 18.453 6.293 9.211 1 97.38 293 GLN B N 1
ATOM 4542 C CA . GLN B 1 293 ? 17.625 5.137 9.516 1 97.38 293 GLN B CA 1
ATOM 4543 C C . GLN B 1 293 ? 17.938 3.969 8.586 1 97.38 293 GLN B C 1
ATOM 4545 O O . GLN B 1 293 ? 17.875 2.809 8.992 1 97.38 293 GLN B O 1
ATOM 4550 N N . ILE B 1 294 ? 18.25 4.305 7.297 1 97.38 294 ILE B N 1
ATOM 4551 C CA . ILE B 1 294 ? 18.656 3.27 6.355 1 97.38 294 ILE B CA 1
ATOM 4552 C C . ILE B 1 294 ? 19.891 2.551 6.891 1 97.38 294 ILE B C 1
ATOM 4554 O O . ILE B 1 294 ? 19.938 1.319 6.918 1 97.38 294 ILE B O 1
ATOM 4558 N N . ARG B 1 295 ? 20.875 3.268 7.359 1 96.06 295 ARG B N 1
ATOM 4559 C CA . ARG B 1 295 ? 22.094 2.68 7.898 1 96.06 295 ARG B CA 1
ATOM 4560 C C . ARG B 1 295 ? 21.781 1.809 9.117 1 96.06 295 ARG B C 1
ATOM 4562 O O . ARG B 1 295 ? 22.281 0.683 9.219 1 96.06 295 ARG B O 1
ATOM 4569 N N . LEU B 1 296 ? 20.984 2.281 10.023 1 95 296 LEU B N 1
ATOM 4570 C CA . LEU B 1 296 ? 20.656 1.557 11.25 1 95 296 LEU B CA 1
ATOM 4571 C C . LEU B 1 296 ? 19.906 0.267 10.93 1 95 296 LEU B C 1
ATOM 4573 O O . LEU B 1 296 ? 20.141 -0.763 11.57 1 95 296 LEU B O 1
ATOM 4577 N N . SER B 1 297 ? 19 0.359 9.914 1 94.5 297 SER B N 1
ATOM 4578 C CA . SER B 1 297 ? 18.156 -0.778 9.594 1 94.5 297 SER B CA 1
ATOM 4579 C C . SER B 1 297 ? 18.938 -1.886 8.898 1 94.5 297 SER B C 1
ATOM 4581 O O . SER B 1 297 ? 18.516 -3.047 8.906 1 94.5 297 SER B O 1
ATOM 4583 N N . GLN B 1 298 ? 20.047 -1.53 8.281 1 93.69 298 GLN B N 1
ATOM 4584 C CA . GLN B 1 298 ? 20.828 -2.506 7.52 1 93.69 298 GLN B CA 1
ATOM 4585 C C . GLN B 1 298 ? 22 -3.041 8.336 1 93.69 298 GLN B C 1
ATOM 4587 O O . GLN B 1 298 ? 22.562 -4.082 8.008 1 93.69 298 GLN B O 1
ATOM 4592 N N . GLU B 1 299 ? 22.547 -2.324 9.398 1 82.94 299 GLU B N 1
ATOM 4593 C CA . GLU B 1 299 ? 23.672 -2.719 10.242 1 82.94 299 GLU B CA 1
ATOM 4594 C C . GLU B 1 299 ? 23.266 -3.752 11.281 1 82.94 299 GLU B C 1
ATOM 4596 O O . GLU B 1 299 ? 24.078 -4.57 11.711 1 82.94 299 GLU B O 1
ATOM 4601 N N . GLU B 1 300 ? 22.094 -3.615 11.945 1 59.81 300 GLU B N 1
ATOM 4602 C CA . GLU B 1 300 ? 21.734 -4.539 13.016 1 59.81 300 GLU B CA 1
ATOM 4603 C C . GLU B 1 300 ? 21.844 -5.988 12.547 1 59.81 300 GLU B C 1
ATOM 4605 O O . GLU B 1 300 ? 20.891 -6.762 12.688 1 59.81 300 GLU B O 1
ATOM 4610 N N . GLN B 1 301 ? 22.656 -6.242 11.562 1 46.44 301 GLN B N 1
ATOM 4611 C CA . GLN B 1 301 ? 22.922 -7.625 11.18 1 46.44 301 GLN B CA 1
ATOM 4612 C C . GLN B 1 301 ? 23.844 -8.305 12.188 1 46.44 301 GLN B C 1
ATOM 4614 O O . GLN B 1 301 ? 24.703 -7.656 12.797 1 46.44 301 GLN B O 1
#